Protein AF-A0A3B9SGX8-F1 (afdb_monomer_lite)

Sequence (430 aa):
MIICNYKTLRLSFNLFHNTNDKEKPEYWEMCLLKLKDGRHTAGAWSPSDDGKNDEYIRGQADTISVDEVEKWHELSYDISECLEEDVNWINLGSESEEAYSFQAENFKSFADGDSPPNERFCLLILTNGELASGRWDKDTETFDTWNRPTVDKSEVWAWTALSHDLFSESEEEWENEIEREKELNKNPSVDEKLFKYGTDINTYYEKALLKLREKYPWATLTQMMKKTPWQIVPHHGKYVFGTVDKGYRDENIVSEWTEGTDADEFIAFLCEYAEEPVANSDPAEKFKYGTDIEVYLNKAYENVKKDYKWLDKNMLRKYCLYGIEKIDGELEFVRAFKDDTEYHVCDYGSADKFLESLEQAFQEAAIEENPVIDTYDVPFGHVEIHGWNLEIYRFSKLKTGDYMVTVQAGDRVTGGTRRFFITPDCFKTK

Radius of gyration: 35.82 Å; chains: 1; bounding box: 73×62×106 Å

Structure (mmCIF, N/CA/C/O backbone):
data_AF-A0A3B9SGX8-F1
#
_entry.id   AF-A0A3B9SGX8-F1
#
loop_
_atom_site.group_PDB
_atom_site.id
_atom_site.type_symbol
_atom_site.label_atom_id
_atom_site.label_alt_id
_atom_site.label_comp_id
_atom_site.label_asym_id
_atom_site.label_entity_id
_atom_site.label_seq_id
_atom_site.pdbx_PDB_ins_code
_atom_site.Cartn_x
_atom_site.Cartn_y
_atom_site.Cartn_z
_atom_site.occupancy
_atom_si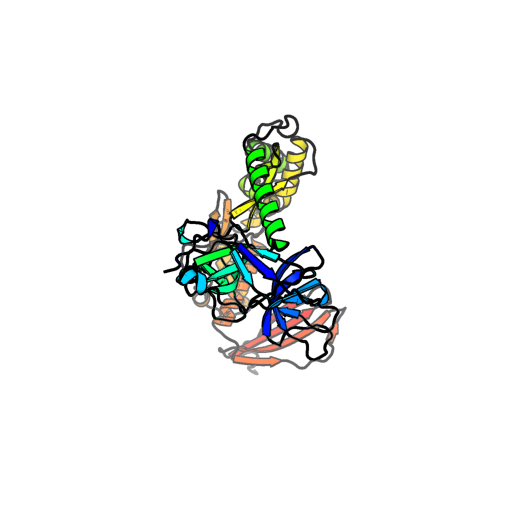te.B_iso_or_equiv
_atom_site.auth_seq_id
_atom_site.auth_comp_id
_atom_site.auth_asym_id
_atom_site.auth_atom_id
_atom_site.pdbx_PDB_model_num
ATOM 1 N N . MET A 1 1 ? -4.019 -35.276 -42.395 1.00 58.94 1 MET A N 1
ATOM 2 C CA . MET A 1 1 ? -2.633 -34.845 -42.115 1.00 58.94 1 MET A CA 1
ATOM 3 C C . MET A 1 1 ? -2.323 -33.817 -43.175 1.00 58.94 1 MET A C 1
ATOM 5 O O . MET A 1 1 ? -2.444 -34.173 -44.336 1.00 58.94 1 MET A O 1
ATOM 9 N N . ILE A 1 2 ? -2.065 -32.568 -42.789 1.00 70.56 2 ILE A N 1
ATOM 10 C CA . ILE A 1 2 ? -1.817 -31.482 -43.747 1.00 70.56 2 ILE A CA 1
ATOM 11 C C . ILE A 1 2 ? -0.479 -31.761 -44.442 1.00 70.56 2 ILE A C 1
ATOM 13 O O . ILE A 1 2 ? 0.495 -32.079 -43.756 1.00 70.56 2 ILE A O 1
ATOM 17 N N . ILE A 1 3 ? -0.462 -31.741 -45.776 1.00 75.50 3 ILE A N 1
ATOM 18 C CA . ILE A 1 3 ? 0.697 -32.145 -46.590 1.00 75.50 3 ILE A CA 1
ATOM 19 C C . ILE A 1 3 ? 1.597 -30.939 -46.882 1.00 75.50 3 ILE A C 1
ATOM 21 O O . ILE A 1 3 ? 2.818 -31.092 -46.919 1.00 75.50 3 ILE A O 1
ATOM 25 N N . CYS A 1 4 ? 1.012 -29.746 -47.015 1.00 81.62 4 CYS A N 1
ATOM 26 C CA . CYS A 1 4 ? 1.739 -28.503 -47.261 1.00 81.62 4 CYS A CA 1
ATOM 27 C C . CYS A 1 4 ? 2.800 -28.181 -46.203 1.00 81.62 4 CYS A C 1
ATOM 29 O O . CYS A 1 4 ? 2.635 -28.427 -45.006 1.00 81.62 4 CYS A O 1
ATOM 31 N N . ASN A 1 5 ? 3.863 -27.504 -46.634 1.00 84.75 5 ASN A N 1
ATOM 32 C CA . ASN A 1 5 ? 4.813 -26.864 -45.730 1.00 84.75 5 ASN A CA 1
ATOM 33 C C . ASN A 1 5 ? 4.375 -25.426 -45.404 1.00 84.75 5 ASN A C 1
ATOM 35 O O . ASN A 1 5 ? 4.570 -24.509 -46.206 1.00 84.75 5 ASN A O 1
ATOM 39 N N . TYR A 1 6 ? 3.852 -25.212 -44.192 1.00 84.44 6 TYR A N 1
ATOM 40 C CA . TYR A 1 6 ? 3.381 -23.895 -43.742 1.00 84.44 6 TYR A CA 1
ATOM 41 C C . TYR A 1 6 ? 4.460 -22.799 -43.810 1.00 84.44 6 TYR A C 1
ATOM 43 O O . TYR A 1 6 ? 4.132 -21.640 -44.039 1.00 84.44 6 TYR A O 1
ATOM 51 N N . LYS A 1 7 ? 5.753 -23.139 -43.681 1.00 85.38 7 LYS A N 1
ATOM 52 C CA . LYS A 1 7 ? 6.857 -22.157 -43.726 1.00 85.38 7 LYS A CA 1
ATOM 53 C C . LYS A 1 7 ? 7.021 -21.512 -45.102 1.00 85.38 7 LYS A C 1
ATOM 55 O O . LYS A 1 7 ? 7.594 -20.433 -45.210 1.00 85.38 7 LYS A O 1
ATOM 60 N N . THR A 1 8 ? 6.566 -22.191 -46.152 1.00 84.81 8 THR A N 1
ATOM 61 C CA . THR A 1 8 ? 6.629 -21.716 -47.542 1.00 84.81 8 THR A CA 1
ATOM 62 C C . THR A 1 8 ? 5.261 -21.361 -48.113 1.00 84.81 8 THR A C 1
ATOM 64 O O . THR A 1 8 ? 5.203 -20.883 -49.243 1.00 84.81 8 THR A O 1
ATOM 67 N N . LEU A 1 9 ? 4.184 -21.605 -47.359 1.00 85.19 9 LEU A N 1
ATOM 68 C CA . LEU A 1 9 ? 2.817 -21.319 -47.769 1.00 85.19 9 LEU A CA 1
ATOM 69 C C . LEU A 1 9 ? 2.564 -19.811 -47.785 1.00 85.19 9 LEU A C 1
ATOM 71 O O . LEU A 1 9 ? 2.925 -19.086 -46.855 1.00 85.19 9 LEU A O 1
ATOM 75 N N . ARG A 1 10 ? 1.896 -19.358 -48.842 1.00 86.62 10 ARG A N 1
ATOM 76 C CA . ARG A 1 10 ? 1.424 -17.987 -49.009 1.00 86.62 10 ARG A CA 1
ATOM 77 C C . ARG A 1 10 ? -0.059 -18.000 -49.344 1.00 86.62 10 ARG A C 1
ATOM 79 O O . ARG A 1 10 ? -0.465 -18.677 -50.288 1.00 86.62 10 ARG A O 1
ATOM 86 N N . LEU A 1 11 ? -0.844 -17.240 -48.587 1.00 86.00 11 LEU A N 1
ATOM 87 C CA . LEU A 1 11 ? -2.258 -17.008 -48.877 1.00 86.00 11 LEU A CA 1
ATOM 88 C C . LEU A 1 11 ? -2.411 -15.600 -49.445 1.00 86.00 11 LEU A C 1
ATOM 90 O O . LEU A 1 11 ? -1.978 -14.634 -48.816 1.00 86.00 11 LEU A O 1
ATOM 94 N N . SER A 1 12 ? -3.014 -15.482 -50.624 1.00 83.81 12 SER A N 1
ATOM 95 C CA . SER A 1 12 ? -3.332 -14.195 -51.243 1.00 83.81 12 SER A CA 1
ATOM 96 C C . SER A 1 12 ? -4.831 -13.970 -51.203 1.00 83.81 12 SER A C 1
ATOM 98 O O . SER A 1 12 ? -5.570 -14.747 -51.793 1.00 83.81 12 SER A O 1
ATOM 100 N N . PHE A 1 13 ? -5.268 -12.901 -50.546 1.00 82.12 13 PHE A N 1
ATOM 101 C CA . PHE A 1 13 ? -6.671 -12.495 -50.481 1.00 82.12 13 PHE A CA 1
ATOM 102 C C . PHE A 1 13 ? -6.919 -11.437 -51.548 1.00 82.12 13 PHE A C 1
ATOM 104 O O . PHE A 1 13 ? -6.386 -10.327 -51.451 1.00 82.12 13 PHE A O 1
ATOM 111 N N . ASN A 1 14 ? -7.678 -11.799 -52.576 1.00 71.19 14 ASN A N 1
ATOM 112 C CA . ASN A 1 14 ? -7.930 -10.990 -53.759 1.00 71.19 14 ASN A CA 1
ATOM 113 C C . ASN A 1 14 ? -9.420 -10.660 -53.816 1.00 71.19 14 ASN A C 1
ATOM 115 O O . ASN A 1 14 ? -10.214 -11.587 -53.845 1.00 71.19 14 ASN A O 1
ATOM 119 N N . LEU A 1 15 ? -9.764 -9.364 -53.920 1.00 74.25 15 LEU A N 1
ATOM 120 C CA . LEU A 1 15 ? -11.130 -8.786 -53.903 1.00 74.25 15 LEU A CA 1
ATOM 121 C C . LEU A 1 15 ? -11.489 -8.093 -52.575 1.00 74.25 15 LEU A C 1
ATOM 123 O O . LEU A 1 15 ? -12.480 -8.398 -51.925 1.00 74.25 15 LEU A O 1
ATOM 127 N N . PHE A 1 16 ? -10.679 -7.117 -52.166 1.00 75.62 16 PHE A N 1
ATOM 128 C CA . PHE A 1 16 ? -11.062 -6.246 -51.057 1.00 75.62 16 PHE A CA 1
ATOM 129 C C . PHE A 1 16 ? -12.127 -5.226 -51.483 1.00 75.62 16 PHE A C 1
ATOM 131 O O . PHE A 1 16 ? -11.910 -4.454 -52.421 1.00 75.62 16 PHE A O 1
ATOM 138 N N . HIS A 1 17 ? -13.220 -5.167 -50.732 1.00 80.56 17 HIS A N 1
ATOM 139 C CA . HIS A 1 17 ? -14.312 -4.213 -50.876 1.00 80.56 17 HIS A CA 1
ATOM 140 C C . HIS A 1 17 ? -14.019 -2.919 -50.111 1.00 80.56 17 HIS A C 1
ATOM 142 O O . HIS A 1 17 ? -13.417 -2.927 -49.035 1.00 80.56 17 HIS A O 1
ATOM 148 N N . ASN A 1 18 ? -14.442 -1.783 -50.665 1.00 78.31 18 ASN A N 1
ATOM 149 C CA . ASN A 1 18 ? -14.307 -0.477 -50.024 1.00 78.31 18 ASN A CA 1
ATOM 150 C C . ASN A 1 18 ? -15.498 -0.226 -49.092 1.00 78.31 18 ASN A C 1
ATOM 152 O O . ASN A 1 18 ? -16.653 -0.281 -49.512 1.00 78.31 18 ASN A O 1
ATOM 156 N N . THR A 1 19 ? -15.222 0.131 -47.840 1.00 72.44 19 THR A N 1
ATOM 157 C CA . THR A 1 19 ? -16.261 0.411 -46.834 1.00 72.44 19 THR A CA 1
ATOM 158 C C . THR A 1 19 ? -17.123 1.630 -47.177 1.00 72.44 19 THR A C 1
ATOM 160 O O . THR A 1 19 ? -18.263 1.729 -46.720 1.00 72.44 19 THR A O 1
ATOM 163 N N . ASN A 1 20 ? -16.626 2.542 -48.022 1.00 68.31 20 ASN A N 1
ATOM 164 C CA . ASN A 1 20 ? -17.344 3.757 -48.422 1.00 68.31 20 ASN A CA 1
ATOM 165 C C . ASN A 1 20 ? -18.398 3.527 -49.524 1.00 68.31 20 ASN A C 1
ATOM 167 O O . ASN A 1 20 ? -19.290 4.362 -49.693 1.00 68.31 20 ASN A O 1
ATOM 171 N N . ASP A 1 21 ? -18.338 2.406 -50.252 1.00 57.62 21 ASP A N 1
ATOM 172 C CA . ASP A 1 21 ? -19.138 2.183 -51.469 1.00 57.62 21 ASP A CA 1
ATOM 173 C C . ASP A 1 21 ? -20.485 1.475 -51.208 1.00 57.62 21 ASP A C 1
ATOM 175 O O . ASP A 1 21 ? -21.155 1.021 -52.132 1.00 57.62 21 ASP A O 1
ATOM 179 N N . LYS A 1 22 ? -20.942 1.444 -49.944 1.00 59.38 22 LYS A N 1
ATOM 180 C CA . LYS A 1 22 ? -22.154 0.736 -49.461 1.00 59.38 22 LYS A CA 1
ATOM 181 C C . LYS A 1 22 ? -22.127 -0.789 -49.619 1.00 59.38 22 LYS A C 1
ATOM 183 O O . LYS A 1 22 ? -23.113 -1.438 -49.275 1.00 59.38 22 LYS A O 1
ATOM 188 N N . GLU A 1 23 ? -21.017 -1.355 -50.070 1.00 69.75 23 GLU A N 1
ATOM 189 C CA . GLU A 1 23 ? -20.737 -2.789 -50.037 1.00 69.75 23 GLU A CA 1
ATOM 190 C C . GLU A 1 23 ? -20.270 -3.156 -48.626 1.00 69.75 23 GLU A C 1
ATOM 192 O O . GLU A 1 23 ? -19.076 -3.252 -48.347 1.00 69.75 23 GLU A O 1
ATOM 197 N N . LYS A 1 24 ? -21.223 -3.248 -47.695 1.00 75.31 24 LYS A N 1
ATOM 198 C CA . LYS A 1 24 ? -20.971 -3.817 -46.368 1.00 75.31 24 LYS A CA 1
ATOM 199 C C . LYS A 1 24 ? -21.109 -5.345 -46.458 1.00 75.31 24 LYS A C 1
ATOM 201 O O . LYS A 1 24 ? -21.922 -5.795 -47.270 1.00 75.31 24 LYS A O 1
ATOM 206 N N . PRO A 1 25 ? -20.343 -6.108 -45.661 1.00 79.50 25 PRO A N 1
ATOM 207 C CA . PRO A 1 25 ? -20.496 -7.559 -45.603 1.00 79.50 25 PRO A CA 1
ATOM 208 C C . PRO A 1 25 ? -21.891 -7.947 -45.099 1.00 79.50 25 PRO A C 1
ATOM 210 O O . PRO A 1 25 ? -22.662 -7.092 -44.664 1.00 79.50 25 PRO A O 1
ATOM 213 N N . GLU A 1 26 ? -22.253 -9.224 -45.148 1.00 82.25 26 GLU A N 1
ATOM 214 C CA . GLU A 1 26 ? -23.460 -9.702 -44.480 1.00 82.25 26 GLU A CA 1
ATOM 215 C C . GLU A 1 26 ? -23.318 -9.605 -42.951 1.00 82.25 26 GLU A C 1
ATOM 217 O O . GLU A 1 26 ? -22.223 -9.607 -42.382 1.00 82.25 26 GLU A O 1
ATOM 222 N N . TYR A 1 27 ? -24.450 -9.473 -42.252 1.00 83.50 27 TYR A N 1
ATOM 223 C CA . TYR A 1 27 ? -24.447 -9.408 -40.790 1.00 83.50 27 TYR A CA 1
ATOM 224 C C . TYR A 1 27 ? -23.788 -10.663 -40.209 1.00 83.50 27 TYR A C 1
ATOM 226 O O . TYR A 1 27 ? -24.212 -11.773 -40.525 1.00 83.50 27 TYR A O 1
ATOM 234 N N . TRP A 1 28 ? -22.795 -10.468 -39.337 1.00 79.06 28 TRP A N 1
ATOM 235 C CA . TRP A 1 28 ? -21.948 -11.510 -38.746 1.00 79.06 28 TRP A CA 1
ATOM 236 C C . TRP A 1 28 ? -20.950 -12.205 -39.670 1.00 79.06 28 TRP A C 1
ATOM 238 O O . TRP A 1 28 ? -20.290 -13.156 -39.244 1.00 79.06 28 TRP A O 1
ATOM 248 N N . GLU A 1 29 ? -20.780 -11.730 -40.896 1.00 82.19 29 GLU A N 1
ATOM 249 C CA . GLU A 1 29 ? -19.769 -12.280 -41.786 1.00 82.19 29 GLU A CA 1
ATOM 250 C C . GLU A 1 29 ? -18.365 -11.919 -41.282 1.00 82.19 29 GLU A C 1
ATOM 252 O O . GLU A 1 29 ? -18.042 -10.749 -41.043 1.00 82.19 29 GLU A O 1
ATOM 257 N N . MET A 1 30 ? -17.531 -12.942 -41.075 1.00 82.38 30 MET A N 1
ATOM 258 C CA . MET A 1 30 ? -16.151 -12.759 -40.632 1.00 82.38 30 MET A CA 1
ATOM 259 C C . MET A 1 30 ? -15.324 -12.199 -41.776 1.00 82.38 30 MET A C 1
ATOM 261 O O . MET A 1 30 ? -15.223 -12.807 -42.839 1.00 82.38 30 MET A O 1
ATOM 265 N N . CYS A 1 31 ? -14.691 -11.060 -41.528 1.00 85.94 31 CYS A N 1
ATOM 266 C CA . CYS A 1 31 ? -13.949 -10.336 -42.539 1.00 85.94 31 CYS A CA 1
ATOM 267 C C . CYS A 1 31 ? -12.509 -10.115 -42.093 1.00 85.94 31 CYS A C 1
ATOM 269 O O . CYS A 1 31 ? -12.246 -9.762 -40.944 1.00 85.94 31 CYS A O 1
ATOM 271 N N . LEU A 1 32 ? -11.581 -10.242 -43.033 1.00 88.06 32 LEU A N 1
ATOM 272 C CA . LEU A 1 32 ? -10.272 -9.623 -42.944 1.00 88.06 32 LEU A CA 1
ATOM 273 C C . LEU A 1 32 ? -10.423 -8.127 -43.231 1.00 88.06 32 LEU A C 1
ATOM 275 O O . LEU A 1 32 ? -11.037 -7.731 -44.218 1.00 88.06 32 LEU A O 1
ATOM 279 N N . LEU A 1 33 ? -9.857 -7.286 -42.378 1.00 87.50 33 LEU A N 1
ATOM 280 C CA . LEU A 1 33 ? -10.029 -5.839 -42.395 1.00 87.50 33 LEU A CA 1
ATOM 281 C C . LEU A 1 33 ? -8.681 -5.169 -42.613 1.00 87.50 33 LEU A C 1
ATOM 283 O O . LEU A 1 33 ? -7.702 -5.508 -41.956 1.00 87.50 33 LEU A O 1
ATOM 287 N N . LYS A 1 34 ? -8.641 -4.175 -43.494 1.00 87.69 34 LYS A N 1
ATOM 288 C CA . LYS A 1 34 ? -7.542 -3.219 -43.602 1.00 87.69 34 LYS A CA 1
ATOM 289 C C . LYS A 1 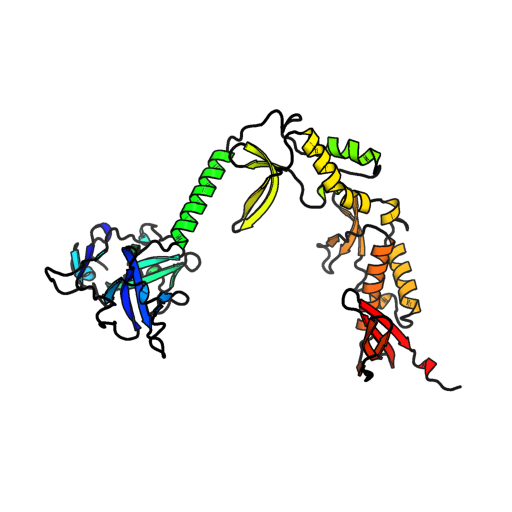34 ? -7.996 -1.903 -42.983 1.00 87.69 34 LYS A C 1
ATOM 291 O O . LYS A 1 34 ? -8.976 -1.315 -43.440 1.00 87.69 34 LYS A O 1
ATOM 296 N N . LEU A 1 35 ? -7.278 -1.433 -41.977 1.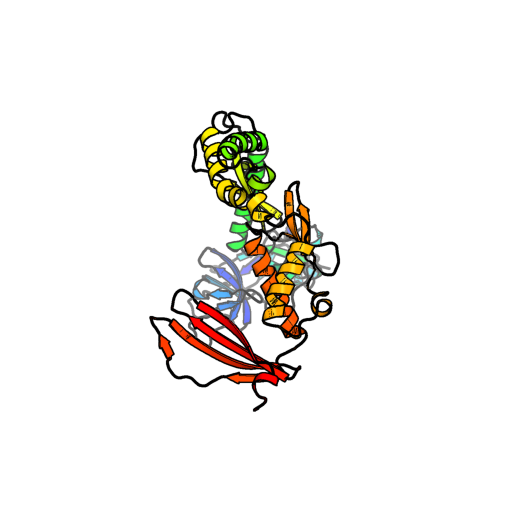00 86.94 35 LEU A N 1
ATOM 297 C CA . LEU A 1 35 ? -7.533 -0.163 -41.310 1.00 86.94 35 LEU A CA 1
ATOM 298 C C . LEU A 1 35 ? -6.937 1.001 -42.112 1.00 86.94 35 LEU A C 1
ATOM 300 O O . LEU A 1 35 ? -5.981 0.831 -42.871 1.00 86.94 35 LEU A O 1
ATOM 304 N N . LYS A 1 36 ? -7.490 2.205 -41.933 1.00 85.38 36 LYS A N 1
ATOM 305 C CA . LYS A 1 36 ? -7.037 3.435 -42.614 1.00 85.38 36 LYS A CA 1
ATOM 306 C C . LYS A 1 36 ? -5.597 3.832 -42.280 1.00 85.38 36 LYS A C 1
ATOM 308 O O . LYS A 1 36 ? -4.984 4.573 -43.044 1.00 85.38 36 LYS A O 1
ATOM 313 N N . ASP A 1 37 ? -5.059 3.347 -41.165 1.00 80.75 37 ASP A N 1
ATOM 314 C CA . ASP A 1 37 ? -3.654 3.520 -40.779 1.00 80.75 37 ASP A CA 1
ATOM 315 C C . ASP A 1 37 ? -2.704 2.496 -41.436 1.00 80.75 37 ASP A C 1
ATOM 317 O O . ASP A 1 37 ? -1.490 2.578 -41.264 1.00 80.75 37 ASP A O 1
ATOM 321 N N . GLY A 1 38 ? -3.242 1.565 -42.231 1.00 81.25 38 GLY A N 1
ATOM 322 C CA . GLY A 1 38 ? -2.495 0.553 -42.969 1.00 81.25 38 GLY A CA 1
ATOM 323 C C . GLY A 1 38 ? -2.375 -0.804 -42.273 1.00 81.25 38 GLY A C 1
ATOM 324 O O . GLY A 1 38 ? -1.882 -1.732 -42.915 1.00 81.25 38 GLY A O 1
ATOM 325 N N . ARG A 1 39 ? -2.824 -0.948 -41.018 1.00 83.94 39 ARG A N 1
ATOM 326 C CA . ARG A 1 39 ? -2.811 -2.228 -40.286 1.00 83.94 39 ARG A CA 1
ATOM 327 C C . ARG A 1 39 ? -3.887 -3.193 -40.799 1.00 83.94 39 ARG A C 1
ATOM 329 O O . ARG A 1 39 ? -4.910 -2.758 -41.328 1.00 83.94 39 ARG A O 1
ATOM 336 N N . HIS A 1 40 ? -3.691 -4.499 -40.592 1.00 84.81 40 HIS A N 1
ATOM 337 C CA . HIS A 1 40 ? -4.674 -5.538 -40.930 1.00 84.81 40 HIS A CA 1
ATOM 338 C C . HIS A 1 40 ? -5.189 -6.247 -39.685 1.00 84.81 40 HIS A C 1
ATOM 340 O O . HIS A 1 40 ? -4.430 -6.642 -38.825 1.00 84.81 40 HIS A O 1
ATOM 346 N N . THR A 1 41 ? -6.483 -6.468 -39.572 1.00 86.50 41 THR A N 1
ATOM 347 C CA . THR A 1 41 ? -7.082 -7.207 -38.453 1.00 86.50 41 THR A CA 1
ATOM 348 C C . THR A 1 41 ? -8.227 -8.047 -38.995 1.00 86.50 41 THR A C 1
ATOM 350 O O . THR A 1 41 ? -8.379 -8.145 -40.209 1.00 86.50 41 THR A O 1
ATOM 353 N N . ALA A 1 42 ? -9.023 -8.685 -38.152 1.00 86.25 42 ALA A N 1
ATOM 354 C CA . ALA A 1 42 ? -10.229 -9.350 -38.614 1.00 86.25 42 ALA A CA 1
ATOM 355 C C . ALA A 1 42 ? -11.346 -9.231 -37.581 1.00 86.25 42 ALA A C 1
ATOM 357 O O . ALA A 1 42 ? -11.096 -9.103 -36.386 1.00 86.25 42 ALA A O 1
ATOM 358 N N . GLY A 1 43 ? -12.582 -9.245 -38.058 1.00 85.06 43 GLY A N 1
ATOM 359 C CA . GLY A 1 43 ? -13.757 -9.099 -37.216 1.00 85.06 43 GLY A CA 1
ATOM 360 C C . GLY A 1 43 ? -15.042 -9.333 -37.992 1.00 85.06 43 GLY A C 1
ATOM 361 O O . GLY A 1 43 ? -15.045 -9.331 -39.223 1.00 85.06 43 GLY A O 1
ATOM 362 N N . ALA A 1 44 ? -16.132 -9.542 -37.263 1.00 85.75 44 ALA A N 1
ATOM 363 C CA . ALA A 1 44 ? -17.454 -9.714 -37.847 1.00 85.75 44 ALA A CA 1
ATOM 364 C C . ALA A 1 44 ? -18.211 -8.391 -37.856 1.00 85.75 44 ALA A C 1
ATOM 366 O O . ALA A 1 44 ? -18.249 -7.694 -36.841 1.00 85.75 44 ALA A O 1
ATOM 367 N N . TRP A 1 45 ? -18.837 -8.050 -38.978 1.00 86.06 45 TRP A N 1
ATOM 368 C CA . TRP A 1 45 ? -19.625 -6.824 -39.048 1.00 86.06 45 TRP A CA 1
ATOM 369 C C . TRP A 1 45 ? -20.917 -6.932 -38.235 1.00 86.06 45 TRP A C 1
ATOM 371 O O . TRP A 1 45 ? -21.712 -7.860 -38.413 1.00 86.06 45 TRP A O 1
ATOM 381 N N . SER A 1 46 ? -21.129 -5.945 -37.367 1.00 85.25 46 SER A N 1
ATOM 382 C CA . SER A 1 46 ? -22.327 -5.765 -36.559 1.00 85.25 46 SER A CA 1
ATOM 383 C C . SER A 1 46 ? -22.928 -4.378 -36.838 1.00 85.25 46 SER A C 1
ATOM 385 O O . SER A 1 46 ? -22.414 -3.376 -36.333 1.00 85.25 46 SER A O 1
ATOM 387 N N . PRO A 1 47 ? -24.008 -4.280 -37.639 1.00 81.56 47 PRO A N 1
ATOM 388 C CA . PRO A 1 47 ? -24.719 -3.029 -37.846 1.00 81.56 47 PRO A CA 1
ATOM 389 C C . PRO A 1 47 ? -25.350 -2.553 -36.538 1.00 81.56 47 PRO A C 1
ATOM 391 O O . PRO A 1 47 ? -25.874 -3.361 -35.767 1.00 81.56 47 PRO A O 1
ATOM 394 N N . SER A 1 48 ? -25.350 -1.242 -36.303 1.00 78.50 48 SER A N 1
ATOM 395 C CA . SER A 1 48 ? -26.112 -0.664 -35.200 1.00 78.50 48 SER A CA 1
ATOM 396 C C . SER A 1 48 ? -27.579 -0.475 -35.589 1.00 78.50 48 SER A C 1
ATOM 398 O O . SER A 1 48 ? -27.908 -0.174 -36.738 1.00 78.50 48 SER A O 1
ATOM 400 N N . ASP A 1 49 ? -28.481 -0.580 -34.609 1.00 70.75 49 ASP A N 1
ATOM 401 C CA . ASP A 1 49 ? -29.926 -0.371 -34.812 1.00 70.75 49 ASP A CA 1
ATOM 402 C C . ASP A 1 49 ? -30.262 1.033 -35.361 1.00 70.75 49 ASP A C 1
ATOM 404 O O . ASP A 1 49 ? -31.315 1.243 -35.968 1.00 70.75 49 ASP A O 1
ATOM 408 N N . ASP A 1 50 ? -29.376 2.011 -35.150 1.00 68.25 50 ASP A N 1
ATOM 409 C CA . ASP A 1 50 ? -29.515 3.395 -35.608 1.00 68.25 50 ASP A CA 1
ATOM 410 C C . ASP A 1 50 ? -28.650 3.746 -36.837 1.00 68.25 50 ASP A C 1
ATOM 412 O O . ASP A 1 50 ? -28.725 4.878 -37.329 1.00 68.25 50 ASP A O 1
ATOM 416 N N . GLY A 1 51 ? -27.857 2.788 -37.337 1.00 62.50 51 GLY A N 1
ATOM 417 C CA . GLY A 1 51 ? -26.951 2.909 -38.485 1.00 62.50 51 GLY A CA 1
ATOM 418 C C . GLY A 1 51 ? -25.830 3.942 -38.333 1.00 62.50 51 GLY A C 1
ATOM 419 O O . GLY A 1 51 ? -25.250 4.354 -39.341 1.00 62.50 51 GLY A O 1
ATOM 420 N N . LYS A 1 52 ? -25.575 4.432 -37.112 1.00 59.78 52 LYS A N 1
ATOM 421 C CA . LYS A 1 52 ? -24.580 5.480 -36.822 1.00 59.78 52 LYS A CA 1
ATOM 422 C C . LYS A 1 52 ? -23.325 4.967 -36.128 1.00 59.78 52 LYS A C 1
ATOM 424 O O . LYS A 1 52 ? -22.321 5.666 -36.180 1.00 59.78 52 LYS A O 1
ATOM 429 N N . ASN A 1 53 ? -23.386 3.784 -35.526 1.00 69.12 53 ASN A N 1
ATOM 430 C CA . ASN A 1 53 ? -22.300 3.173 -34.765 1.00 69.12 53 ASN A CA 1
ATOM 431 C C . ASN A 1 53 ? -22.080 1.736 -35.252 1.00 69.12 53 ASN A C 1
ATOM 433 O O . ASN A 1 53 ? -22.078 0.800 -34.458 1.00 69.12 53 ASN A O 1
ATOM 437 N N . ASP A 1 54 ? -21.996 1.542 -36.569 1.00 81.25 54 ASP A N 1
ATOM 438 C CA . ASP A 1 54 ? -21.658 0.223 -37.094 1.00 81.25 54 ASP A CA 1
ATOM 439 C C . ASP A 1 54 ? -20.225 -0.124 -36.678 1.00 81.25 54 ASP A C 1
ATOM 441 O O . ASP A 1 54 ? -19.303 0.685 -36.829 1.00 81.25 54 ASP A O 1
ATOM 445 N N . GLU A 1 55 ? -20.036 -1.344 -36.190 1.00 86.69 55 GLU A N 1
ATOM 446 C CA . GLU A 1 55 ? -18.762 -1.809 -35.650 1.00 86.69 55 GLU A CA 1
ATOM 447 C C . GLU A 1 55 ? -18.399 -3.180 -36.229 1.00 86.69 55 GLU A C 1
ATOM 449 O O . GLU A 1 55 ? -19.257 -3.959 -36.650 1.00 86.69 55 GLU A O 1
ATOM 454 N N . TYR A 1 56 ? -17.106 -3.479 -36.254 1.00 85.81 56 TYR A N 1
ATOM 455 C CA . TYR A 1 56 ? -16.580 -4.821 -36.450 1.00 85.81 56 TYR A CA 1
ATOM 456 C C . TYR A 1 56 ? -16.182 -5.395 -35.099 1.00 85.81 56 TYR A C 1
ATOM 458 O O . TYR A 1 56 ? -15.354 -4.815 -34.401 1.00 85.81 56 TYR A O 1
ATOM 466 N N . ILE A 1 57 ? -16.743 -6.543 -34.739 1.00 82.81 57 ILE A N 1
ATOM 467 C CA . ILE A 1 57 ? -16.461 -7.206 -33.467 1.00 82.81 57 ILE A CA 1
ATOM 468 C C . ILE A 1 57 ? -15.265 -8.152 -33.620 1.00 82.81 57 ILE A C 1
ATOM 470 O O . ILE A 1 57 ? -15.239 -8.994 -34.522 1.00 82.81 57 ILE A O 1
ATOM 474 N N . ARG A 1 58 ? -14.279 -8.017 -32.729 1.00 78.75 58 ARG A N 1
ATOM 475 C CA . ARG A 1 58 ? -12.989 -8.721 -32.710 1.00 78.75 58 ARG A CA 1
ATOM 476 C C . ARG A 1 58 ? -12.883 -9.668 -31.504 1.00 78.75 58 ARG A C 1
ATOM 478 O O . ARG A 1 58 ? -12.105 -9.437 -30.587 1.00 78.75 58 ARG A O 1
ATOM 485 N N . GLY A 1 59 ? -13.660 -10.750 -31.487 1.00 70.38 59 GLY A N 1
ATOM 486 C CA . GLY A 1 59 ? -13.751 -11.631 -30.305 1.00 70.38 59 GLY A CA 1
ATOM 487 C C . GLY A 1 59 ? -14.742 -11.098 -29.261 1.00 70.38 59 GLY A C 1
ATOM 488 O O . GLY A 1 59 ? -15.581 -10.265 -29.587 1.00 70.38 59 GLY A O 1
ATOM 489 N N . GLN A 1 60 ? -14.719 -11.588 -28.021 1.00 65.06 60 GLN A N 1
ATOM 490 C CA . GLN A 1 60 ? -15.821 -11.369 -27.067 1.00 65.06 60 GLN A CA 1
ATOM 491 C C . GLN A 1 60 ? -15.871 -9.978 -26.413 1.00 65.06 60 GLN A C 1
ATOM 493 O O . GLN A 1 60 ? -16.897 -9.636 -25.823 1.00 65.06 60 GLN A O 1
ATOM 498 N N . ALA A 1 61 ? -14.801 -9.180 -26.485 1.00 60.62 61 ALA A N 1
ATOM 499 C CA . ALA A 1 61 ? -14.674 -7.950 -25.691 1.00 60.62 61 ALA A CA 1
ATOM 500 C C . ALA A 1 61 ? -14.105 -6.732 -26.442 1.00 60.62 61 ALA A C 1
ATOM 502 O O . ALA A 1 61 ? -13.832 -5.710 -25.815 1.00 60.62 61 ALA A O 1
ATOM 503 N N . ASP A 1 62 ? -13.912 -6.822 -27.756 1.00 75.00 62 ASP A N 1
ATOM 504 C CA . ASP A 1 62 ? -13.188 -5.815 -28.535 1.00 75.00 62 ASP A CA 1
ATOM 505 C C . ASP A 1 62 ? -13.940 -5.487 -29.832 1.00 75.00 62 ASP A C 1
ATOM 507 O O . ASP A 1 62 ? -14.477 -6.380 -30.491 1.00 75.00 62 ASP A O 1
ATOM 511 N N . THR A 1 63 ? -14.006 -4.205 -30.194 1.00 81.81 63 THR A N 1
ATOM 512 C CA . THR A 1 63 ? -14.678 -3.721 -31.406 1.00 81.81 63 THR A CA 1
ATOM 513 C C . THR A 1 63 ? -13.845 -2.652 -32.115 1.00 81.81 63 THR A C 1
ATOM 515 O O . THR A 1 63 ? -13.023 -1.967 -31.511 1.00 81.81 63 THR A O 1
ATOM 518 N N . ILE A 1 64 ? -14.037 -2.521 -33.429 1.00 83.25 64 ILE A N 1
ATOM 519 C CA . ILE A 1 64 ? -13.474 -1.450 -34.260 1.00 83.25 64 ILE A CA 1
ATOM 520 C C . ILE A 1 64 ? -14.619 -0.718 -34.942 1.00 83.25 64 ILE A C 1
ATOM 522 O O . ILE A 1 64 ? -15.479 -1.349 -35.556 1.00 83.25 64 ILE A O 1
ATOM 526 N N . SER A 1 65 ? -14.596 0.612 -34.917 1.00 84.94 65 SER A N 1
ATOM 527 C CA . SER A 1 65 ? -15.555 1.410 -35.681 1.00 84.94 65 SER A CA 1
ATOM 528 C C . SER A 1 65 ? -15.414 1.165 -37.187 1.00 84.94 65 SER A C 1
ATOM 530 O O . SER A 1 65 ? -14.307 1.173 -37.730 1.00 84.94 65 SER A O 1
ATOM 532 N N . VAL A 1 66 ? -16.530 1.024 -37.912 1.00 85.00 66 VAL A N 1
ATOM 533 C CA . VAL A 1 66 ? -16.515 0.939 -39.388 1.00 85.00 66 VAL A CA 1
ATOM 534 C C . VAL A 1 66 ? -15.772 2.122 -40.023 1.00 85.00 66 VAL A C 1
ATOM 536 O O . VAL A 1 66 ? -15.138 1.958 -41.066 1.00 85.00 66 VAL A O 1
ATOM 539 N N . ASP A 1 67 ? -15.776 3.292 -39.378 1.00 84.69 67 ASP A N 1
ATOM 540 C CA . ASP A 1 67 ? -15.070 4.482 -39.857 1.00 84.69 67 ASP A CA 1
ATOM 541 C C . ASP A 1 67 ? -13.540 4.340 -39.831 1.00 84.69 67 ASP A C 1
ATOM 543 O O . ASP A 1 67 ? -12.849 5.105 -40.507 1.00 84.69 67 ASP A O 1
ATOM 547 N N . GLU A 1 68 ? -12.988 3.378 -39.096 1.00 85.69 68 GLU A N 1
ATOM 548 C CA . GLU A 1 68 ? -11.549 3.094 -39.057 1.00 85.69 68 GLU A CA 1
ATOM 549 C C . GLU A 1 68 ? -11.118 2.103 -40.145 1.00 85.69 68 GLU A C 1
ATOM 551 O O . GLU A 1 68 ? -9.934 2.023 -40.479 1.00 85.69 68 GLU A O 1
ATOM 556 N N . VAL A 1 69 ? -12.069 1.391 -40.755 1.00 87.06 69 VAL A N 1
ATOM 557 C CA . VAL A 1 69 ? -11.805 0.383 -41.784 1.00 87.06 69 VAL A CA 1
ATOM 558 C C . VAL A 1 69 ? -11.757 1.038 -43.166 1.00 87.06 69 VAL A C 1
ATOM 560 O O . VAL A 1 69 ? -12.693 1.706 -43.602 1.00 87.06 69 VAL A O 1
ATOM 563 N N . GLU A 1 70 ? -10.645 0.849 -43.876 1.00 86.81 70 GLU A N 1
ATOM 564 C CA . GLU A 1 70 ? -10.453 1.292 -45.261 1.00 86.81 70 GLU A CA 1
ATOM 565 C C . GLU A 1 70 ? -11.053 0.287 -46.247 1.00 86.81 70 GLU A C 1
ATOM 567 O O . GLU A 1 70 ? -11.733 0.672 -47.197 1.00 86.81 70 GLU A O 1
ATOM 572 N N . LYS A 1 71 ? -10.776 -1.005 -46.035 1.00 88.19 71 LYS A N 1
ATOM 573 C CA . LYS A 1 71 ? -11.218 -2.091 -46.913 1.00 88.19 71 LYS A CA 1
ATOM 574 C C . LYS A 1 71 ? -11.477 -3.368 -46.126 1.00 88.19 71 LYS A C 1
ATOM 576 O O . LYS A 1 71 ? -10.869 -3.566 -45.077 1.00 88.19 71 LYS A O 1
ATOM 581 N N . TRP A 1 72 ? -12.298 -4.259 -46.662 1.00 87.94 72 TRP A N 1
ATOM 582 C CA . TRP A 1 72 ? -12.558 -5.568 -46.065 1.00 87.94 72 TRP A CA 1
ATOM 583 C C . TRP A 1 72 ? -12.580 -6.682 -47.116 1.00 87.94 72 TRP A C 1
ATOM 585 O O . TRP A 1 72 ? -12.744 -6.408 -48.301 1.00 87.94 72 TRP A O 1
ATOM 595 N N . HIS A 1 73 ? -12.385 -7.924 -46.688 1.00 86.62 73 HIS A N 1
ATOM 596 C CA . HIS A 1 73 ? -12.453 -9.127 -47.515 1.00 86.62 73 HIS A CA 1
ATOM 597 C C . HIS A 1 73 ? -13.089 -10.256 -46.705 1.00 86.62 73 HIS A C 1
ATOM 599 O O . HIS A 1 73 ? -12.748 -10.430 -45.537 1.00 86.62 73 HIS A O 1
ATOM 605 N N . GLU A 1 74 ? -13.978 -11.037 -47.309 1.00 84.06 74 GLU A N 1
ATOM 606 C CA . GLU A 1 74 ? -14.590 -12.209 -46.672 1.00 84.06 74 GLU A CA 1
ATOM 607 C C . GLU A 1 74 ? -13.517 -13.216 -46.199 1.00 84.06 74 GLU A C 1
ATOM 609 O O . GLU A 1 74 ? -12.548 -13.479 -46.911 1.00 84.06 74 GLU A O 1
ATOM 614 N N . LEU A 1 75 ? -13.648 -13.776 -44.993 1.00 78.62 75 LEU A N 1
ATOM 615 C CA . LEU A 1 75 ? -12.713 -14.764 -44.425 1.00 78.62 75 LEU A CA 1
ATOM 616 C C . LEU A 1 75 ? -13.326 -16.181 -44.355 1.00 78.62 75 LEU A C 1
ATOM 618 O O . LEU A 1 75 ? -12.910 -17.001 -43.542 1.00 78.62 75 LEU A O 1
ATOM 622 N N . SER A 1 76 ? -14.308 -16.499 -45.201 1.00 70.81 76 SER A N 1
ATOM 623 C CA . SER A 1 76 ? -14.936 -17.829 -45.312 1.00 70.81 76 SER A CA 1
ATOM 624 C C . SER A 1 76 ? -14.322 -18.637 -46.452 1.00 70.81 76 SER A C 1
ATOM 626 O O . SER A 1 76 ? -14.956 -18.931 -47.462 1.00 70.81 76 SER A O 1
ATOM 628 N N . TYR A 1 77 ? -13.057 -19.016 -46.284 1.00 71.06 77 TYR A N 1
ATOM 629 C CA . TYR A 1 77 ? -12.378 -19.894 -47.230 1.00 71.06 77 TYR A CA 1
ATOM 630 C C . TYR A 1 77 ? -11.890 -21.165 -46.539 1.00 71.06 77 TYR A C 1
ATOM 632 O O . TYR A 1 77 ? -11.337 -21.126 -45.438 1.00 71.06 77 TYR A O 1
ATOM 640 N N . ASP A 1 78 ? -12.093 -22.288 -47.219 1.00 70.81 78 ASP A N 1
ATOM 641 C CA . ASP A 1 78 ? -11.525 -23.583 -46.866 1.00 70.81 78 ASP A CA 1
ATOM 642 C C . ASP A 1 78 ? -10.281 -23.816 -47.729 1.00 70.81 78 ASP A C 1
ATOM 644 O O . ASP A 1 78 ? -10.346 -23.730 -48.956 1.00 70.81 78 ASP A O 1
ATOM 648 N N . ILE A 1 79 ? -9.145 -24.087 -47.086 1.00 78.50 79 ILE A N 1
ATOM 649 C CA . ILE A 1 79 ? -7.890 -24.440 -47.756 1.00 78.50 79 ILE A CA 1
ATOM 650 C C . ILE A 1 79 ? -7.608 -25.942 -47.662 1.00 78.50 79 ILE A C 1
ATOM 652 O O . ILE A 1 79 ? -6.449 -26.358 -47.583 1.00 78.50 79 ILE A O 1
ATOM 656 N N . SER A 1 80 ? -8.657 -26.768 -47.687 1.00 75.81 80 SER A N 1
ATOM 657 C CA . SER A 1 80 ? -8.588 -28.233 -47.701 1.00 75.81 80 SER A CA 1
ATOM 658 C C . SER A 1 80 ? -7.715 -28.811 -48.819 1.00 75.81 80 SER A C 1
ATOM 660 O O . SER A 1 80 ? -7.185 -29.906 -48.651 1.00 75.81 80 SER A O 1
ATOM 662 N N . GLU A 1 81 ? -7.428 -28.057 -49.885 1.00 71.12 81 GLU A N 1
ATOM 663 C CA . GLU A 1 81 ? -6.392 -28.396 -50.876 1.00 71.12 81 GLU A CA 1
ATOM 664 C C . GLU A 1 81 ? -5.020 -28.670 -50.223 1.00 71.12 81 GLU A C 1
ATOM 666 O O . GLU A 1 81 ? -4.302 -29.578 -50.643 1.00 71.12 81 GLU A O 1
ATOM 671 N N . CYS A 1 82 ? -4.686 -27.983 -49.120 1.00 72.62 82 CYS A N 1
ATOM 672 C CA . CYS A 1 82 ? -3.469 -28.240 -48.340 1.00 72.62 82 CYS A CA 1
ATOM 673 C C . CYS A 1 82 ? -3.433 -29.626 -47.672 1.00 72.62 82 CYS A C 1
ATOM 675 O O . CYS A 1 82 ? -2.377 -30.083 -47.215 1.00 72.62 82 CYS A O 1
ATOM 677 N N . LEU A 1 83 ? -4.590 -30.276 -47.529 1.00 71.31 83 LEU A N 1
ATOM 678 C CA . LEU A 1 83 ? -4.706 -31.631 -46.994 1.00 71.31 83 LEU A CA 1
ATOM 679 C C . LEU A 1 83 ? -4.409 -32.691 -48.058 1.00 71.31 83 LEU A C 1
ATOM 681 O O . LEU A 1 83 ? -4.119 -33.832 -47.693 1.00 71.31 83 LEU A O 1
ATOM 685 N N . GLU A 1 84 ? -4.492 -32.328 -49.339 1.00 72.38 84 GLU A N 1
ATOM 686 C CA . GLU A 1 84 ? -4.466 -33.261 -50.466 1.00 72.38 84 GLU A CA 1
ATOM 687 C C . GLU A 1 84 ? -3.203 -33.121 -51.330 1.00 72.38 84 GLU A C 1
ATOM 689 O O . GLU A 1 84 ? -2.675 -34.137 -51.789 1.00 72.38 84 GLU A O 1
ATOM 694 N N . GLU A 1 85 ? -2.663 -31.907 -51.492 1.00 74.62 85 GLU A N 1
ATOM 695 C CA . GLU A 1 85 ? -1.491 -31.623 -52.332 1.00 74.62 85 GLU A CA 1
ATOM 696 C C . GLU A 1 85 ? -0.462 -30.714 -51.629 1.00 74.62 85 GLU A C 1
ATOM 698 O O . GLU A 1 85 ? -0.782 -29.996 -50.686 1.00 74.62 85 GLU A O 1
ATOM 703 N N . ASP A 1 86 ? 0.803 -30.753 -52.074 1.00 78.94 86 ASP A N 1
ATOM 704 C CA . ASP A 1 86 ? 1.861 -29.848 -51.593 1.00 78.94 86 ASP A CA 1
ATOM 705 C C . ASP A 1 86 ? 1.830 -28.540 -52.394 1.00 78.94 86 ASP A C 1
ATOM 707 O O . ASP A 1 86 ? 2.383 -28.440 -53.493 1.00 78.94 86 ASP A O 1
ATOM 711 N N . VAL A 1 87 ? 1.135 -27.547 -51.841 1.00 79.06 87 VAL A N 1
ATOM 712 C CA . VAL A 1 87 ? 0.895 -26.235 -52.446 1.00 79.06 87 VAL A CA 1
ATOM 713 C C . VAL A 1 87 ? 1.596 -25.153 -51.624 1.00 79.06 87 VAL A C 1
ATOM 715 O O . VAL A 1 87 ? 1.494 -25.097 -50.400 1.00 79.06 87 VAL A O 1
ATOM 718 N N . ASN A 1 88 ? 2.315 -24.252 -52.296 1.00 81.44 88 ASN A N 1
ATOM 719 C CA . ASN A 1 88 ? 3.022 -23.135 -51.658 1.00 81.44 88 ASN A CA 1
ATOM 720 C C . ASN A 1 88 ? 2.332 -21.774 -51.859 1.00 81.44 88 ASN A C 1
ATOM 722 O O . ASN A 1 88 ? 2.742 -20.783 -51.257 1.00 81.44 88 ASN A O 1
ATOM 726 N N . TRP A 1 89 ? 1.293 -21.714 -52.690 1.00 83.25 89 TRP A N 1
ATOM 727 C CA . TRP A 1 89 ? 0.556 -20.497 -53.002 1.00 83.25 89 TRP A CA 1
ATOM 728 C C . TRP A 1 89 ? -0.921 -20.809 -53.223 1.00 83.25 89 TRP A C 1
ATOM 730 O O . TRP A 1 89 ? -1.250 -21.576 -54.125 1.00 83.25 89 TRP A O 1
ATOM 740 N N . ILE A 1 90 ? -1.796 -20.182 -52.437 1.00 81.31 90 ILE A N 1
ATOM 741 C CA . ILE A 1 90 ? -3.249 -20.300 -52.584 1.00 81.31 90 ILE A CA 1
ATOM 742 C C . ILE A 1 90 ? -3.835 -18.913 -52.809 1.00 81.31 90 ILE A C 1
ATOM 744 O O . ILE A 1 90 ? -3.563 -17.968 -52.064 1.00 81.31 90 ILE A O 1
ATOM 748 N N . ASN A 1 91 ? -4.641 -18.807 -53.860 1.00 79.50 91 ASN A N 1
ATOM 749 C CA . ASN A 1 91 ? -5.371 -17.601 -54.196 1.00 79.50 91 ASN A CA 1
ATOM 750 C C . ASN A 1 91 ? -6.809 -17.708 -53.670 1.00 79.50 91 ASN A C 1
ATOM 752 O O . ASN A 1 91 ? -7.560 -18.589 -54.081 1.00 79.50 91 ASN A O 1
ATOM 756 N N . LEU A 1 92 ? -7.166 -16.815 -52.754 1.00 77.12 92 LEU A N 1
ATOM 757 C CA . LEU A 1 92 ? -8.468 -16.728 -52.113 1.00 77.12 92 LEU A CA 1
ATOM 758 C C . LEU A 1 92 ? -9.205 -15.527 -52.704 1.00 77.12 92 LEU A C 1
ATOM 760 O O . LEU A 1 92 ? -8.973 -14.387 -52.303 1.00 77.12 92 LEU A O 1
ATOM 764 N N . GLY A 1 93 ? -10.042 -15.811 -53.702 1.00 71.38 93 GLY A N 1
ATOM 765 C CA . GLY A 1 93 ? -10.829 -14.828 -54.445 1.00 71.38 93 GLY A CA 1
ATOM 766 C C . GLY A 1 93 ? -10.489 -14.765 -55.940 1.00 71.38 93 GLY A C 1
ATOM 767 O O . GLY A 1 93 ? -9.575 -15.424 -56.434 1.00 71.38 93 GLY A O 1
ATOM 768 N N . SER A 1 94 ? -11.282 -14.007 -56.702 1.00 67.56 94 SER A N 1
ATOM 769 C CA . SER A 1 94 ? -11.131 -13.924 -58.165 1.00 67.56 94 SER A CA 1
ATOM 770 C C . SER A 1 94 ? -9.968 -13.008 -58.562 1.00 67.56 94 SER A C 1
ATOM 772 O O . SER A 1 94 ? -9.850 -11.893 -58.056 1.00 67.56 94 SER A O 1
ATOM 774 N N . GLU A 1 95 ? -9.131 -13.441 -59.510 1.00 60.16 95 GLU A N 1
ATOM 775 C CA . GLU A 1 95 ? -8.059 -12.604 -60.066 1.00 60.16 95 GLU A CA 1
ATOM 776 C C . GLU A 1 95 ? -8.637 -11.396 -60.821 1.00 60.16 95 GLU A C 1
ATOM 778 O O . GLU A 1 95 ? -9.443 -11.544 -61.740 1.00 60.16 95 GLU A O 1
ATOM 783 N N . SER A 1 96 ? -8.210 -10.190 -60.443 1.00 59.84 96 SER A N 1
ATOM 784 C CA . SER A 1 96 ? -8.536 -8.934 -61.126 1.00 59.84 96 SER A CA 1
ATOM 785 C C . SER A 1 96 ? -7.299 -8.039 -61.157 1.00 59.84 96 SER A C 1
ATOM 787 O O . SER A 1 96 ? -6.594 -7.929 -60.156 1.00 59.84 96 SER A O 1
ATOM 789 N N . GLU A 1 97 ? -7.044 -7.375 -62.290 1.00 50.00 97 GLU A N 1
ATOM 790 C CA . GLU A 1 97 ? -5.913 -6.444 -62.460 1.00 50.00 97 GLU A CA 1
ATOM 791 C C . GLU A 1 97 ? -5.994 -5.218 -61.523 1.00 50.00 97 GLU A C 1
ATOM 793 O O . GLU A 1 97 ? -4.992 -4.537 -61.312 1.00 50.00 97 GLU A O 1
ATOM 798 N N . GLU A 1 98 ? -7.165 -4.959 -60.929 1.00 51.16 98 GLU A N 1
ATOM 799 C CA . GLU A 1 98 ? -7.417 -3.851 -59.996 1.00 51.16 98 GLU A CA 1
ATOM 800 C C . GLU A 1 98 ? -7.557 -4.302 -58.524 1.00 51.16 98 GLU A C 1
ATOM 802 O O . GLU A 1 98 ? -7.781 -3.470 -57.640 1.00 51.16 98 GLU A O 1
ATOM 807 N N . ALA A 1 99 ? -7.428 -5.602 -58.223 1.00 54.88 99 ALA A N 1
ATOM 808 C CA . ALA A 1 99 ? -7.617 -6.111 -56.865 1.00 54.88 99 ALA A CA 1
ATOM 809 C C . ALA A 1 99 ? -6.457 -5.712 -55.939 1.00 54.88 99 ALA A C 1
ATOM 811 O O . ALA A 1 99 ? -5.292 -6.023 -56.179 1.00 54.88 99 ALA A O 1
ATOM 812 N N . TYR A 1 100 ? -6.782 -5.059 -54.821 1.00 55.03 100 TYR A N 1
ATOM 813 C CA . TYR A 1 100 ? -5.859 -4.976 -53.691 1.00 55.03 100 TYR A CA 1
ATOM 814 C C . TYR A 1 100 ? -5.673 -6.388 -53.123 1.00 55.03 100 TYR A C 1
ATOM 816 O O . TYR A 1 100 ? -6.652 -6.993 -52.690 1.00 55.03 100 TYR A O 1
ATOM 824 N N . SER A 1 101 ? -4.438 -6.894 -53.148 1.00 64.62 101 SER A N 1
ATOM 825 C CA . SER A 1 101 ? -4.078 -8.208 -52.612 1.00 64.62 101 SER A CA 1
ATOM 826 C C . SER A 1 101 ? -3.392 -8.065 -51.253 1.00 64.62 101 SER A C 1
ATOM 828 O O . SER A 1 101 ? -2.347 -7.412 -51.163 1.00 64.62 101 SER A O 1
ATOM 830 N N . PHE A 1 102 ? -3.930 -8.695 -50.210 1.00 77.19 102 PHE A N 1
ATOM 831 C CA . PHE A 1 102 ? -3.185 -8.931 -48.967 1.00 77.19 102 PHE A CA 1
ATOM 832 C C . PHE A 1 102 ? -2.510 -10.299 -49.047 1.00 77.19 102 PHE A C 1
ATOM 834 O O . PHE A 1 102 ? -3.159 -11.280 -49.406 1.00 77.19 102 PHE A O 1
ATOM 841 N N . GLN A 1 103 ? -1.218 -10.363 -48.724 1.00 83.12 103 GLN A N 1
ATOM 842 C CA . GLN A 1 103 ? -0.462 -11.613 -48.695 1.00 83.12 103 GLN A CA 1
ATOM 843 C C . GLN A 1 103 ? -0.129 -11.971 -47.250 1.00 83.12 103 GLN A C 1
ATOM 845 O O . GLN A 1 103 ? 0.620 -11.252 -46.590 1.00 83.12 103 GLN A O 1
ATOM 850 N N . ALA A 1 104 ? -0.672 -13.089 -46.777 1.00 84.50 104 ALA A N 1
ATOM 851 C CA . ALA A 1 104 ? -0.288 -13.687 -45.509 1.00 84.50 104 ALA A CA 1
ATOM 852 C C . ALA A 1 104 ? 0.838 -14.701 -45.749 1.00 84.50 104 ALA A C 1
ATOM 854 O O . ALA A 1 104 ? 0.689 -15.645 -46.531 1.00 84.50 104 ALA A O 1
ATOM 855 N N . GLU A 1 105 ? 1.964 -14.501 -45.072 1.00 86.81 105 GLU A N 1
ATOM 856 C CA . GLU A 1 105 ? 3.151 -15.354 -45.139 1.00 86.81 105 GLU A CA 1
ATOM 857 C C . GLU A 1 105 ? 3.803 -15.500 -43.752 1.00 86.81 105 GLU A C 1
ATOM 859 O O . GLU A 1 105 ? 3.302 -14.972 -42.755 1.00 86.81 105 GLU A O 1
ATOM 864 N N . ASN A 1 106 ? 4.926 -16.227 -43.683 1.00 87.31 106 ASN A N 1
ATOM 865 C CA . ASN A 1 106 ? 5.703 -16.469 -42.458 1.00 87.31 106 ASN A CA 1
ATOM 866 C C . ASN A 1 106 ? 4.905 -17.159 -41.343 1.00 87.31 106 ASN A C 1
ATOM 868 O O . ASN A 1 106 ? 5.041 -16.822 -40.165 1.00 87.31 106 ASN A O 1
ATOM 872 N N . PHE A 1 107 ? 4.081 -18.137 -41.718 1.00 90.44 107 PHE A N 1
ATOM 873 C CA . PHE A 1 107 ? 3.329 -18.918 -40.750 1.00 90.44 107 PHE A CA 1
ATOM 874 C C . PHE A 1 107 ? 4.260 -19.650 -39.772 1.00 90.44 107 PHE A C 1
ATOM 876 O O . PHE A 1 107 ? 5.341 -20.127 -40.130 1.00 90.44 107 PHE A O 1
ATOM 883 N N . LYS A 1 108 ? 3.801 -19.758 -38.529 1.00 92.31 108 LYS A N 1
ATOM 884 C CA . LYS A 1 108 ? 4.454 -20.434 -37.406 1.00 92.31 108 LYS A CA 1
ATOM 885 C C . LYS A 1 108 ? 3.570 -21.560 -36.888 1.00 92.31 108 LYS A C 1
ATOM 887 O O . LYS A 1 108 ? 2.378 -21.587 -37.185 1.00 92.31 108 LYS A O 1
ATOM 892 N N . SER A 1 109 ? 4.138 -22.479 -36.111 1.00 90.69 109 SER A N 1
ATOM 893 C CA . SER A 1 109 ? 3.386 -23.602 -35.543 1.00 90.69 109 SER A CA 1
ATOM 894 C C . SER A 1 109 ? 3.704 -23.809 -34.070 1.00 90.69 109 SER A C 1
ATOM 896 O O . SER A 1 109 ? 4.869 -23.861 -33.679 1.00 90.69 109 SER A O 1
ATOM 898 N N . PHE A 1 110 ? 2.665 -24.037 -33.266 1.00 87.56 110 PHE A N 1
ATOM 899 C CA . PHE A 1 110 ? 2.821 -24.403 -31.856 1.00 87.56 110 PHE A CA 1
ATOM 900 C C . PHE A 1 110 ? 3.609 -25.706 -31.660 1.00 87.56 110 PHE A C 1
ATOM 902 O O . PHE A 1 110 ? 4.259 -25.878 -30.630 1.00 87.56 110 PHE A O 1
ATOM 909 N N . ALA A 1 111 ? 3.605 -26.610 -32.648 1.00 85.69 111 ALA A N 1
ATOM 910 C CA . ALA A 1 111 ? 4.374 -27.855 -32.598 1.00 85.69 111 ALA A CA 1
ATOM 911 C C . ALA A 1 111 ? 5.899 -27.627 -32.636 1.00 85.69 111 ALA A C 1
ATOM 913 O O . ALA A 1 111 ? 6.648 -28.446 -32.105 1.00 85.69 111 ALA A O 1
ATOM 914 N N . ASP A 1 112 ? 6.345 -26.502 -33.206 1.00 86.06 112 ASP A N 1
ATOM 915 C CA . ASP A 1 112 ? 7.753 -26.086 -33.259 1.00 86.06 112 ASP A CA 1
ATOM 916 C C . ASP A 1 112 ? 8.168 -25.268 -32.015 1.00 86.06 112 ASP A C 1
ATOM 918 O O . ASP A 1 112 ? 9.320 -24.852 -31.899 1.00 86.06 112 ASP A O 1
ATOM 922 N N . GLY A 1 113 ? 7.250 -25.059 -31.062 1.00 84.06 113 GLY A N 1
ATOM 923 C CA . GLY A 1 113 ? 7.463 -24.227 -29.874 1.00 84.06 113 GLY A CA 1
ATOM 924 C C . GLY A 1 113 ? 7.196 -22.735 -30.093 1.00 84.06 113 GLY A C 1
ATOM 925 O O . GLY A 1 113 ? 7.455 -21.942 -29.190 1.00 84.06 113 GLY A O 1
ATOM 926 N N . ASP A 1 114 ? 6.665 -22.345 -31.256 1.00 86.75 114 ASP A N 1
ATOM 927 C CA . ASP A 1 114 ? 6.288 -20.961 -31.538 1.00 86.75 114 ASP A CA 1
ATOM 928 C C . ASP A 1 114 ? 4.901 -20.633 -30.966 1.00 86.75 114 ASP A C 1
ATOM 930 O O . ASP A 1 114 ? 3.903 -21.258 -31.333 1.00 86.75 114 ASP A O 1
ATOM 934 N N . SER A 1 115 ? 4.808 -19.586 -30.146 1.00 86.94 115 SER A N 1
ATOM 935 C CA . SER A 1 115 ? 3.535 -19.025 -29.673 1.00 86.94 115 SER A CA 1
ATOM 936 C C . SER A 1 115 ? 3.447 -17.525 -29.971 1.00 86.94 115 SER A C 1
ATOM 938 O O . SER A 1 115 ? 4.465 -16.833 -29.864 1.00 86.94 115 SER A O 1
ATOM 940 N N . PRO A 1 116 ? 2.262 -16.992 -30.314 1.00 85.56 116 PRO A N 1
ATOM 941 C CA . PRO A 1 116 ? 2.082 -15.553 -30.421 1.00 85.56 116 PRO A CA 1
ATOM 942 C C . PRO A 1 116 ? 2.263 -14.876 -29.049 1.00 85.56 116 PRO A C 1
ATOM 944 O O . PRO A 1 116 ? 2.048 -15.514 -28.014 1.00 85.56 116 PRO A O 1
ATOM 947 N N . PRO A 1 117 ? 2.656 -13.588 -29.007 1.00 82.50 117 PRO A N 1
ATOM 948 C CA . PRO A 1 117 ? 2.561 -12.781 -27.792 1.00 82.50 117 PRO A CA 1
ATOM 949 C C . PRO A 1 117 ? 1.129 -12.769 -27.253 1.00 82.50 117 PRO A C 1
ATOM 951 O O . PRO A 1 117 ? 0.184 -12.930 -28.032 1.00 82.50 117 PRO A O 1
ATOM 954 N N . ASN A 1 118 ? 0.970 -12.574 -25.939 1.00 83.94 118 ASN A N 1
ATOM 955 C CA . ASN A 1 118 ? -0.361 -12.460 -25.349 1.00 83.94 118 ASN A CA 1
ATOM 956 C C . ASN A 1 118 ? -1.144 -11.352 -26.056 1.00 83.94 118 ASN A C 1
ATOM 958 O O . ASN A 1 118 ? -0.570 -10.362 -26.508 1.00 83.94 118 ASN A O 1
ATOM 962 N N . GLU A 1 119 ? -2.447 -11.547 -26.189 1.00 79.25 119 GLU A N 1
ATOM 963 C CA . GLU A 1 119 ? -3.362 -10.576 -26.767 1.00 79.25 119 GLU A CA 1
ATOM 964 C C . GLU A 1 119 ? -3.117 -10.222 -28.251 1.00 79.25 119 GLU A C 1
ATOM 966 O O . GLU A 1 119 ? -3.732 -9.294 -28.786 1.00 79.25 119 GLU A O 1
ATOM 971 N N . ARG A 1 120 ? -2.273 -10.984 -28.960 1.00 82.88 120 ARG A N 1
ATOM 972 C CA . ARG A 1 120 ? -1.975 -10.768 -30.381 1.00 82.88 120 ARG A CA 1
ATOM 973 C C . ARG A 1 120 ? -3.104 -11.265 -31.282 1.00 82.88 120 ARG A C 1
ATOM 975 O O . ARG A 1 120 ? -3.492 -12.434 -31.206 1.00 82.88 120 ARG A O 1
ATOM 982 N N . PHE A 1 121 ? -3.550 -10.418 -32.211 1.00 84.75 121 PHE A N 1
ATOM 983 C CA . PHE A 1 121 ? -4.497 -10.817 -33.251 1.00 84.75 121 PHE A CA 1
ATOM 984 C C . PHE A 1 121 ? -3.807 -11.602 -34.374 1.00 84.75 121 PHE A C 1
ATOM 986 O O . PHE A 1 121 ? -2.864 -11.123 -35.015 1.00 84.75 121 PHE A O 1
ATOM 993 N N . CYS A 1 122 ? -4.278 -12.823 -34.611 1.00 88.00 122 CYS A N 1
ATOM 994 C CA . CYS A 1 122 ? -3.651 -13.769 -35.527 1.00 88.00 122 CYS A CA 1
ATOM 995 C C . CYS A 1 122 ? -4.639 -14.267 -36.585 1.00 88.00 122 CYS A C 1
ATOM 997 O O . CYS A 1 122 ? -5.820 -14.468 -36.301 1.00 88.00 122 CYS A O 1
ATOM 999 N N . LEU A 1 123 ? -4.125 -14.524 -37.787 1.00 90.12 123 LEU A N 1
ATOM 1000 C CA . LEU A 1 123 ? -4.749 -15.388 -38.781 1.00 90.12 123 LEU A CA 1
ATOM 1001 C C . LEU A 1 123 ? -4.336 -16.824 -38.470 1.00 90.12 123 LEU A C 1
ATOM 1003 O O . LEU A 1 123 ? -3.154 -17.108 -38.264 1.00 90.12 123 LEU A O 1
ATOM 1007 N N . LEU A 1 124 ? -5.310 -17.719 -38.448 1.00 90.50 124 LEU A N 1
ATOM 1008 C CA . LEU A 1 124 ? -5.169 -19.109 -38.052 1.00 90.50 124 LEU A CA 1
ATOM 1009 C C . LEU A 1 124 ? -5.524 -19.999 -39.236 1.00 90.50 124 LEU A C 1
ATOM 1011 O O . LEU A 1 124 ? -6.558 -19.808 -39.874 1.00 90.50 124 LEU A O 1
ATOM 1015 N N . ILE A 1 125 ? -4.689 -21.003 -39.472 1.00 90.31 125 ILE A N 1
ATOM 1016 C CA . ILE A 1 125 ? -5.027 -22.160 -40.285 1.00 90.31 125 ILE A CA 1
ATOM 1017 C C . ILE A 1 125 ? -5.241 -23.326 -39.337 1.00 90.31 125 ILE A C 1
ATOM 1019 O O . ILE A 1 125 ? -4.353 -23.701 -38.563 1.00 90.31 125 ILE A O 1
ATOM 1023 N N . LEU A 1 126 ? -6.428 -23.901 -39.393 1.00 90.00 126 LEU A N 1
ATOM 1024 C CA . LEU A 1 126 ? -6.814 -24.983 -38.512 1.00 90.00 126 LEU A CA 1
ATOM 1025 C C . LEU A 1 126 ? -6.392 -26.335 -39.058 1.00 90.00 126 LEU A C 1
ATOM 1027 O O . LEU A 1 126 ? -6.129 -26.520 -40.244 1.00 90.00 126 LEU A O 1
ATOM 1031 N N . THR A 1 127 ? -6.339 -27.311 -38.163 1.00 88.50 127 THR A N 1
ATOM 1032 C CA . THR A 1 127 ? -5.961 -28.692 -38.484 1.00 88.50 127 THR A CA 1
ATOM 1033 C C . THR A 1 127 ? -6.906 -29.374 -39.480 1.00 88.50 127 THR A C 1
ATOM 1035 O O . THR A 1 127 ? -6.509 -30.355 -40.112 1.00 88.50 127 THR A O 1
ATOM 1038 N N . ASN A 1 128 ? -8.124 -28.852 -39.648 1.00 86.06 128 ASN A N 1
ATOM 1039 C CA . ASN A 1 128 ? -9.109 -29.290 -40.638 1.00 86.06 128 ASN A CA 1
ATOM 1040 C C . ASN A 1 128 ? -9.038 -28.521 -41.974 1.00 86.06 128 ASN A C 1
ATOM 1042 O O . ASN A 1 128 ? -9.809 -28.852 -42.865 1.00 86.06 128 ASN A O 1
ATOM 1046 N N . GLY A 1 129 ? -8.131 -27.549 -42.132 1.00 84.19 129 GLY A N 1
ATOM 1047 C CA . GLY A 1 129 ? -8.005 -26.734 -43.347 1.00 84.19 129 GLY A CA 1
ATOM 1048 C C . GLY A 1 129 ? -8.852 -25.456 -43.360 1.00 84.19 129 GLY A C 1
ATOM 1049 O O . GLY A 1 129 ? -8.681 -24.632 -44.251 1.00 84.19 129 GLY A O 1
ATOM 1050 N N . GLU A 1 130 ? -9.709 -25.227 -42.367 1.00 87.12 130 GLU A N 1
ATOM 1051 C CA . GLU A 1 130 ? -10.475 -23.982 -42.279 1.00 87.12 130 GLU A CA 1
ATOM 1052 C C . GLU A 1 130 ? -9.581 -22.803 -41.860 1.00 87.12 130 GLU A C 1
ATOM 1054 O O . GLU A 1 130 ? -8.623 -22.953 -41.087 1.00 87.12 130 GLU A O 1
ATOM 1059 N N . LEU A 1 131 ? -9.920 -21.609 -42.349 1.00 86.94 131 LEU A N 1
ATOM 1060 C CA . LEU A 1 131 ? -9.323 -20.358 -41.894 1.00 86.94 131 LEU A CA 1
ATOM 1061 C C . LEU A 1 131 ? -10.136 -19.746 -40.756 1.00 86.94 131 LEU A C 1
ATOM 1063 O O . LEU A 1 131 ? -11.365 -19.771 -40.743 1.00 86.94 131 LEU A O 1
ATOM 1067 N N . ALA A 1 132 ? -9.434 -19.149 -39.802 1.00 87.31 132 ALA A N 1
ATOM 1068 C CA . ALA A 1 132 ? -10.042 -18.377 -38.732 1.00 87.31 132 ALA A CA 1
ATOM 1069 C C . ALA A 1 132 ? -9.148 -17.206 -38.336 1.00 87.31 132 ALA A C 1
ATOM 1071 O O . ALA A 1 132 ? -7.989 -17.116 -38.732 1.00 87.31 132 ALA A O 1
ATOM 1072 N N . SER A 1 133 ? -9.669 -16.324 -37.496 1.00 87.00 133 SER A N 1
ATOM 1073 C CA . SER A 1 133 ? -8.887 -15.267 -36.868 1.00 87.00 133 SER A CA 1
ATOM 1074 C C . SER A 1 133 ? -9.313 -15.095 -35.423 1.00 87.00 133 SER A C 1
ATOM 1076 O O . SER A 1 133 ? -10.502 -15.215 -35.119 1.00 87.00 133 SER A O 1
ATOM 1078 N N . GLY A 1 134 ? -8.367 -14.779 -34.550 1.00 85.19 134 GLY A N 1
ATOM 1079 C CA . GLY A 1 134 ? -8.659 -14.573 -33.140 1.00 85.19 134 GLY A CA 1
ATOM 1080 C C . GLY A 1 134 ? -7.505 -13.961 -32.377 1.00 85.19 134 GLY A C 1
ATOM 1081 O O . GLY A 1 134 ? -6.384 -13.847 -32.886 1.00 85.19 134 GLY A O 1
ATOM 1082 N N . ARG A 1 135 ? -7.800 -13.593 -31.135 1.00 86.00 135 ARG A N 1
ATOM 1083 C CA . ARG A 1 135 ? -6.838 -13.014 -30.203 1.00 86.00 135 ARG A CA 1
ATOM 1084 C C . ARG A 1 135 ? -6.270 -14.104 -29.304 1.00 86.00 135 ARG A C 1
ATOM 1086 O O . ARG A 1 135 ? -7.038 -14.849 -28.706 1.00 86.00 135 ARG A O 1
ATOM 1093 N N . TRP A 1 136 ? -4.947 -14.216 -29.234 1.00 87.81 136 TRP A N 1
ATOM 1094 C CA . TRP A 1 136 ? -4.294 -15.212 -28.382 1.00 87.81 136 TRP A CA 1
ATOM 1095 C C . TRP A 1 136 ? -4.398 -14.842 -26.902 1.00 87.81 136 TRP A C 1
ATOM 1097 O O . TRP A 1 136 ? -4.055 -13.724 -26.532 1.00 87.81 136 TRP A O 1
ATOM 1107 N N . ASP A 1 137 ? -4.802 -15.786 -26.064 1.00 85.81 137 ASP A N 1
ATOM 1108 C CA . ASP A 1 137 ? -4.732 -15.704 -24.609 1.00 85.81 137 ASP A CA 1
ATOM 1109 C C . ASP A 1 137 ? -3.729 -16.752 -24.112 1.00 85.81 137 ASP A C 1
ATOM 1111 O O . ASP A 1 137 ? -3.935 -17.965 -24.218 1.00 85.81 137 ASP A O 1
ATOM 1115 N N . LYS A 1 138 ? -2.605 -16.263 -23.586 1.00 83.31 138 LYS A N 1
ATOM 1116 C CA . LYS A 1 138 ? -1.502 -17.091 -23.102 1.00 83.31 138 LYS A CA 1
ATOM 1117 C C . LYS A 1 138 ? -1.853 -17.843 -21.818 1.00 83.31 138 LYS A C 1
ATOM 1119 O O . LYS A 1 138 ? -1.307 -18.925 -21.610 1.00 83.31 138 LYS A O 1
ATOM 1124 N N . ASP A 1 139 ? -2.721 -17.293 -20.973 1.00 82.88 139 ASP A N 1
ATOM 1125 C CA . ASP A 1 139 ? -3.059 -17.884 -19.676 1.00 82.88 139 ASP A CA 1
ATOM 1126 C C . ASP A 1 139 ? -4.012 -19.067 -19.844 1.00 82.88 139 ASP A C 1
ATOM 1128 O O . ASP A 1 139 ? -3.894 -20.074 -19.141 1.00 82.88 139 ASP A O 1
ATOM 1132 N N . THR A 1 140 ? -4.934 -18.967 -20.804 1.00 86.12 140 THR A N 1
ATOM 1133 C CA . THR A 1 140 ? -5.847 -20.065 -21.151 1.00 86.12 140 THR A CA 1
ATOM 1134 C C . THR A 1 140 ? -5.316 -20.969 -22.262 1.00 86.12 140 THR A C 1
ATOM 1136 O O . THR A 1 140 ? -5.856 -22.053 -22.460 1.00 86.12 140 THR A O 1
ATOM 1139 N N . GLU A 1 141 ? -4.242 -20.565 -22.946 1.00 89.19 141 GLU A N 1
ATOM 1140 C CA . GLU A 1 141 ? -3.676 -21.227 -24.126 1.00 89.19 141 GLU A CA 1
ATOM 1141 C C . GLU A 1 141 ? -4.678 -21.395 -25.282 1.00 89.19 141 GLU A C 1
ATOM 1143 O O . GLU A 1 141 ? -4.675 -22.401 -26.005 1.00 89.19 141 GLU A O 1
ATOM 1148 N N . THR A 1 142 ? -5.528 -20.388 -25.480 1.00 90.00 142 THR A N 1
ATOM 1149 C CA . THR A 1 142 ? -6.589 -20.420 -26.486 1.00 90.00 142 THR A CA 1
ATOM 1150 C C . THR A 1 142 ? -6.664 -19.147 -27.321 1.00 90.00 142 THR A C 1
ATOM 1152 O O . THR A 1 142 ? -6.081 -18.122 -26.977 1.00 90.00 142 THR A O 1
ATOM 1155 N N . PHE A 1 143 ? -7.382 -19.203 -28.444 1.00 86.88 143 PHE A N 1
ATOM 1156 C CA . PHE A 1 143 ? -7.771 -18.014 -29.192 1.00 86.88 143 PHE A CA 1
ATOM 1157 C C . PHE A 1 143 ? -9.227 -17.668 -28.919 1.00 86.88 143 PHE A C 1
ATOM 1159 O O . PHE A 1 143 ? -10.127 -18.479 -29.167 1.00 86.88 143 PHE A O 1
ATOM 1166 N N . ASP A 1 144 ? -9.458 -16.432 -28.490 1.00 84.50 144 ASP A N 1
ATOM 1167 C CA . ASP A 1 144 ? -10.794 -15.860 -28.471 1.00 84.50 144 ASP A CA 1
ATOM 1168 C C . ASP A 1 144 ? -11.211 -15.521 -29.908 1.00 84.50 144 ASP A C 1
ATOM 1170 O O . ASP A 1 144 ? -10.605 -14.678 -30.581 1.00 84.50 144 ASP A O 1
ATOM 1174 N N . THR A 1 145 ? -12.221 -16.238 -30.398 1.00 75.94 145 THR A N 1
ATOM 1175 C CA . THR A 1 145 ? -12.767 -16.093 -31.748 1.00 75.94 145 THR A CA 1
ATOM 1176 C C . THR A 1 145 ? -14.246 -15.781 -31.688 1.00 75.94 145 THR A C 1
ATOM 1178 O O . THR A 1 145 ? -14.970 -16.310 -30.851 1.00 75.94 145 THR A O 1
ATOM 1181 N N . TRP A 1 146 ? -14.717 -14.970 -32.630 1.00 61.66 146 TRP A N 1
ATOM 1182 C CA . TRP A 1 146 ? -16.098 -14.504 -32.626 1.00 61.66 146 TRP A CA 1
ATOM 1183 C C . TRP A 1 146 ? -17.129 -15.553 -33.094 1.00 61.66 146 TRP A C 1
ATOM 1185 O O . TRP A 1 146 ? -18.224 -15.646 -32.547 1.00 61.66 146 TRP A O 1
ATOM 1195 N N . ASN A 1 147 ? -16.806 -16.357 -34.111 1.00 56.53 147 ASN A N 1
ATOM 1196 C CA . ASN A 1 147 ? -17.780 -17.195 -34.829 1.00 56.53 147 ASN A CA 1
ATOM 1197 C C . ASN A 1 147 ? -17.831 -18.665 -34.375 1.00 56.53 147 ASN A C 1
ATOM 1199 O O . ASN A 1 147 ? -18.549 -19.472 -34.970 1.00 56.53 147 ASN A O 1
ATOM 1203 N N . ARG A 1 148 ? -17.073 -19.031 -33.341 1.00 63.25 148 ARG A N 1
ATOM 1204 C CA . ARG A 1 148 ? -17.006 -20.393 -32.807 1.00 63.25 148 ARG A CA 1
ATOM 1205 C C . ARG A 1 148 ? -16.553 -20.377 -31.347 1.00 63.25 148 ARG A C 1
ATOM 1207 O O . ARG A 1 148 ? -16.012 -19.363 -30.904 1.00 63.25 148 ARG A O 1
ATOM 1214 N N . PRO A 1 149 ? -16.776 -21.470 -30.592 1.00 64.06 149 PRO A N 1
ATOM 1215 C CA . PRO A 1 149 ? -16.172 -21.630 -29.278 1.00 64.06 149 PRO A CA 1
ATOM 1216 C C . PRO A 1 149 ? -14.673 -21.345 -29.354 1.00 64.06 149 PRO A C 1
ATOM 1218 O O . PRO A 1 149 ? -14.040 -21.676 -30.356 1.00 64.06 149 PRO A O 1
ATOM 1221 N N . THR A 1 150 ? -14.150 -20.733 -28.297 1.00 79.56 150 THR A N 1
ATOM 1222 C CA . THR A 1 150 ? -12.725 -20.534 -28.042 1.00 79.56 150 THR A CA 1
ATOM 1223 C C . THR A 1 150 ? -11.878 -21.670 -28.616 1.00 79.56 150 THR A C 1
ATOM 1225 O O . THR A 1 150 ? -12.150 -22.842 -28.359 1.00 79.56 150 THR A O 1
ATOM 1228 N N . VAL A 1 151 ? -10.878 -21.311 -29.415 1.00 85.50 151 VAL A N 1
ATOM 1229 C CA . VAL A 1 151 ? -10.116 -22.261 -30.233 1.00 85.50 151 VAL A CA 1
ATOM 1230 C C . VAL A 1 151 ? -8.888 -22.675 -29.466 1.00 85.50 151 VAL A C 1
ATOM 1232 O O . VAL A 1 151 ? -8.047 -21.836 -29.143 1.00 85.50 151 VAL A O 1
ATOM 1235 N N . ASP A 1 152 ? -8.760 -23.964 -29.193 1.00 88.75 152 ASP A N 1
ATOM 1236 C CA . ASP A 1 152 ? -7.597 -24.471 -28.481 1.00 88.75 152 ASP A CA 1
ATOM 1237 C C . ASP A 1 152 ? -6.359 -24.467 -29.392 1.00 88.75 152 ASP A C 1
ATOM 1239 O O . ASP A 1 152 ? -6.450 -24.700 -30.603 1.00 88.75 152 ASP A O 1
ATOM 1243 N N . LYS A 1 153 ? -5.168 -24.249 -28.820 1.00 90.00 153 LYS A N 1
ATOM 1244 C CA . LYS A 1 153 ? -3.904 -24.324 -29.574 1.00 90.00 153 LYS A CA 1
ATOM 1245 C C . LYS A 1 153 ? -3.729 -25.641 -30.344 1.00 90.00 153 LYS A C 1
ATOM 1247 O O . LYS A 1 153 ? -3.064 -25.654 -31.376 1.00 90.00 153 LYS A O 1
ATOM 1252 N N . SER A 1 154 ? -4.314 -26.743 -29.867 1.00 90.25 154 SER A N 1
ATOM 1253 C CA . SER A 1 154 ? -4.268 -28.061 -30.514 1.00 90.25 154 SER A CA 1
ATOM 1254 C C . SER A 1 154 ? -5.071 -28.139 -31.814 1.00 90.25 154 SER A C 1
ATOM 1256 O O . SER A 1 154 ? -4.806 -29.009 -32.644 1.00 90.25 154 SER A O 1
ATOM 1258 N N . GLU A 1 155 ? -6.012 -27.219 -32.024 1.00 91.06 155 GLU A N 1
ATOM 1259 C CA . GLU A 1 155 ? -6.808 -27.124 -33.248 1.00 91.06 155 GLU A CA 1
ATOM 1260 C C . GLU A 1 155 ? -6.116 -26.288 -34.332 1.00 91.06 155 GLU A C 1
ATOM 1262 O O . GLU A 1 155 ? -6.521 -26.340 -35.496 1.00 91.06 155 GLU A O 1
ATOM 1267 N N . VAL A 1 156 ? -5.060 -25.548 -33.977 1.00 91.50 156 VAL A N 1
ATOM 1268 C CA . VAL A 1 156 ? -4.317 -24.657 -34.874 1.00 91.50 156 VAL A CA 1
ATOM 1269 C C . VAL A 1 156 ? -3.125 -25.395 -35.477 1.00 91.50 156 VAL A C 1
ATOM 1271 O O . VAL A 1 156 ? -2.186 -25.776 -34.782 1.00 91.50 156 VAL A O 1
ATOM 1274 N N . TRP A 1 157 ? -3.132 -25.568 -36.800 1.00 91.19 157 TRP A N 1
ATOM 1275 C CA . TRP A 1 157 ? -1.987 -26.123 -37.521 1.00 91.19 157 TRP A CA 1
ATOM 1276 C C . TRP A 1 157 ? -0.869 -25.088 -37.655 1.00 91.19 157 TRP A C 1
ATOM 1278 O O . TRP A 1 157 ? 0.287 -25.357 -37.305 1.00 91.19 157 TRP A O 1
ATOM 1288 N N . ALA A 1 158 ? -1.225 -23.899 -38.142 1.00 92.12 158 ALA A N 1
ATOM 1289 C CA . ALA A 1 158 ? -0.289 -22.812 -38.362 1.00 92.12 158 ALA A CA 1
ATOM 1290 C C . ALA A 1 158 ? -0.958 -21.448 -38.152 1.00 92.12 158 ALA A C 1
ATOM 1292 O O . ALA A 1 158 ? -2.165 -21.308 -38.329 1.00 92.12 158 ALA A O 1
ATOM 1293 N N . TRP A 1 159 ? -0.184 -20.433 -37.785 1.00 93.00 159 TRP A N 1
ATOM 1294 C CA . TRP A 1 159 ? -0.692 -19.084 -37.539 1.00 93.00 159 TRP A CA 1
ATOM 1295 C C . TRP A 1 159 ? 0.280 -18.015 -38.036 1.00 93.00 159 TRP A C 1
ATOM 1297 O O . TRP A 1 159 ? 1.484 -18.248 -38.113 1.00 93.00 159 TRP A O 1
ATOM 1307 N N . THR A 1 160 ? -0.232 -16.832 -38.360 1.00 91.19 160 THR A N 1
ATOM 1308 C CA . THR A 1 160 ? 0.579 -15.634 -38.623 1.00 91.19 160 THR A CA 1
ATOM 1309 C C . THR A 1 160 ? -0.100 -14.404 -38.022 1.00 91.19 160 THR A C 1
ATOM 1311 O O . THR A 1 160 ? -1.311 -14.404 -37.802 1.00 91.19 160 THR A O 1
ATOM 1314 N N . ALA A 1 161 ? 0.663 -13.364 -37.697 1.00 88.06 161 ALA A N 1
ATOM 1315 C CA . ALA A 1 161 ? 0.107 -12.146 -37.107 1.00 88.06 161 ALA A CA 1
ATOM 1316 C C . ALA A 1 161 ? -0.600 -11.297 -38.181 1.00 88.06 161 ALA A C 1
ATOM 1318 O O . ALA A 1 161 ? -0.057 -11.124 -39.270 1.00 88.06 161 ALA A O 1
ATOM 1319 N N . LEU A 1 162 ? -1.786 -10.754 -37.873 1.00 81.88 162 LEU A N 1
ATOM 1320 C CA . LEU A 1 162 ? -2.515 -9.849 -38.781 1.00 81.88 162 LEU A CA 1
ATOM 1321 C C . LEU A 1 162 ? -2.137 -8.378 -38.549 1.00 81.88 162 LEU A C 1
ATOM 1323 O O . LEU A 1 162 ? -1.793 -7.677 -39.497 1.00 81.88 162 LEU A O 1
ATOM 1327 N N . SER A 1 163 ? -2.104 -7.926 -37.295 1.00 67.62 163 SER A N 1
ATOM 1328 C CA . SER A 1 163 ? -1.585 -6.607 -36.911 1.00 67.62 163 SER A CA 1
ATOM 1329 C C . SER A 1 163 ? -0.864 -6.653 -35.576 1.00 67.62 163 SER A C 1
ATOM 1331 O O . SER A 1 163 ? -0.933 -7.604 -34.793 1.00 67.62 163 SER A O 1
ATOM 1333 N N . HIS A 1 164 ? -0.135 -5.572 -35.328 1.00 55.66 164 HIS A N 1
ATOM 1334 C CA . HIS A 1 164 ? 0.242 -5.141 -33.998 1.00 55.66 164 HIS A CA 1
ATOM 1335 C C . HIS A 1 164 ? -0.861 -4.178 -33.545 1.00 55.66 164 HIS A C 1
ATOM 1337 O O . HIS A 1 164 ? -1.052 -3.110 -34.128 1.00 55.66 164 HIS A O 1
ATOM 1343 N N . ASP A 1 165 ? -1.693 -4.593 -32.592 1.00 51.66 165 ASP A N 1
ATOM 1344 C CA . ASP A 1 165 ? -2.555 -3.634 -31.906 1.00 51.66 165 ASP A CA 1
ATOM 1345 C C . ASP A 1 165 ? -1.656 -2.735 -31.047 1.00 51.66 165 ASP A C 1
ATOM 1347 O O . ASP A 1 165 ? -0.665 -3.222 -30.499 1.00 51.66 165 ASP A O 1
ATOM 1351 N N . LEU A 1 166 ? -1.982 -1.442 -30.930 1.00 49.69 166 LEU A N 1
ATOM 1352 C CA . LEU A 1 166 ? -1.227 -0.441 -30.150 1.00 49.69 166 LEU A CA 1
ATOM 1353 C C . LEU A 1 166 ? -0.861 -0.926 -28.733 1.00 49.69 166 LEU A C 1
ATOM 1355 O O . LEU A 1 166 ? 0.165 -0.537 -28.187 1.00 49.69 166 LEU A O 1
ATOM 1359 N N . PHE A 1 167 ? -1.669 -1.825 -28.167 1.00 49.50 167 PHE A N 1
ATOM 1360 C CA . PHE A 1 167 ? -1.403 -2.486 -26.892 1.00 49.50 167 PHE A CA 1
ATOM 1361 C C . PHE A 1 167 ? -0.090 -3.290 -26.896 1.00 49.50 167 PHE A C 1
ATOM 1363 O O . PHE A 1 167 ? 0.710 -3.195 -25.971 1.00 49.50 167 PHE A O 1
ATOM 1370 N N . SER A 1 168 ? 0.179 -4.019 -27.978 1.00 50.19 168 SER A N 1
ATOM 1371 C CA . SER A 1 168 ? 1.383 -4.839 -28.120 1.00 50.19 168 SER A CA 1
ATOM 1372 C C . SER A 1 168 ? 2.657 -4.031 -28.373 1.00 50.19 168 SER A C 1
ATOM 1374 O O . SER A 1 168 ? 3.720 -4.454 -27.937 1.00 50.19 168 SER A O 1
ATOM 1376 N N . GLU A 1 169 ? 2.559 -2.865 -29.022 1.00 53.47 169 GLU A N 1
ATOM 1377 C CA . GLU A 1 169 ? 3.690 -1.933 -29.134 1.00 53.47 169 GLU A CA 1
ATOM 1378 C C . GLU A 1 169 ? 3.993 -1.310 -27.771 1.00 53.47 169 GLU A C 1
ATOM 1380 O O . GLU A 1 169 ? 5.152 -1.247 -27.386 1.00 53.47 169 GLU A O 1
ATOM 1385 N N . SER A 1 170 ? 2.967 -0.953 -26.989 1.00 57.16 170 SER A N 1
ATOM 1386 C CA . SER A 1 170 ? 3.179 -0.430 -25.636 1.00 57.16 170 SER A CA 1
ATOM 1387 C C . SER A 1 170 ? 3.751 -1.466 -24.665 1.00 57.16 170 SER A C 1
ATOM 1389 O O . SER A 1 170 ? 4.592 -1.112 -23.846 1.00 57.16 170 SER A O 1
ATOM 1391 N N . GLU A 1 171 ? 3.350 -2.741 -24.761 1.00 61.75 171 GLU A N 1
ATOM 1392 C CA . GLU A 1 171 ? 3.945 -3.809 -23.945 1.00 61.75 171 GLU A CA 1
ATOM 1393 C C . GLU A 1 171 ? 5.379 -4.122 -24.385 1.00 61.75 171 GLU A C 1
ATOM 1395 O O . GLU A 1 171 ? 6.250 -4.252 -23.532 1.00 61.75 171 GLU A O 1
ATOM 1400 N N . GLU A 1 172 ? 5.660 -4.190 -25.690 1.00 63.88 172 GLU A N 1
ATOM 1401 C CA . GLU A 1 172 ? 7.014 -4.441 -26.199 1.00 63.88 172 GLU A CA 1
ATOM 1402 C C . GLU A 1 172 ? 7.961 -3.263 -25.911 1.00 63.88 172 GLU A C 1
ATOM 1404 O O . GLU A 1 172 ? 9.111 -3.469 -25.526 1.00 63.88 172 GLU A O 1
ATOM 1409 N N . GLU A 1 173 ? 7.502 -2.017 -26.043 1.00 67.38 173 GLU A N 1
ATOM 1410 C CA . GLU A 1 173 ? 8.262 -0.827 -25.641 1.00 67.38 173 GLU A CA 1
ATOM 1411 C C . GLU A 1 173 ? 8.536 -0.817 -24.135 1.00 67.38 173 GLU A C 1
ATOM 1413 O O . GLU A 1 173 ? 9.664 -0.536 -23.728 1.00 67.38 173 GLU A O 1
ATOM 1418 N N . TRP A 1 174 ? 7.547 -1.181 -23.318 1.00 70.88 174 TRP A N 1
ATOM 1419 C CA . TRP A 1 174 ? 7.685 -1.273 -21.866 1.00 70.88 174 TRP A CA 1
ATOM 1420 C C . TRP A 1 174 ? 8.643 -2.396 -21.443 1.00 70.88 174 TRP A C 1
ATOM 1422 O O . TRP A 1 174 ? 9.538 -2.167 -20.629 1.00 70.88 174 TRP A O 1
ATOM 1432 N N . GLU A 1 175 ? 8.537 -3.588 -22.038 1.00 75.50 175 GLU A N 1
ATOM 1433 C CA . GLU A 1 175 ? 9.463 -4.703 -21.799 1.00 75.50 175 GLU A CA 1
ATOM 1434 C C . GLU A 1 175 ? 10.898 -4.334 -22.208 1.00 75.50 175 GLU A C 1
ATOM 1436 O O . GLU A 1 175 ? 11.843 -4.578 -21.450 1.00 75.50 175 GLU A O 1
ATOM 1441 N N . ASN A 1 176 ? 11.068 -3.673 -23.358 1.00 80.19 176 ASN A N 1
ATOM 1442 C CA . ASN A 1 176 ? 12.363 -3.166 -23.812 1.00 80.19 176 ASN A CA 1
ATOM 1443 C C . ASN A 1 176 ? 12.920 -2.074 -22.884 1.00 80.19 176 ASN A C 1
ATOM 1445 O O . ASN A 1 176 ? 14.126 -2.037 -22.626 1.00 80.19 176 ASN A O 1
ATOM 1449 N N . GLU A 1 177 ? 12.073 -1.175 -22.377 1.00 79.25 177 GLU A N 1
ATOM 1450 C CA . GLU A 1 177 ? 12.462 -0.145 -21.410 1.00 79.25 177 GLU A CA 1
ATOM 1451 C C . GLU A 1 177 ? 12.928 -0.774 -20.096 1.00 79.25 177 GLU A C 1
ATOM 1453 O O . GLU A 1 177 ? 13.984 -0.408 -19.579 1.00 79.25 177 GLU A O 1
ATOM 1458 N N . ILE A 1 178 ? 12.216 -1.786 -19.607 1.00 80.38 178 ILE A N 1
ATOM 1459 C CA . ILE A 1 178 ? 12.594 -2.537 -18.411 1.00 80.38 178 ILE A CA 1
ATOM 1460 C C . ILE A 1 178 ? 13.905 -3.279 -18.601 1.00 80.38 178 ILE A C 1
ATOM 1462 O O . ILE A 1 178 ? 14.758 -3.248 -17.714 1.00 80.38 178 ILE A O 1
ATOM 1466 N N . GLU A 1 179 ? 14.080 -3.979 -19.720 1.00 83.69 179 GLU A N 1
ATOM 1467 C CA . GLU A 1 179 ? 15.321 -4.701 -19.985 1.00 83.69 179 GLU A CA 1
ATOM 1468 C C . GLU A 1 179 ? 16.495 -3.724 -20.085 1.00 83.69 179 GLU A C 1
ATOM 1470 O O . GLU A 1 179 ? 17.550 -3.945 -19.485 1.00 83.69 179 GLU A O 1
ATOM 1475 N N . ARG A 1 180 ? 16.285 -2.575 -20.736 1.00 83.81 180 ARG A N 1
ATOM 1476 C CA . ARG A 1 180 ? 17.267 -1.493 -20.795 1.00 83.81 180 ARG A CA 1
ATOM 1477 C C . ARG A 1 180 ? 17.589 -0.924 -19.416 1.00 83.81 180 ARG A C 1
ATOM 1479 O O . ARG A 1 180 ? 18.765 -0.729 -19.116 1.00 83.81 180 ARG A O 1
ATOM 1486 N N . GLU A 1 181 ? 16.592 -0.671 -18.575 1.00 83.50 181 GLU A N 1
ATOM 1487 C CA . GLU A 1 181 ? 16.799 -0.216 -17.199 1.00 83.50 181 GLU A CA 1
ATOM 1488 C C . GLU A 1 181 ? 17.542 -1.265 -16.371 1.00 83.50 181 GLU A C 1
ATOM 1490 O O . GLU A 1 181 ? 18.503 -0.936 -15.677 1.00 83.50 181 GLU A O 1
ATOM 1495 N N . LYS A 1 182 ? 17.181 -2.547 -16.492 1.00 85.56 182 LYS A N 1
ATOM 1496 C CA . LYS A 1 182 ? 17.893 -3.661 -15.848 1.00 85.56 182 LYS A CA 1
ATOM 1497 C C . LYS A 1 182 ? 19.360 -3.691 -16.281 1.00 85.56 182 LYS A C 1
ATOM 1499 O O . LYS A 1 182 ? 20.227 -3.822 -15.421 1.00 85.56 182 LYS A O 1
ATOM 1504 N N . GLU A 1 183 ? 19.657 -3.521 -17.571 1.00 86.50 183 GLU A N 1
ATOM 1505 C CA . GLU A 1 183 ? 21.031 -3.431 -18.085 1.00 86.50 183 GLU A CA 1
ATOM 1506 C C . GLU A 1 183 ? 21.784 -2.205 -17.550 1.00 86.50 183 GLU A C 1
ATOM 1508 O O . GLU A 1 183 ? 22.919 -2.339 -17.084 1.00 86.50 183 GLU A O 1
ATOM 1513 N N . LEU A 1 184 ? 21.163 -1.020 -17.559 1.00 87.12 184 LEU A N 1
ATOM 1514 C CA . LEU A 1 184 ? 21.755 0.207 -17.010 1.00 87.12 184 LEU A CA 1
ATOM 1515 C C . LEU A 1 184 ? 22.087 0.050 -15.520 1.00 87.12 184 LEU A C 1
ATOM 1517 O O . LEU A 1 184 ? 23.162 0.447 -15.066 1.00 87.12 184 LEU A O 1
ATOM 1521 N N . ASN A 1 185 ? 21.195 -0.594 -14.770 1.00 87.88 185 ASN A N 1
ATOM 1522 C CA . ASN A 1 185 ? 21.294 -0.773 -13.327 1.00 87.88 185 ASN A CA 1
ATOM 1523 C C . ASN A 1 185 ? 22.217 -1.932 -12.903 1.00 87.88 185 ASN A C 1
ATOM 1525 O O . ASN A 1 185 ? 22.425 -2.124 -11.706 1.00 87.88 185 ASN A O 1
ATOM 1529 N N . LYS A 1 186 ? 22.840 -2.669 -13.841 1.00 88.31 186 LYS A N 1
ATOM 1530 C CA . LYS A 1 186 ? 23.873 -3.675 -13.512 1.00 88.31 186 LYS A CA 1
ATOM 1531 C C . LYS A 1 186 ? 25.146 -3.057 -12.941 1.00 88.31 186 LYS A C 1
ATOM 1533 O O . LYS A 1 186 ? 25.789 -3.672 -12.096 1.00 88.31 186 LYS A O 1
ATOM 1538 N N . ASN A 1 187 ? 25.532 -1.877 -13.429 1.00 88.00 187 ASN A N 1
ATOM 1539 C CA . ASN A 1 187 ? 26.757 -1.181 -13.024 1.00 88.00 187 ASN A CA 1
ATOM 1540 C C . ASN A 1 187 ? 26.471 0.305 -12.753 1.00 88.00 187 ASN A C 1
ATOM 1542 O O . ASN A 1 187 ? 26.935 1.168 -13.504 1.00 88.00 187 ASN A O 1
ATOM 1546 N N . PRO A 1 188 ? 25.692 0.614 -11.704 1.00 90.75 188 PRO A N 1
ATOM 1547 C CA . PRO A 1 188 ? 25.308 1.980 -11.385 1.00 90.75 188 PRO A CA 1
ATOM 1548 C C . PRO A 1 188 ? 26.527 2.818 -10.986 1.00 90.75 188 PRO A C 1
ATOM 1550 O O . PRO A 1 188 ? 27.418 2.366 -10.261 1.00 90.75 188 PRO A O 1
ATOM 1553 N N . SER A 1 189 ? 26.553 4.069 -11.437 1.00 91.81 189 SER A N 1
ATOM 1554 C CA . SER A 1 189 ? 27.566 5.038 -11.012 1.00 91.81 189 SER A CA 1
ATOM 1555 C C . SER A 1 189 ? 27.214 5.673 -9.660 1.00 91.81 189 SER A C 1
ATOM 1557 O O . SER A 1 189 ? 26.042 5.829 -9.315 1.00 91.81 189 SER A O 1
ATOM 1559 N N . VAL A 1 190 ? 28.240 6.022 -8.878 1.00 91.81 190 VAL A N 1
ATOM 1560 C CA . VAL A 1 190 ? 28.099 6.670 -7.564 1.00 91.81 190 VAL A CA 1
ATOM 1561 C C . VAL A 1 190 ? 28.417 8.155 -7.712 1.00 91.81 190 VAL A C 1
ATOM 1563 O O . VAL A 1 190 ? 29.489 8.508 -8.202 1.00 91.81 190 VAL A O 1
ATOM 1566 N N . ASP A 1 191 ? 27.515 9.021 -7.257 1.00 91.12 191 ASP A N 1
ATOM 1567 C CA . ASP A 1 191 ? 27.807 10.444 -7.079 1.00 91.12 191 ASP A CA 1
ATOM 1568 C C . ASP A 1 191 ? 28.474 10.665 -5.711 1.00 91.12 191 ASP A C 1
ATOM 1570 O O . ASP A 1 191 ? 27.857 10.479 -4.663 1.00 91.12 191 ASP A O 1
ATOM 1574 N N . GLU A 1 192 ? 29.749 11.060 -5.708 1.00 89.88 192 GLU A N 1
ATOM 1575 C CA . GLU A 1 192 ? 30.531 11.254 -4.478 1.00 89.88 192 GLU A CA 1
ATOM 1576 C C . GLU A 1 192 ? 29.989 12.369 -3.566 1.00 89.88 192 GLU A C 1
ATOM 1578 O O . GLU A 1 192 ? 30.264 12.363 -2.364 1.00 89.88 192 GLU A O 1
ATOM 1583 N N . LYS A 1 193 ? 29.230 13.334 -4.104 1.00 87.44 193 LYS A N 1
ATOM 1584 C CA . LYS A 1 193 ? 28.611 14.401 -3.304 1.00 87.44 193 LYS A CA 1
ATOM 1585 C C . LYS A 1 193 ? 27.326 13.920 -2.646 1.00 87.44 193 LYS A C 1
ATOM 1587 O O . LYS A 1 193 ? 27.128 14.160 -1.454 1.00 87.44 193 LYS A O 1
ATOM 1592 N N . LEU A 1 194 ? 26.487 13.224 -3.412 1.00 90.56 194 LEU A N 1
ATOM 1593 C CA . LEU A 1 194 ? 25.229 12.668 -2.918 1.00 90.56 194 LEU A CA 1
ATOM 1594 C C . LEU A 1 194 ? 25.488 11.551 -1.898 1.00 90.56 194 LEU A C 1
ATOM 1596 O O . LEU A 1 194 ? 24.864 11.516 -0.842 1.00 90.56 194 LEU A O 1
ATOM 1600 N N . PHE A 1 195 ? 26.491 10.706 -2.161 1.00 92.50 195 PHE A N 1
ATOM 1601 C CA . PHE A 1 195 ? 26.867 9.570 -1.317 1.00 92.50 195 PHE A CA 1
ATOM 1602 C C . PHE A 1 195 ? 28.158 9.793 -0.526 1.00 92.50 195 PHE A C 1
ATOM 1604 O O . PHE A 1 195 ? 28.994 8.895 -0.388 1.00 92.50 195 PHE A O 1
ATOM 1611 N N . LYS A 1 196 ? 28.317 10.992 0.042 1.00 93.75 196 LYS A N 1
ATOM 1612 C CA . LYS A 1 196 ? 29.476 11.406 0.858 1.00 93.75 196 LYS A CA 1
ATOM 1613 C C . LYS A 1 196 ? 29.869 10.401 1.949 1.00 93.75 196 LYS A C 1
ATOM 1615 O O . LYS A 1 196 ? 31.033 10.340 2.341 1.00 93.75 196 LYS A O 1
ATOM 1620 N N . TYR A 1 197 ? 28.905 9.644 2.475 1.00 92.69 197 TYR A N 1
ATOM 1621 C CA . TYR A 1 197 ? 29.109 8.683 3.560 1.00 92.69 197 TYR A CA 1
ATOM 1622 C C . TYR A 1 197 ? 29.098 7.218 3.100 1.00 92.69 197 TYR A C 1
ATOM 1624 O O . TYR A 1 197 ? 29.044 6.319 3.934 1.00 92.69 197 TYR A O 1
ATOM 1632 N N . GLY A 1 198 ? 29.192 6.976 1.791 1.00 91.44 198 GLY A N 1
ATOM 1633 C CA . GLY A 1 198 ? 29.128 5.650 1.184 1.00 91.44 198 GLY A CA 1
ATOM 1634 C C . GLY A 1 198 ? 27.710 5.255 0.773 1.00 91.44 198 GLY A C 1
ATOM 1635 O O . GLY A 1 198 ? 26.783 6.063 0.820 1.00 91.44 198 GLY A O 1
ATOM 1636 N N . THR A 1 199 ? 27.559 3.999 0.355 1.00 91.25 199 THR A N 1
ATOM 1637 C CA . THR A 1 199 ? 26.315 3.433 -0.196 1.00 91.25 199 THR A CA 1
ATOM 1638 C C . THR A 1 199 ? 25.558 2.546 0.797 1.00 91.25 199 THR A C 1
ATOM 1640 O O . THR A 1 199 ? 24.684 1.782 0.399 1.00 91.25 199 THR A O 1
ATOM 1643 N N . ASP A 1 200 ? 25.878 2.631 2.091 1.00 93.69 200 ASP A N 1
ATOM 1644 C CA . ASP A 1 200 ? 25.082 2.012 3.154 1.00 93.69 200 ASP A CA 1
ATOM 1645 C C . ASP A 1 200 ? 24.070 3.026 3.698 1.00 93.69 200 ASP A C 1
ATOM 1647 O O . ASP A 1 200 ? 24.438 3.993 4.372 1.00 93.69 200 ASP A O 1
ATOM 1651 N N . ILE A 1 201 ? 22.786 2.795 3.416 1.00 94.69 201 ILE A N 1
ATOM 1652 C CA . ILE A 1 201 ? 21.696 3.679 3.837 1.00 94.69 201 ILE A CA 1
ATOM 1653 C C . ILE A 1 201 ? 21.634 3.847 5.362 1.00 94.69 201 ILE A C 1
ATOM 1655 O O . ILE A 1 201 ? 21.304 4.932 5.848 1.00 94.69 201 ILE A O 1
ATOM 1659 N N . ASN A 1 202 ? 22.032 2.825 6.131 1.00 94.88 202 ASN A N 1
ATOM 1660 C CA . ASN A 1 202 ? 22.003 2.886 7.593 1.00 94.88 202 ASN A CA 1
ATOM 1661 C C . ASN A 1 202 ? 22.911 3.992 8.128 1.00 94.88 202 ASN A C 1
ATOM 1663 O O . ASN A 1 202 ? 22.571 4.642 9.112 1.00 94.88 202 ASN A O 1
ATOM 1667 N N . THR A 1 203 ? 24.014 4.291 7.436 1.00 96.25 203 THR A N 1
ATOM 1668 C CA . THR A 1 203 ? 24.921 5.378 7.827 1.00 96.25 203 THR A CA 1
ATOM 1669 C C . THR A 1 203 ? 24.219 6.744 7.807 1.00 96.25 203 THR A C 1
ATOM 1671 O O . THR A 1 203 ? 24.516 7.612 8.634 1.00 96.25 203 THR A O 1
ATOM 1674 N N . TYR A 1 204 ? 23.273 6.956 6.888 1.00 96.81 204 TYR A N 1
ATOM 1675 C CA . TYR A 1 204 ? 22.504 8.202 6.789 1.00 96.81 204 TYR A CA 1
ATOM 1676 C C . TYR A 1 204 ? 21.429 8.268 7.872 1.00 96.81 204 TYR A C 1
ATOM 1678 O O . TYR A 1 204 ? 21.321 9.287 8.557 1.00 96.81 204 TYR A O 1
ATOM 1686 N N . TYR A 1 205 ? 20.710 7.164 8.099 1.00 96.81 205 TYR A N 1
ATOM 1687 C CA . TYR A 1 205 ? 19.750 7.065 9.198 1.00 96.81 205 TYR A CA 1
ATOM 1688 C C . TYR A 1 205 ? 20.410 7.252 10.568 1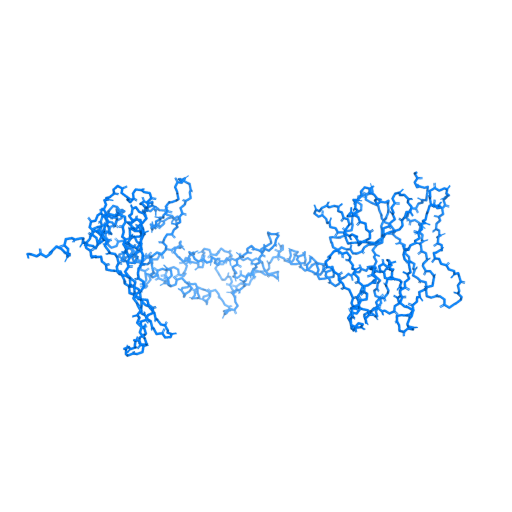.00 96.81 205 TYR A C 1
ATOM 1690 O O . TYR A 1 205 ? 19.878 7.984 11.394 1.00 96.81 205 TYR A O 1
ATOM 1698 N N . GLU A 1 206 ? 21.588 6.678 10.819 1.00 96.81 206 GLU A N 1
ATOM 1699 C CA . GLU A 1 206 ? 22.323 6.865 12.076 1.00 96.81 206 GLU A CA 1
ATOM 1700 C C . GLU A 1 206 ? 22.713 8.330 12.309 1.00 96.81 206 GLU A C 1
ATOM 1702 O O . GLU A 1 206 ? 22.606 8.842 13.426 1.00 96.81 206 GLU A O 1
ATOM 1707 N N . LYS A 1 207 ? 23.129 9.042 11.257 1.00 97.06 207 LYS A N 1
ATOM 1708 C CA . LYS A 1 207 ? 23.439 10.478 11.343 1.00 97.06 207 LYS A CA 1
ATOM 1709 C C . LYS A 1 207 ? 22.194 11.321 11.592 1.00 97.06 207 LYS A C 1
ATOM 1711 O O . LYS A 1 207 ? 22.253 12.248 12.400 1.00 97.06 207 LYS A O 1
ATOM 1716 N N . ALA A 1 208 ? 21.087 11.002 10.925 1.00 97.19 208 ALA A N 1
ATOM 1717 C CA . ALA A 1 208 ? 19.802 11.654 11.155 1.00 97.19 208 ALA A CA 1
ATOM 1718 C C . ALA A 1 208 ? 19.305 11.392 12.586 1.00 97.19 208 ALA A C 1
ATOM 1720 O O . ALA A 1 208 ? 18.915 12.322 13.288 1.00 97.19 208 ALA A O 1
ATOM 1721 N N . LEU A 1 209 ? 19.442 10.157 13.072 1.00 97.25 209 LEU A N 1
ATOM 1722 C CA . LEU A 1 209 ? 19.078 9.753 14.425 1.00 97.25 209 LEU A CA 1
ATOM 1723 C C . LEU A 1 209 ? 19.827 10.550 15.497 1.00 97.25 209 LEU A C 1
ATOM 1725 O O . LEU A 1 209 ? 19.224 10.953 16.489 1.00 97.25 209 LEU A O 1
ATOM 1729 N N . LEU A 1 210 ? 21.129 10.798 15.313 1.00 96.56 210 LEU A N 1
ATOM 1730 C CA . LEU A 1 210 ? 21.909 11.617 16.247 1.00 96.56 210 LEU A CA 1
ATOM 1731 C C . LEU A 1 210 ? 21.336 13.034 16.382 1.00 96.56 210 LEU A C 1
ATOM 1733 O O . LEU A 1 210 ? 21.214 13.515 17.505 1.00 96.56 210 LEU A O 1
ATOM 1737 N N . LYS A 1 211 ? 20.943 13.666 15.267 1.00 96.19 211 LYS A N 1
ATOM 1738 C CA . LYS A 1 211 ? 20.293 14.988 15.276 1.00 96.19 211 LYS A CA 1
ATOM 1739 C C . LYS A 1 211 ? 18.908 14.919 15.917 1.00 96.19 211 LYS A C 1
ATOM 1741 O O . LYS A 1 211 ? 18.569 15.734 16.768 1.00 96.19 211 LYS A O 1
ATOM 1746 N N . LEU A 1 212 ? 18.112 13.918 15.543 1.00 96.06 212 LEU A N 1
ATOM 1747 C CA . LEU A 1 212 ? 16.740 13.772 16.020 1.00 96.06 212 LEU A CA 1
ATOM 1748 C C . LEU A 1 212 ? 16.684 13.528 17.537 1.00 96.06 212 LEU A C 1
ATOM 1750 O O . LEU A 1 212 ? 15.799 14.054 18.210 1.00 96.06 212 LEU A O 1
ATOM 1754 N N . ARG A 1 213 ? 17.674 12.819 18.097 1.00 97.12 213 ARG A N 1
ATOM 1755 C CA . ARG A 1 213 ? 17.810 12.570 19.543 1.00 97.12 213 ARG A CA 1
ATOM 1756 C C . ARG A 1 213 ? 18.048 13.813 20.391 1.00 97.12 213 ARG A C 1
ATOM 1758 O O . ARG A 1 213 ? 17.782 13.765 21.590 1.00 97.12 213 ARG A O 1
ATOM 1765 N N . GLU A 1 214 ? 18.502 14.919 19.803 1.00 95.38 214 GLU A N 1
ATOM 1766 C CA . GLU A 1 214 ? 18.593 16.199 20.517 1.00 95.38 214 GLU A CA 1
ATOM 1767 C C . GLU A 1 214 ? 17.202 16.720 20.910 1.00 95.38 214 GLU A C 1
ATOM 1769 O O . GLU A 1 214 ? 17.046 17.337 21.964 1.00 95.38 214 GLU A O 1
ATOM 1774 N N . LYS A 1 215 ? 16.185 16.431 20.086 1.00 95.06 215 LYS A N 1
ATOM 1775 C CA . LYS A 1 215 ? 14.783 16.804 20.316 1.00 95.06 215 LYS A CA 1
ATOM 1776 C C . LYS A 1 215 ? 13.964 15.668 20.937 1.00 95.06 215 LYS A C 1
ATOM 1778 O 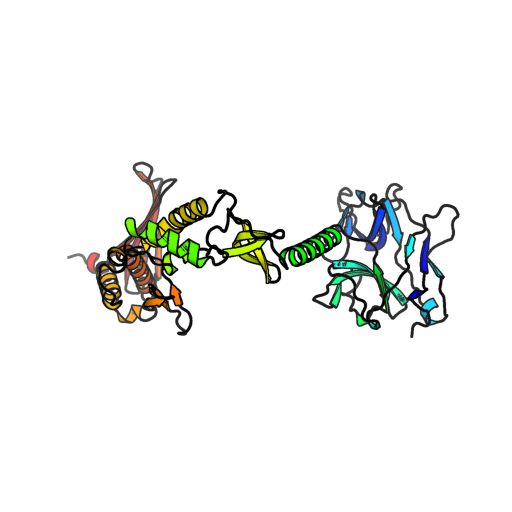O . LYS A 1 215 ? 13.129 15.927 21.799 1.00 95.06 215 LYS A O 1
ATOM 1783 N N . TYR A 1 216 ? 14.225 14.427 20.530 1.00 96.12 216 TYR A N 1
ATOM 1784 C CA . TYR A 1 216 ? 13.493 13.227 20.937 1.00 96.12 216 TYR A CA 1
ATOM 1785 C C . TYR A 1 216 ? 14.461 12.166 21.484 1.00 96.12 216 TYR A C 1
ATOM 1787 O O . TYR A 1 216 ? 14.892 11.280 20.743 1.00 96.12 216 TYR A O 1
ATOM 1795 N N . PRO A 1 217 ? 14.828 12.211 22.779 1.00 95.69 217 PRO A N 1
ATOM 1796 C CA . PRO A 1 217 ? 15.835 11.310 23.351 1.00 95.69 217 PRO A CA 1
ATOM 1797 C C . PRO A 1 217 ? 15.520 9.811 23.220 1.00 95.69 217 PRO A C 1
ATOM 1799 O O . PRO A 1 217 ? 16.429 8.985 23.292 1.00 95.69 217 PRO A O 1
ATOM 1802 N N . TRP A 1 218 ? 14.247 9.456 23.027 1.00 93.88 218 TRP A N 1
ATOM 1803 C CA . TRP A 1 218 ? 13.768 8.085 22.827 1.00 93.88 218 TRP A CA 1
ATOM 1804 C C . TRP A 1 218 ? 13.825 7.598 21.373 1.00 93.88 218 TRP A C 1
ATOM 1806 O O . TRP A 1 218 ? 13.500 6.441 21.131 1.00 93.88 218 TRP A O 1
ATOM 1816 N N . ALA A 1 219 ? 14.230 8.439 20.416 1.00 95.69 219 ALA A N 1
ATOM 1817 C CA . ALA A 1 219 ? 14.265 8.068 19.007 1.00 95.69 219 ALA A CA 1
ATOM 1818 C C . ALA A 1 219 ? 15.139 6.825 18.753 1.00 95.69 219 ALA A C 1
ATOM 1820 O O . ALA A 1 219 ? 16.260 6.698 19.283 1.00 95.69 219 ALA A O 1
ATOM 1821 N N . THR A 1 220 ? 14.658 5.937 17.882 1.00 93.88 220 THR A N 1
ATOM 1822 C CA . THR A 1 220 ? 15.378 4.744 17.406 1.00 93.88 220 THR A CA 1
ATOM 1823 C C . THR A 1 220 ? 15.324 4.618 15.883 1.00 93.88 220 THR A C 1
ATOM 1825 O O . THR A 1 220 ? 14.474 5.223 15.232 1.00 93.88 220 THR A O 1
ATOM 1828 N N . LEU A 1 221 ? 16.243 3.834 15.299 1.00 93.12 221 LEU A N 1
ATOM 1829 C CA . LEU A 1 221 ? 16.256 3.577 13.850 1.00 93.12 221 LEU A CA 1
ATOM 1830 C C . LEU A 1 221 ? 14.945 2.929 13.387 1.00 93.12 221 LEU A C 1
ATOM 1832 O O . LEU A 1 221 ? 14.377 3.361 12.389 1.00 93.12 221 LEU A O 1
ATOM 1836 N N . THR A 1 222 ? 14.431 1.960 14.153 1.00 91.56 222 THR A N 1
ATOM 1837 C CA . THR A 1 222 ? 13.159 1.284 13.866 1.00 91.56 222 THR A CA 1
ATOM 1838 C C . THR A 1 222 ? 12.013 2.288 13.732 1.00 91.56 222 THR A C 1
ATOM 1840 O O . THR A 1 222 ? 11.262 2.238 12.762 1.00 91.56 222 THR A O 1
ATOM 1843 N N . GLN A 1 223 ? 11.912 3.260 14.645 1.00 91.56 223 GLN A N 1
ATOM 1844 C CA . GLN A 1 223 ? 10.876 4.298 14.585 1.00 91.56 223 GLN A CA 1
ATOM 1845 C C . GLN A 1 223 ? 11.032 5.209 13.357 1.00 91.56 223 GLN A C 1
ATOM 1847 O O . GLN A 1 223 ? 10.038 5.564 12.725 1.00 91.56 223 GLN A O 1
ATOM 1852 N N . MET A 1 224 ? 12.269 5.553 12.978 1.00 93.19 224 MET A N 1
ATOM 1853 C CA . MET A 1 224 ? 12.538 6.357 11.776 1.00 93.19 224 MET A CA 1
ATOM 1854 C C . MET A 1 224 ? 12.169 5.633 10.473 1.00 93.19 224 MET A C 1
ATOM 1856 O O . MET A 1 224 ? 11.867 6.282 9.475 1.00 93.19 224 MET A O 1
ATOM 1860 N N . MET A 1 225 ? 12.185 4.298 10.480 1.00 91.56 225 MET A N 1
ATOM 1861 C CA . MET A 1 225 ? 11.910 3.446 9.319 1.00 91.56 225 MET A CA 1
ATOM 1862 C C . MET A 1 225 ? 10.482 2.874 9.306 1.00 91.56 225 MET A C 1
ATOM 1864 O O . MET A 1 225 ? 10.162 2.074 8.435 1.00 91.56 225 MET A O 1
ATOM 1868 N N . LYS A 1 226 ? 9.612 3.292 10.240 1.00 86.19 226 LYS A N 1
ATOM 1869 C CA . LYS A 1 226 ? 8.274 2.709 10.457 1.00 86.19 226 LYS A CA 1
ATOM 1870 C C . LYS A 1 226 ? 7.283 2.906 9.297 1.00 86.19 226 LYS A C 1
ATOM 1872 O O . LYS A 1 226 ? 6.358 2.113 9.161 1.00 86.19 226 LYS A O 1
ATOM 1877 N N . LYS A 1 227 ? 7.440 3.973 8.502 1.00 84.25 227 LYS A N 1
ATOM 1878 C CA . LYS A 1 227 ? 6.623 4.244 7.303 1.00 84.25 227 LYS A CA 1
ATOM 1879 C C . LYS A 1 227 ? 7.178 3.440 6.114 1.00 84.25 227 LYS A C 1
ATOM 1881 O O . LYS A 1 227 ? 7.272 2.220 6.183 1.00 84.25 227 LYS A O 1
ATOM 1886 N N . THR A 1 228 ? 7.586 4.115 5.045 1.00 88.31 228 THR A N 1
ATOM 1887 C CA . THR A 1 228 ? 8.284 3.493 3.919 1.00 88.31 228 THR A CA 1
ATOM 1888 C C . THR A 1 228 ? 9.775 3.778 4.082 1.00 88.31 228 THR A C 1
ATOM 1890 O O . THR A 1 228 ? 10.171 4.947 4.048 1.00 88.31 228 THR A O 1
ATOM 1893 N N . PRO A 1 229 ? 10.620 2.759 4.309 1.00 91.44 229 PRO A N 1
ATOM 1894 C CA . PRO A 1 229 ? 12.042 2.988 4.485 1.00 91.44 229 PRO A CA 1
ATOM 1895 C C . PRO A 1 229 ? 12.656 3.466 3.169 1.00 91.44 229 PRO A C 1
ATOM 1897 O O . PRO A 1 229 ? 12.499 2.834 2.123 1.00 91.44 229 PRO A O 1
ATOM 1900 N N . TRP A 1 230 ? 13.393 4.568 3.245 1.00 94.75 230 TRP A N 1
ATOM 1901 C CA . TRP A 1 230 ? 14.263 5.000 2.165 1.00 94.75 230 TRP A CA 1
ATOM 1902 C C . TRP A 1 230 ? 15.450 4.049 2.065 1.00 94.75 230 TRP A C 1
ATOM 1904 O O . TRP A 1 230 ? 15.918 3.497 3.062 1.00 94.75 230 TRP A O 1
ATOM 1914 N N . GLN A 1 231 ? 15.934 3.854 0.848 1.00 94.69 231 GLN A N 1
ATOM 1915 C CA . GLN A 1 231 ? 17.020 2.949 0.504 1.00 94.69 231 GLN A CA 1
ATOM 1916 C C . GLN A 1 231 ? 17.998 3.645 -0.442 1.00 94.69 231 GLN A C 1
ATOM 1918 O O . GLN A 1 231 ? 17.716 4.718 -0.971 1.00 94.69 231 GLN A O 1
ATOM 1923 N N . ILE A 1 232 ? 19.159 3.026 -0.654 1.00 94.56 232 ILE A N 1
ATOM 1924 C CA . ILE A 1 232 ? 20.071 3.392 -1.739 1.00 94.56 232 ILE A CA 1
ATOM 1925 C C . ILE A 1 232 ? 19.942 2.310 -2.801 1.00 94.56 232 ILE A C 1
ATOM 1927 O O . ILE A 1 232 ? 20.320 1.163 -2.561 1.00 94.56 232 ILE A O 1
ATOM 1931 N N . VAL A 1 233 ? 19.380 2.664 -3.952 1.00 93.06 233 VAL A N 1
ATOM 1932 C CA . VAL A 1 233 ? 19.017 1.710 -5.008 1.00 93.06 233 VAL A CA 1
ATOM 1933 C C . VAL A 1 233 ? 19.493 2.199 -6.371 1.00 93.06 233 VAL A C 1
ATOM 1935 O O . VAL A 1 233 ? 19.653 3.406 -6.559 1.00 93.06 233 VAL A O 1
ATOM 1938 N N . PRO A 1 234 ? 19.777 1.291 -7.318 1.00 91.00 234 PRO A N 1
ATOM 1939 C CA . PRO A 1 234 ? 20.105 1.688 -8.674 1.00 91.00 234 PRO A CA 1
ATOM 1940 C C . PRO A 1 234 ? 18.845 2.134 -9.428 1.00 91.00 234 PRO A C 1
ATOM 1942 O O . PRO A 1 234 ? 17.831 1.438 -9.414 1.00 91.00 234 PRO A O 1
ATOM 1945 N N . HIS A 1 235 ? 18.927 3.279 -10.096 1.00 89.50 235 HIS A N 1
ATOM 1946 C CA . HIS A 1 235 ? 17.883 3.838 -10.948 1.00 89.50 235 HIS A CA 1
ATOM 1947 C C . HIS A 1 235 ? 18.536 4.627 -12.091 1.00 89.50 235 HIS A C 1
ATOM 1949 O O . HIS A 1 235 ? 19.464 5.406 -11.852 1.00 89.50 235 HIS A O 1
ATOM 1955 N N . HIS A 1 236 ? 18.117 4.395 -13.341 1.00 89.44 236 HIS A N 1
ATOM 1956 C CA . HIS A 1 236 ? 18.681 5.050 -14.526 1.00 89.44 236 HIS A CA 1
ATOM 1957 C C . HIS A 1 236 ? 20.227 5.001 -14.610 1.00 89.44 236 HIS A C 1
ATOM 1959 O O . HIS A 1 236 ? 20.887 5.958 -15.031 1.00 89.44 236 HIS A O 1
ATOM 1965 N N . GLY A 1 237 ? 20.837 3.887 -14.181 1.00 87.06 237 GLY A N 1
ATOM 1966 C CA . GLY A 1 237 ? 22.292 3.681 -14.205 1.00 87.06 237 GLY A CA 1
ATOM 1967 C C . GLY A 1 237 ? 23.080 4.449 -13.134 1.00 87.06 237 GLY A C 1
ATOM 1968 O O . GLY A 1 237 ? 24.302 4.615 -13.247 1.00 87.06 237 GLY A O 1
ATOM 1969 N N . LYS A 1 238 ? 22.414 4.930 -12.082 1.00 91.88 238 LYS A N 1
ATOM 1970 C CA . LYS A 1 238 ? 23.032 5.624 -10.943 1.00 91.88 238 LYS A CA 1
ATOM 1971 C C . LYS A 1 238 ? 22.478 5.092 -9.633 1.00 91.88 238 LYS A C 1
ATOM 1973 O O . LYS A 1 238 ? 21.353 4.615 -9.591 1.00 91.88 238 LYS A O 1
ATOM 1978 N N . TYR A 1 239 ? 23.252 5.182 -8.558 1.00 93.31 239 TYR A N 1
ATOM 1979 C CA . TYR A 1 239 ? 22.663 5.056 -7.228 1.00 93.31 239 TYR A CA 1
ATOM 1980 C C . TYR A 1 239 ? 21.858 6.310 -6.901 1.00 93.31 239 TYR A C 1
ATOM 1982 O O . TYR A 1 239 ? 22.315 7.421 -7.168 1.00 93.31 239 TYR A O 1
ATOM 1990 N N . VAL A 1 240 ? 20.690 6.122 -6.297 1.00 93.81 240 VAL A N 1
ATOM 1991 C CA . VAL A 1 240 ? 19.807 7.193 -5.825 1.00 93.81 240 VAL A CA 1
ATOM 1992 C C . VAL A 1 240 ? 19.315 6.874 -4.414 1.00 93.81 240 VAL A C 1
ATOM 1994 O O . VAL A 1 240 ? 19.300 5.707 -4.013 1.00 93.81 240 VAL A O 1
ATOM 1997 N N . PHE A 1 241 ? 18.903 7.893 -3.658 1.00 95.56 241 PHE A N 1
ATOM 1998 C CA . PHE A 1 241 ? 18.063 7.672 -2.482 1.00 95.56 241 PHE A CA 1
ATOM 1999 C C . PHE A 1 241 ? 16.631 7.448 -2.967 1.00 95.56 241 PHE A C 1
ATOM 2001 O O . PHE A 1 241 ? 16.068 8.332 -3.608 1.00 95.56 241 PHE A O 1
ATOM 2008 N N . GLY A 1 242 ? 16.047 6.283 -2.698 1.00 93.69 242 GLY A N 1
ATOM 2009 C CA . GLY A 1 242 ? 14.725 5.939 -3.218 1.00 93.69 242 GLY A CA 1
ATOM 2010 C C . GLY A 1 242 ? 13.901 5.055 -2.294 1.00 93.69 242 GLY A C 1
ATOM 2011 O O . GLY A 1 242 ? 14.449 4.337 -1.457 1.00 93.69 242 GLY A O 1
ATOM 2012 N N . THR A 1 243 ? 12.583 5.092 -2.455 1.00 93.69 243 THR A N 1
ATOM 2013 C CA . THR A 1 243 ? 11.674 4.082 -1.899 1.00 93.69 243 THR A CA 1
ATOM 2014 C C . THR A 1 243 ? 11.374 3.031 -2.959 1.00 93.69 243 THR A C 1
ATOM 2016 O O . THR A 1 243 ? 11.310 3.348 -4.147 1.00 93.69 243 THR A O 1
ATOM 2019 N N . VAL A 1 244 ? 11.214 1.778 -2.533 1.00 90.75 244 VAL A N 1
ATOM 2020 C CA . VAL A 1 244 ? 10.939 0.650 -3.429 1.00 90.75 244 VAL A CA 1
ATOM 2021 C C . VAL A 1 244 ? 9.570 0.081 -3.112 1.00 90.75 244 VAL A C 1
ATOM 2023 O O . VAL A 1 244 ? 9.365 -0.447 -2.020 1.00 90.75 244 VAL A O 1
ATOM 2026 N N . ASP A 1 245 ? 8.680 0.133 -4.094 1.00 86.62 245 ASP A N 1
ATOM 2027 C CA . ASP A 1 245 ? 7.361 -0.481 -4.030 1.00 86.62 245 ASP A CA 1
ATOM 2028 C C . ASP A 1 245 ? 7.274 -1.644 -5.023 1.00 86.62 245 ASP A C 1
ATOM 2030 O O . ASP A 1 245 ? 7.899 -1.632 -6.086 1.00 86.62 245 ASP A O 1
ATOM 2034 N N . LYS A 1 246 ? 6.490 -2.671 -4.683 1.00 79.88 246 LYS A N 1
ATOM 2035 C CA . LYS A 1 246 ? 6.212 -3.775 -5.607 1.00 79.88 246 LYS A CA 1
ATOM 2036 C C . LYS A 1 246 ? 5.124 -3.357 -6.592 1.00 79.88 246 LYS A C 1
ATOM 2038 O O . LYS A 1 246 ? 3.983 -3.126 -6.195 1.00 79.88 246 LYS A O 1
ATOM 2043 N N . GLY A 1 247 ? 5.488 -3.275 -7.862 1.00 70.00 247 GLY A N 1
ATOM 2044 C CA . GLY A 1 247 ? 4.588 -3.061 -8.983 1.00 70.00 247 GLY A CA 1
ATOM 2045 C C . GLY A 1 247 ? 3.859 -4.332 -9.426 1.00 70.00 247 GLY A C 1
ATOM 2046 O O . GLY A 1 247 ? 3.942 -5.398 -8.812 1.00 70.00 247 GLY A O 1
ATOM 2047 N N . TYR A 1 248 ? 3.129 -4.205 -10.533 1.00 58.75 248 TYR A N 1
ATOM 2048 C CA . TYR A 1 248 ? 2.500 -5.329 -11.224 1.00 58.75 248 TYR A CA 1
ATOM 2049 C C . TYR A 1 248 ? 3.579 -6.313 -11.723 1.00 58.75 248 TYR A C 1
ATOM 2051 O O . TYR A 1 248 ? 4.634 -5.882 -12.177 1.00 58.75 248 TYR A O 1
ATOM 2059 N N . ARG A 1 249 ? 3.330 -7.629 -11.625 1.00 63.69 249 ARG A N 1
ATOM 2060 C CA . ARG A 1 249 ? 4.281 -8.711 -11.991 1.00 63.69 249 ARG A CA 1
ATOM 2061 C C . ARG A 1 249 ? 5.595 -8.752 -11.181 1.00 63.69 249 ARG A C 1
ATOM 2063 O O . ARG A 1 249 ? 6.622 -9.171 -11.704 1.00 63.69 249 ARG A O 1
ATOM 2070 N N . ASP A 1 250 ? 5.551 -8.379 -9.899 1.00 65.00 250 ASP A N 1
ATOM 2071 C CA . ASP A 1 250 ? 6.693 -8.446 -8.962 1.00 65.00 250 ASP A CA 1
ATOM 2072 C C . ASP A 1 250 ? 7.897 -7.553 -9.331 1.00 65.00 250 ASP A C 1
ATOM 2074 O O . ASP A 1 250 ? 9.014 -7.767 -8.852 1.00 65.00 250 ASP A O 1
ATOM 2078 N N . GLU A 1 251 ? 7.691 -6.522 -10.152 1.00 73.19 251 GLU A N 1
ATOM 2079 C CA . GLU A 1 251 ? 8.753 -5.579 -10.503 1.00 73.19 251 GLU A CA 1
ATOM 2080 C C . GLU A 1 251 ? 8.901 -4.459 -9.468 1.00 73.19 251 GLU A C 1
ATOM 2082 O O . GLU A 1 251 ? 7.921 -3.965 -8.918 1.00 73.19 251 GLU A O 1
ATOM 2087 N N . ASN A 1 252 ? 10.137 -4.039 -9.191 1.00 82.12 252 ASN A N 1
ATOM 2088 C CA . ASN A 1 252 ? 10.414 -2.964 -8.240 1.00 82.12 252 ASN A CA 1
ATOM 2089 C C . ASN A 1 252 ? 10.224 -1.599 -8.911 1.00 82.12 252 ASN A C 1
ATOM 2091 O O . ASN A 1 252 ? 10.984 -1.241 -9.809 1.00 82.12 252 ASN A O 1
ATOM 2095 N N . ILE A 1 253 ? 9.261 -0.819 -8.429 1.00 82.06 253 ILE A N 1
ATOM 2096 C CA . ILE A 1 253 ? 9.092 0.586 -8.793 1.00 82.06 253 ILE A CA 1
ATOM 2097 C C . ILE A 1 253 ? 9.902 1.418 -7.803 1.00 82.06 253 ILE A C 1
ATOM 2099 O O . ILE A 1 253 ? 9.705 1.321 -6.591 1.00 82.06 253 ILE A O 1
ATOM 2103 N N . VAL A 1 254 ? 10.828 2.222 -8.323 1.00 88.62 254 VAL A N 1
ATOM 2104 C CA . VAL A 1 254 ? 11.675 3.109 -7.521 1.00 88.62 254 VAL A CA 1
ATOM 2105 C C . VAL A 1 254 ? 11.148 4.535 -7.621 1.00 88.62 254 VAL A C 1
ATOM 2107 O O . VAL A 1 254 ? 11.042 5.074 -8.719 1.00 88.62 254 VAL A O 1
ATOM 2110 N N . SER A 1 255 ? 10.864 5.158 -6.478 1.00 89.88 255 SER A N 1
ATOM 2111 C CA . SER A 1 255 ? 10.627 6.603 -6.389 1.00 89.88 255 SER A CA 1
ATOM 2112 C C . SER A 1 255 ? 11.865 7.279 -5.812 1.00 89.88 255 SER A C 1
ATOM 2114 O O . SER A 1 255 ? 12.225 7.027 -4.664 1.00 89.88 255 SER A O 1
ATOM 2116 N N . GLU A 1 256 ? 12.520 8.134 -6.596 1.00 92.50 256 GLU A N 1
ATOM 2117 C CA . GLU A 1 256 ? 13.729 8.865 -6.197 1.00 92.50 256 GLU A CA 1
ATOM 2118 C C . GLU A 1 256 ? 13.410 10.102 -5.337 1.00 92.50 256 GLU A C 1
ATOM 2120 O O . GLU A 1 256 ? 12.417 10.801 -5.544 1.00 92.50 256 GLU A O 1
ATOM 2125 N N . TRP A 1 257 ? 14.293 10.404 -4.384 1.00 92.25 257 TRP A N 1
ATOM 2126 C CA . TRP A 1 257 ? 14.338 11.688 -3.691 1.00 92.25 257 TRP A CA 1
ATOM 2127 C C . TRP A 1 257 ? 15.082 12.722 -4.540 1.00 92.25 257 TRP A C 1
ATOM 2129 O O . TRP A 1 257 ? 16.286 12.602 -4.758 1.00 92.25 257 TRP A O 1
ATOM 2139 N N . THR A 1 258 ? 14.376 13.765 -4.978 1.00 87.62 258 THR A N 1
ATOM 2140 C CA . THR A 1 258 ? 14.912 14.783 -5.902 1.00 87.62 258 THR A CA 1
ATOM 2141 C C . THR A 1 258 ? 15.036 16.182 -5.290 1.00 87.62 258 THR A C 1
ATOM 2143 O O . THR A 1 258 ? 15.351 17.136 -5.997 1.00 87.62 258 THR A O 1
ATOM 2146 N N . GLU A 1 259 ? 14.712 16.348 -4.005 1.00 82.56 259 GLU A N 1
ATOM 2147 C CA . GLU A 1 259 ? 14.581 17.673 -3.375 1.00 82.56 259 GLU A CA 1
ATOM 2148 C C . GLU A 1 259 ? 15.913 18.290 -2.933 1.00 82.56 259 GLU A C 1
ATOM 2150 O O . GLU A 1 259 ? 15.974 19.495 -2.695 1.00 82.56 259 GLU A O 1
ATOM 2155 N N . GLY A 1 260 ? 16.977 17.492 -2.841 1.00 78.81 260 GLY A N 1
ATOM 2156 C CA . GLY A 1 260 ? 18.298 17.961 -2.443 1.00 78.81 260 GLY A CA 1
ATOM 2157 C C . GLY A 1 260 ? 19.409 17.539 -3.396 1.00 78.81 260 GLY A C 1
ATOM 2158 O O . GLY A 1 260 ? 19.216 16.813 -4.369 1.00 78.81 260 GLY A O 1
ATOM 2159 N N . THR A 1 261 ? 20.598 18.051 -3.114 1.00 83.12 261 THR A N 1
ATOM 2160 C CA . THR A 1 261 ? 21.792 17.959 -3.956 1.00 83.12 261 THR A CA 1
ATOM 2161 C C . THR A 1 261 ? 22.968 17.281 -3.255 1.00 83.12 261 THR A C 1
ATOM 2163 O O . THR A 1 261 ? 23.989 17.022 -3.898 1.00 83.12 261 THR A O 1
ATOM 2166 N N . ASP A 1 262 ? 22.848 16.975 -1.958 1.00 92.19 262 ASP A N 1
ATOM 2167 C CA . ASP A 1 262 ? 23.897 16.312 -1.189 1.00 92.19 262 ASP A CA 1
ATOM 2168 C C . ASP A 1 262 ? 23.390 15.432 -0.028 1.00 92.19 262 ASP A C 1
ATOM 2170 O O . ASP A 1 262 ? 22.207 15.383 0.318 1.00 92.19 262 ASP A O 1
ATOM 2174 N N . ALA A 1 263 ? 24.339 14.712 0.576 1.00 93.56 263 ALA A N 1
ATOM 2175 C CA . ALA A 1 263 ? 24.122 13.830 1.718 1.00 93.56 263 ALA A CA 1
ATOM 2176 C C . ALA A 1 263 ? 23.560 14.528 2.971 1.00 93.56 263 ALA A C 1
ATOM 2178 O O . ALA A 1 263 ? 22.836 13.904 3.748 1.00 93.56 263 ALA A O 1
ATOM 2179 N N . ASP A 1 264 ? 23.947 15.780 3.229 1.00 94.06 264 ASP A N 1
ATOM 2180 C CA . ASP A 1 264 ? 23.570 16.500 4.446 1.00 94.06 264 ASP A CA 1
ATOM 2181 C C . ASP A 1 264 ? 22.117 17.006 4.350 1.00 94.06 264 ASP A C 1
ATOM 2183 O O . ASP A 1 264 ? 21.392 16.958 5.351 1.00 94.06 264 ASP A O 1
ATOM 2187 N N . GLU A 1 265 ? 21.677 17.401 3.150 1.00 95.19 265 GLU A N 1
ATOM 2188 C CA . GLU A 1 265 ? 20.277 17.696 2.820 1.00 95.19 265 GLU A CA 1
ATOM 2189 C C . GLU A 1 265 ? 19.395 16.446 2.945 1.00 95.19 265 GLU A C 1
ATOM 2191 O O . GLU A 1 265 ? 18.335 16.511 3.568 1.00 95.19 265 GLU A O 1
ATOM 2196 N N . PHE A 1 266 ? 19.864 15.280 2.481 1.00 96.19 266 PHE A N 1
ATOM 2197 C CA . PHE A 1 266 ? 19.128 14.023 2.663 1.00 96.19 266 PHE A CA 1
ATOM 2198 C C . PHE A 1 266 ? 18.957 13.666 4.147 1.00 96.19 266 PHE A C 1
ATOM 2200 O O . PHE A 1 266 ? 17.884 13.263 4.589 1.00 96.19 266 PHE A O 1
ATOM 2207 N N . ILE A 1 267 ? 19.997 13.869 4.962 1.00 96.25 267 ILE A N 1
ATOM 2208 C CA . ILE A 1 267 ? 19.925 13.664 6.417 1.00 96.25 267 ILE A CA 1
ATOM 2209 C C . ILE A 1 267 ? 18.904 14.609 7.067 1.00 96.25 267 ILE A C 1
ATOM 2211 O O . ILE A 1 267 ? 18.221 14.201 8.007 1.00 96.25 267 ILE A O 1
ATOM 2215 N N . ALA A 1 268 ? 18.809 15.865 6.618 1.00 95.50 268 ALA A N 1
ATOM 2216 C CA . ALA A 1 268 ? 17.798 16.804 7.109 1.00 95.50 268 ALA A CA 1
ATOM 2217 C C . ALA A 1 268 ? 16.383 16.340 6.736 1.00 95.50 268 ALA A C 1
ATOM 2219 O O . ALA A 1 268 ? 15.529 16.246 7.617 1.00 95.50 268 ALA A O 1
ATOM 2220 N N . PHE A 1 269 ? 16.185 15.931 5.481 1.00 96.06 269 PHE A N 1
ATOM 2221 C CA . PHE A 1 269 ? 14.941 15.320 5.019 1.00 96.06 269 PHE A CA 1
ATOM 2222 C C . PHE A 1 269 ? 14.549 14.096 5.864 1.00 96.06 269 PHE A C 1
ATOM 2224 O O . PHE A 1 269 ? 13.417 14.013 6.330 1.00 96.06 269 PHE A O 1
ATOM 2231 N N . LEU A 1 270 ? 15.482 13.180 6.159 1.00 96.31 270 LEU A N 1
ATOM 2232 C CA . LEU A 1 270 ? 15.205 12.021 7.019 1.00 96.31 270 LEU A CA 1
ATOM 2233 C C . LEU A 1 270 ? 14.757 12.422 8.435 1.00 96.31 270 LEU A C 1
ATOM 2235 O O . LEU A 1 270 ? 13.954 11.711 9.039 1.00 96.31 270 LEU A O 1
ATOM 2239 N N . CYS A 1 271 ? 15.262 13.537 8.976 1.00 95.81 271 CYS A N 1
ATOM 2240 C CA . CYS A 1 271 ? 14.827 14.040 10.282 1.00 95.81 271 CYS A CA 1
ATOM 2241 C C . CYS A 1 271 ? 13.370 14.514 10.240 1.00 95.81 271 CYS A C 1
ATOM 2243 O O . CYS A 1 271 ? 12.607 14.187 11.144 1.00 95.81 271 CYS A O 1
ATOM 2245 N N . GLU A 1 272 ? 12.990 15.251 9.195 1.00 95.00 272 GLU A N 1
ATOM 2246 C CA . GLU A 1 272 ? 11.623 15.750 8.997 1.00 95.00 272 GLU A CA 1
ATOM 2247 C C . GLU A 1 272 ? 10.647 14.602 8.704 1.00 95.00 272 GLU A C 1
ATOM 2249 O O . GLU A 1 272 ? 9.593 14.493 9.331 1.00 95.00 272 GLU A O 1
ATOM 2254 N N . TYR A 1 273 ? 11.037 13.680 7.819 1.00 94.31 273 TYR A N 1
ATOM 2255 C CA . TYR A 1 273 ? 10.254 12.499 7.452 1.00 94.31 273 TYR A CA 1
ATOM 2256 C C . TYR A 1 273 ? 9.911 11.622 8.667 1.00 94.31 273 TYR A C 1
ATOM 2258 O O . TYR A 1 273 ? 8.793 11.111 8.791 1.00 94.31 273 TYR A O 1
ATOM 2266 N N . ALA A 1 274 ? 10.872 11.464 9.582 1.00 94.81 274 ALA A N 1
ATOM 2267 C CA . ALA A 1 274 ? 10.739 10.637 10.774 1.00 94.81 274 ALA A CA 1
ATOM 2268 C C . ALA A 1 274 ? 10.167 11.372 11.998 1.00 94.81 274 ALA A C 1
ATOM 2270 O O . ALA A 1 274 ? 9.937 10.734 13.027 1.00 94.81 274 ALA A O 1
ATOM 2271 N N . GLU A 1 275 ? 9.932 12.685 11.928 1.00 93.31 275 GLU A N 1
ATOM 2272 C CA . GLU A 1 275 ? 9.564 13.482 13.101 1.00 93.31 275 GLU A CA 1
ATOM 2273 C C . GLU A 1 275 ? 8.256 13.004 13.742 1.00 93.31 275 GLU A C 1
ATOM 2275 O O . GLU A 1 275 ? 8.208 12.723 14.938 1.00 93.31 275 GLU A O 1
ATOM 2280 N N . GLU A 1 276 ? 7.201 12.869 12.942 1.00 91.44 276 GLU A N 1
ATOM 2281 C CA . GLU A 1 276 ? 5.889 12.416 13.404 1.00 91.44 276 GLU A CA 1
ATOM 2282 C C . GLU A 1 276 ? 5.907 10.996 14.011 1.00 91.44 276 GLU A C 1
ATOM 2284 O O . GLU A 1 276 ? 5.445 10.847 15.148 1.00 91.44 276 GLU A O 1
ATOM 2289 N N . PRO A 1 277 ? 6.425 9.944 13.334 1.00 91.00 277 PRO A N 1
ATOM 2290 C CA . PRO A 1 277 ? 6.429 8.598 13.909 1.00 91.00 277 PRO A CA 1
ATOM 2291 C C . PRO A 1 277 ? 7.274 8.504 15.186 1.00 91.00 277 PRO A C 1
ATOM 2293 O O . PRO A 1 277 ? 6.893 7.796 16.118 1.00 91.00 277 PRO A O 1
ATOM 2296 N N . VAL A 1 278 ? 8.378 9.252 15.278 1.00 93.06 278 VAL A N 1
ATOM 2297 C CA . VAL A 1 278 ? 9.213 9.301 16.488 1.00 93.06 278 VAL A CA 1
ATOM 2298 C C . VAL A 1 278 ? 8.520 10.059 17.619 1.00 93.06 278 VAL A C 1
ATOM 2300 O O . VAL A 1 278 ? 8.512 9.586 18.758 1.00 93.06 278 VAL A O 1
ATOM 2303 N N . ALA A 1 279 ? 7.897 11.204 17.333 1.00 91.25 279 ALA A N 1
ATOM 2304 C CA . ALA A 1 279 ? 7.149 11.970 18.328 1.00 91.25 279 ALA A CA 1
ATOM 2305 C C . ALA A 1 279 ? 5.986 11.151 18.911 1.00 91.25 279 ALA A C 1
ATOM 2307 O O . ALA A 1 279 ? 5.768 11.161 20.120 1.00 91.25 279 ALA A O 1
ATOM 2308 N N . ASN A 1 280 ? 5.299 10.376 18.068 1.00 89.06 280 ASN A N 1
ATOM 2309 C CA . ASN A 1 280 ? 4.229 9.468 18.480 1.00 89.06 280 ASN A CA 1
ATOM 2310 C C . ASN A 1 280 ? 4.739 8.190 19.172 1.00 89.06 280 ASN A C 1
ATOM 2312 O O . ASN A 1 280 ? 3.939 7.381 19.624 1.00 89.06 280 ASN A O 1
ATOM 2316 N N . SER A 1 281 ? 6.048 7.976 19.279 1.00 90.50 281 SER A N 1
ATOM 2317 C CA . SER A 1 281 ? 6.614 6.778 19.912 1.00 90.50 281 SER A CA 1
ATOM 2318 C C . SER A 1 281 ? 7.217 7.048 21.291 1.00 90.50 281 SER A C 1
ATOM 2320 O O . SER A 1 281 ? 7.919 6.186 21.811 1.00 90.50 281 SER A O 1
ATOM 2322 N N . ASP A 1 282 ? 6.943 8.208 21.904 1.00 93.25 282 ASP A N 1
ATOM 2323 C CA . ASP A 1 282 ? 7.393 8.506 23.269 1.00 93.25 282 ASP A CA 1
ATOM 2324 C C . ASP A 1 282 ? 6.868 7.447 24.257 1.00 93.25 282 ASP A C 1
ATOM 2326 O O . ASP A 1 282 ? 5.657 7.388 24.503 1.00 93.25 282 ASP A O 1
ATOM 2330 N N . PRO A 1 283 ? 7.739 6.626 24.877 1.00 91.69 283 PRO A N 1
ATOM 2331 C CA . PRO A 1 283 ? 7.301 5.606 25.819 1.00 91.69 283 PRO A CA 1
ATOM 2332 C C . PRO A 1 283 ? 6.563 6.185 27.031 1.00 91.69 283 PRO A C 1
ATOM 2334 O O . PRO A 1 283 ? 5.699 5.507 27.588 1.00 91.69 283 PRO A O 1
ATOM 2337 N N . ALA A 1 284 ? 6.877 7.420 27.443 1.00 92.62 284 ALA A N 1
ATOM 2338 C CA . ALA A 1 284 ? 6.230 8.065 28.583 1.00 92.62 284 ALA A CA 1
ATOM 2339 C C . ALA A 1 284 ? 4.754 8.391 28.306 1.00 92.62 284 ALA A C 1
ATOM 2341 O O . ALA A 1 284 ? 3.917 8.239 29.198 1.00 92.62 284 ALA A O 1
ATOM 2342 N N . GLU A 1 285 ? 4.424 8.784 27.076 1.00 93.81 285 GLU A N 1
ATOM 2343 C CA . GLU A 1 285 ? 3.047 9.063 26.655 1.00 93.81 285 GLU A CA 1
ATOM 2344 C C . GLU A 1 285 ? 2.329 7.793 26.187 1.00 93.81 285 GLU A C 1
ATOM 2346 O O . GLU A 1 285 ? 1.181 7.533 26.567 1.00 93.81 285 GLU A O 1
ATOM 2351 N N . LYS A 1 286 ? 3.012 6.957 25.399 1.00 93.44 286 LYS A N 1
ATOM 2352 C CA . LYS A 1 286 ? 2.470 5.722 24.822 1.00 93.44 286 LYS A CA 1
ATOM 2353 C C . LYS A 1 286 ? 2.176 4.666 25.882 1.00 93.44 286 LYS A C 1
ATOM 2355 O O . LYS A 1 286 ? 1.104 4.071 25.853 1.00 93.44 286 LYS A O 1
ATOM 2360 N N . PHE A 1 287 ? 3.059 4.501 26.870 1.00 95.00 287 PHE A N 1
ATOM 2361 C CA . PHE A 1 287 ? 2.922 3.525 27.959 1.00 95.00 287 PHE A CA 1
ATOM 2362 C C . PHE A 1 287 ? 2.780 4.182 29.338 1.00 95.00 287 PHE A C 1
ATOM 2364 O O . PHE A 1 287 ? 3.247 3.658 30.351 1.00 95.00 287 PHE A O 1
ATOM 2371 N N . LYS A 1 288 ? 2.087 5.325 29.396 1.00 95.38 288 LYS A N 1
ATOM 2372 C CA . LYS A 1 288 ? 1.829 6.127 30.608 1.00 95.38 288 LYS A CA 1
ATOM 2373 C C . LYS A 1 288 ? 1.301 5.335 31.813 1.00 95.38 288 LYS A C 1
ATOM 2375 O O . LYS A 1 288 ? 1.538 5.730 32.953 1.00 95.38 288 LYS A O 1
ATOM 2380 N N . TYR A 1 289 ? 0.581 4.232 31.587 1.00 94.19 289 TYR A N 1
ATOM 2381 C CA . TYR A 1 289 ? 0.030 3.372 32.648 1.00 94.19 289 TYR A CA 1
ATOM 2382 C C . TYR A 1 289 ? 0.857 2.102 32.911 1.00 94.19 289 TYR A C 1
ATOM 2384 O O . TYR A 1 289 ? 0.412 1.218 33.639 1.00 94.19 289 TYR A O 1
ATOM 2392 N N . GLY A 1 290 ? 2.067 2.021 32.354 1.00 94.31 290 GLY A N 1
ATOM 2393 C CA . GLY A 1 290 ? 2.949 0.859 32.411 1.00 94.31 290 GLY A CA 1
ATOM 2394 C C . GLY A 1 290 ? 2.846 -0.025 31.168 1.00 94.31 290 GLY A C 1
ATOM 2395 O O . GLY A 1 290 ? 2.132 0.286 30.215 1.00 94.31 290 GLY A O 1
ATOM 2396 N N . THR A 1 291 ? 3.578 -1.137 31.191 1.00 94.12 291 THR A N 1
ATOM 2397 C CA . THR A 1 291 ? 3.670 -2.115 30.091 1.00 94.12 291 THR A CA 1
ATOM 2398 C C . THR A 1 291 ? 2.861 -3.389 30.353 1.00 94.12 291 THR A C 1
ATOM 2400 O O . THR A 1 291 ? 3.024 -4.378 29.648 1.00 94.12 291 THR A O 1
ATOM 2403 N N . ASP A 1 292 ? 2.019 -3.389 31.388 1.00 94.38 292 ASP A N 1
ATOM 2404 C CA . ASP A 1 292 ? 1.083 -4.475 31.673 1.00 94.38 292 ASP A CA 1
ATOM 2405 C C . ASP A 1 292 ? -0.260 -4.185 30.992 1.00 94.38 292 ASP A C 1
ATOM 2407 O O . ASP A 1 292 ? -0.973 -3.252 31.376 1.00 94.38 292 ASP A O 1
ATOM 2411 N N . ILE A 1 293 ? -0.603 -4.979 29.973 1.00 93.44 293 ILE A N 1
ATOM 2412 C CA . ILE A 1 293 ? -1.838 -4.814 29.199 1.00 93.44 293 ILE A CA 1
ATOM 2413 C C . ILE A 1 293 ? -3.093 -4.932 30.076 1.00 93.44 293 ILE A C 1
ATOM 2415 O O . ILE A 1 293 ? -4.084 -4.244 29.825 1.00 93.44 293 ILE A O 1
ATOM 2419 N N . GLU A 1 294 ? -3.042 -5.712 31.162 1.00 93.12 294 GLU A N 1
ATOM 2420 C CA . GLU A 1 294 ? -4.174 -5.880 32.077 1.00 93.12 294 GLU A CA 1
ATOM 2421 C C . GLU A 1 294 ? -4.582 -4.558 32.733 1.00 93.12 294 GLU A C 1
ATOM 2423 O O . GLU A 1 294 ? -5.763 -4.343 33.011 1.00 93.12 294 GLU A O 1
ATOM 2428 N N . VAL A 1 295 ? -3.650 -3.624 32.943 1.00 95.25 295 VAL A N 1
ATOM 2429 C CA . VAL A 1 295 ? -3.974 -2.291 33.475 1.00 95.25 295 VAL A CA 1
ATOM 2430 C C . VAL A 1 295 ? -4.905 -1.543 32.519 1.00 95.25 295 VAL A C 1
ATOM 2432 O O . VAL A 1 295 ? -5.887 -0.938 32.957 1.00 95.25 295 VAL A O 1
ATOM 2435 N N . TYR A 1 296 ? -4.640 -1.625 31.214 1.00 94.94 296 TYR A N 1
ATOM 2436 C CA . TYR A 1 296 ? -5.432 -0.960 30.181 1.00 94.94 296 TYR A CA 1
ATOM 2437 C C . TYR A 1 296 ? -6.796 -1.627 30.018 1.00 94.94 296 TYR A C 1
ATOM 2439 O O . TYR A 1 296 ? -7.819 -0.943 30.058 1.00 94.94 296 TYR A O 1
ATOM 2447 N N . LEU A 1 297 ? -6.825 -2.962 29.927 1.00 93.44 297 LEU A N 1
ATOM 2448 C CA . LEU A 1 297 ? -8.064 -3.735 29.802 1.00 93.44 297 LEU A CA 1
ATOM 2449 C C . LEU A 1 297 ? -8.987 -3.519 31.006 1.00 93.44 297 LEU A C 1
ATOM 2451 O O . LEU A 1 297 ? -10.183 -3.284 30.842 1.00 93.44 297 LEU A O 1
ATOM 2455 N N . ASN A 1 298 ? -8.445 -3.536 32.226 1.00 93.88 298 ASN A N 1
ATOM 2456 C CA . ASN A 1 298 ? -9.242 -3.286 33.425 1.00 93.88 298 ASN A CA 1
ATOM 2457 C C . ASN A 1 298 ? -9.777 -1.853 33.460 1.00 93.88 298 ASN A C 1
ATOM 2459 O O . ASN A 1 298 ? -10.943 -1.651 33.790 1.00 93.88 298 ASN A O 1
ATOM 2463 N N . LYS A 1 299 ? -8.966 -0.858 33.087 1.00 95.19 299 LYS A N 1
ATOM 2464 C CA . LYS A 1 299 ? -9.402 0.541 33.068 1.00 95.19 299 LYS A CA 1
ATOM 2465 C C . LYS A 1 299 ? -10.493 0.793 32.021 1.00 95.19 299 LYS A C 1
ATOM 2467 O O . LYS A 1 299 ? -11.497 1.420 32.356 1.00 95.19 299 LYS A O 1
ATOM 2472 N N . ALA A 1 300 ? -10.337 0.252 30.812 1.00 93.88 300 ALA A N 1
ATOM 2473 C CA . ALA A 1 300 ? -11.355 0.313 29.765 1.00 93.88 300 ALA A CA 1
ATOM 2474 C C . ALA A 1 300 ? -12.657 -0.372 30.213 1.00 93.88 300 ALA A C 1
ATOM 2476 O O . ALA A 1 300 ? -13.738 0.204 30.095 1.00 93.88 300 ALA A O 1
ATOM 2477 N N . TYR A 1 301 ? -12.564 -1.561 30.824 1.00 94.12 301 TYR A N 1
ATOM 2478 C CA . TYR A 1 301 ? -13.725 -2.256 31.385 1.00 94.12 301 TYR A CA 1
ATOM 2479 C C . TYR A 1 301 ? -14.452 -1.407 32.433 1.00 94.12 301 TYR A C 1
ATOM 2481 O O . TYR A 1 301 ? -15.663 -1.233 32.330 1.00 94.12 301 TYR A O 1
ATOM 2489 N N . GLU A 1 302 ? -13.743 -0.846 33.416 1.00 94.50 302 GLU A N 1
ATOM 2490 C CA . GLU A 1 302 ? -14.361 -0.022 34.463 1.00 94.50 302 GLU A CA 1
ATOM 2491 C C . GLU A 1 302 ? -14.988 1.265 33.905 1.00 94.50 302 GLU A C 1
ATOM 2493 O O . GLU A 1 302 ? -15.999 1.735 34.428 1.00 94.50 302 GLU A O 1
ATOM 2498 N N . ASN A 1 303 ? -14.429 1.840 32.836 1.00 92.12 303 ASN A N 1
ATOM 2499 C CA . ASN A 1 303 ? -15.024 2.991 32.162 1.00 92.12 303 ASN A CA 1
ATOM 2500 C C . ASN A 1 303 ? -16.316 2.617 31.431 1.00 92.12 303 ASN A C 1
ATOM 2502 O O . ASN A 1 303 ? -17.342 3.252 31.670 1.00 92.12 303 ASN A O 1
ATOM 2506 N N . VAL A 1 304 ? -16.313 1.540 30.643 1.00 90.31 304 VAL A N 1
ATOM 2507 C CA . VAL A 1 304 ? -17.508 1.074 29.921 1.00 90.31 304 VAL A CA 1
ATOM 2508 C C . VAL A 1 304 ? -18.587 0.564 30.882 1.00 90.31 304 VAL A C 1
ATOM 2510 O O . VAL A 1 304 ? -19.770 0.851 30.705 1.00 90.31 304 VAL A O 1
ATOM 2513 N N . LYS A 1 305 ? -18.216 -0.133 31.960 1.00 90.12 305 LYS A N 1
ATOM 2514 C CA . LYS A 1 305 ? -19.151 -0.694 32.952 1.00 90.12 305 LYS A CA 1
ATOM 2515 C C . LYS A 1 305 ? -20.023 0.364 33.644 1.00 90.12 305 LYS A C 1
ATOM 2517 O O . LYS A 1 305 ? -21.112 0.025 34.114 1.00 90.12 305 LYS A O 1
ATOM 2522 N N . LYS A 1 306 ? -19.582 1.631 33.695 1.00 88.06 306 LYS A N 1
ATOM 2523 C CA . LYS A 1 306 ? -20.371 2.759 34.232 1.00 88.06 306 LYS A CA 1
ATOM 2524 C C . LYS A 1 306 ? -21.680 2.948 33.465 1.00 88.06 306 LYS A C 1
ATOM 2526 O O . LYS A 1 306 ? -22.727 3.129 34.091 1.00 88.06 306 LYS A O 1
ATOM 2531 N N . ASP A 1 307 ? -21.611 2.839 32.141 1.00 83.31 307 ASP A N 1
ATOM 2532 C CA . ASP A 1 307 ? -22.745 3.047 31.241 1.00 83.31 307 ASP A CA 1
ATOM 2533 C C . ASP A 1 307 ? -23.433 1.720 30.881 1.00 83.31 307 ASP A C 1
ATOM 2535 O O . ASP A 1 307 ? -24.661 1.642 30.829 1.00 83.31 307 ASP A O 1
ATOM 2539 N N . TYR A 1 308 ? -22.660 0.641 30.737 1.00 85.06 308 TYR A N 1
ATOM 2540 C CA . TYR A 1 308 ? -23.128 -0.694 30.357 1.00 85.06 308 TYR A CA 1
ATOM 2541 C C . TYR A 1 308 ? -23.200 -1.604 31.587 1.00 85.06 308 TYR A C 1
ATOM 2543 O O . TYR A 1 308 ? -22.410 -2.532 31.768 1.00 85.06 308 TYR A O 1
ATOM 2551 N N . LYS A 1 309 ? -24.165 -1.346 32.475 1.00 83.12 309 LYS A N 1
ATOM 2552 C CA . LYS A 1 309 ? -24.245 -2.006 33.794 1.00 83.12 309 LYS A CA 1
ATOM 2553 C C . LYS A 1 309 ? -24.376 -3.532 33.740 1.00 83.12 309 LYS A C 1
ATOM 2555 O O . LYS A 1 309 ? -23.988 -4.195 34.702 1.00 83.12 309 LYS A O 1
ATOM 2560 N N . TRP A 1 310 ? -24.870 -4.107 32.647 1.00 83.94 310 TRP A N 1
ATOM 2561 C CA . TRP A 1 310 ? -24.959 -5.563 32.452 1.00 83.94 310 TRP A CA 1
ATOM 2562 C C . TRP A 1 310 ? -23.663 -6.206 31.942 1.00 83.94 310 TRP A C 1
ATOM 2564 O O . TRP A 1 310 ? -23.566 -7.428 31.971 1.00 83.94 310 TRP A O 1
ATOM 2574 N N . LEU A 1 311 ? -22.670 -5.423 31.505 1.00 87.00 311 LEU A N 1
ATOM 2575 C CA . LEU A 1 311 ? -21.438 -5.946 30.912 1.00 87.00 311 LEU A CA 1
ATOM 2576 C C . LEU A 1 311 ? -20.646 -6.783 31.922 1.00 87.00 311 LEU A C 1
ATOM 2578 O O . LEU A 1 311 ? -20.159 -6.253 32.916 1.00 87.00 311 LEU A O 1
ATOM 2582 N N . ASP A 1 312 ? -20.497 -8.078 31.688 1.00 87.38 312 ASP A N 1
ATOM 2583 C CA . ASP A 1 312 ? -19.637 -8.948 32.493 1.00 87.38 312 ASP A CA 1
ATOM 2584 C C . ASP A 1 312 ? -18.291 -9.158 31.792 1.00 87.38 312 ASP A C 1
ATOM 2586 O O . ASP A 1 312 ? -18.249 -9.277 30.568 1.00 87.38 312 ASP A O 1
ATOM 2590 N N . LYS A 1 313 ? -17.182 -9.259 32.538 1.00 86.62 313 LYS A N 1
ATOM 2591 C CA . LYS A 1 313 ? -15.855 -9.487 31.929 1.00 86.62 313 LYS A CA 1
ATOM 2592 C C . LYS A 1 313 ? -15.822 -10.730 31.034 1.00 86.62 313 LYS A C 1
ATOM 2594 O O . LYS A 1 313 ? -15.087 -10.755 30.052 1.00 86.62 313 LYS A O 1
ATOM 2599 N N . ASN A 1 314 ? -16.627 -11.756 31.325 1.00 85.75 314 ASN A N 1
ATOM 2600 C CA . ASN A 1 314 ? -16.675 -12.965 30.505 1.00 85.75 314 ASN A CA 1
ATOM 2601 C C . ASN A 1 314 ? -17.261 -12.723 29.105 1.00 85.75 314 ASN A C 1
ATOM 2603 O O . ASN A 1 314 ? -16.910 -13.461 28.187 1.00 85.75 314 ASN A O 1
ATOM 2607 N N . MET A 1 315 ? -18.086 -11.684 28.929 1.00 83.44 315 MET A N 1
ATOM 2608 C CA . MET A 1 315 ? -18.625 -11.262 27.626 1.00 83.44 315 MET A CA 1
ATOM 2609 C C . MET A 1 315 ? -17.524 -10.718 26.705 1.00 83.44 315 MET A C 1
ATOM 2611 O O . MET A 1 315 ? -17.612 -10.835 25.488 1.00 83.44 315 MET A O 1
ATOM 2615 N N . LEU A 1 316 ? -16.441 -10.189 27.280 1.00 82.62 316 LEU A N 1
ATOM 2616 C CA . LEU A 1 316 ? -15.340 -9.581 26.535 1.00 82.62 316 LEU A CA 1
ATOM 2617 C C . LEU A 1 316 ? -14.277 -10.587 26.080 1.00 82.62 316 LEU A C 1
ATOM 2619 O O . LEU A 1 316 ? -13.421 -10.239 25.275 1.00 82.62 316 LEU A O 1
ATOM 2623 N N . ARG A 1 317 ? -14.321 -11.849 26.533 1.00 73.88 317 ARG A N 1
ATOM 2624 C CA . ARG A 1 317 ? -13.264 -12.845 26.252 1.00 73.88 317 ARG A CA 1
ATOM 2625 C C . ARG A 1 317 ? -12.987 -13.069 24.763 1.00 73.88 317 ARG A C 1
ATOM 2627 O O . ARG A 1 317 ? -11.874 -13.430 24.415 1.00 73.88 317 ARG A O 1
ATOM 2634 N N . LYS A 1 318 ? -13.982 -12.873 23.892 1.00 69.88 318 LYS A N 1
ATOM 2635 C CA . LYS A 1 318 ? -13.818 -12.990 22.431 1.00 69.88 318 LYS A CA 1
ATOM 2636 C C . LYS A 1 318 ? -13.199 -11.739 21.783 1.00 69.88 318 LYS A C 1
ATOM 2638 O O . LYS A 1 318 ? -12.789 -11.819 20.632 1.00 69.88 318 LYS A O 1
ATOM 2643 N N . TYR A 1 319 ? -13.154 -10.618 22.504 1.00 69.25 319 TYR A N 1
ATOM 2644 C CA . TYR A 1 319 ? -12.748 -9.290 22.023 1.00 69.25 319 TYR A CA 1
ATOM 2645 C C . TYR A 1 319 ? -11.470 -8.783 22.710 1.00 69.25 319 TYR A C 1
ATOM 2647 O O . TYR A 1 319 ? -10.799 -7.903 22.179 1.00 69.25 319 TYR A O 1
ATOM 2655 N N . CYS A 1 320 ? -11.089 -9.363 23.854 1.00 68.75 320 CYS A N 1
ATOM 2656 C CA . CYS A 1 320 ? -9.838 -9.096 24.567 1.00 68.75 320 CYS A CA 1
ATOM 2657 C C . CYS A 1 320 ? -8.647 -9.831 23.937 1.00 68.75 320 CYS A C 1
ATOM 2659 O O . CYS A 1 320 ? -7.992 -10.635 24.594 1.00 68.75 320 CYS A O 1
ATOM 2661 N N . LEU A 1 321 ? -8.372 -9.561 22.665 1.00 84.38 321 LEU A N 1
ATOM 2662 C CA . LEU A 1 321 ? -7.188 -10.074 21.976 1.00 84.38 321 LEU A CA 1
ATOM 2663 C C . LEU A 1 321 ? -6.126 -8.978 21.865 1.00 84.38 321 LEU A C 1
ATOM 2665 O O . LEU A 1 321 ? -5.562 -8.781 20.801 1.00 84.38 321 LEU A O 1
ATOM 2669 N N . TYR A 1 322 ? -5.911 -8.205 22.927 1.00 89.69 322 TYR A N 1
ATOM 2670 C CA . TYR A 1 322 ? -4.937 -7.115 22.932 1.00 89.69 322 TYR A CA 1
ATOM 2671 C C . TYR A 1 322 ? -3.724 -7.485 23.778 1.00 89.69 322 TYR A C 1
ATOM 2673 O O . TYR A 1 322 ? -3.859 -8.159 24.799 1.00 89.69 322 TYR A O 1
ATOM 2681 N N . GLY A 1 323 ? -2.557 -7.001 23.368 1.00 91.56 323 GLY A N 1
ATOM 2682 C CA . GLY A 1 323 ? -1.281 -7.236 24.030 1.00 91.56 323 GLY A CA 1
ATOM 2683 C C . GLY A 1 323 ? -0.367 -6.018 23.955 1.00 91.56 323 GLY A C 1
ATOM 2684 O O . GLY A 1 323 ? -0.646 -5.041 23.256 1.00 91.56 323 GLY A O 1
ATOM 2685 N N . ILE A 1 324 ? 0.739 -6.094 24.689 1.00 93.00 324 ILE A N 1
ATOM 2686 C CA . ILE A 1 324 ? 1.897 -5.217 24.516 1.00 93.00 324 ILE A CA 1
ATOM 2687 C C . ILE A 1 324 ? 3.067 -6.137 24.195 1.00 93.00 324 ILE A C 1
ATOM 2689 O O . ILE A 1 324 ? 3.451 -6.957 25.029 1.00 93.00 324 ILE A O 1
ATOM 2693 N N . GLU A 1 325 ? 3.609 -6.019 22.990 1.00 91.44 325 GLU A N 1
ATOM 2694 C CA . GLU A 1 325 ? 4.635 -6.924 22.478 1.00 91.44 325 GLU A CA 1
ATOM 2695 C C . GLU A 1 325 ? 5.816 -6.163 21.896 1.00 91.44 325 GLU A C 1
ATOM 2697 O O . GLU A 1 325 ? 5.725 -4.980 21.573 1.00 91.44 325 GLU A O 1
ATOM 2702 N N . LYS A 1 326 ? 6.958 -6.849 21.799 1.00 90.31 326 LYS A N 1
ATOM 2703 C CA . LYS A 1 326 ? 8.171 -6.279 21.227 1.00 90.31 326 LYS A CA 1
ATOM 2704 C C . LYS A 1 326 ? 8.235 -6.607 19.737 1.00 90.31 326 LYS A C 1
ATOM 2706 O O . LYS A 1 326 ? 8.580 -7.733 19.387 1.00 90.31 326 LYS A O 1
ATOM 2711 N N . ILE A 1 327 ? 7.945 -5.628 18.889 1.00 87.25 327 ILE A N 1
ATOM 2712 C CA . ILE A 1 327 ? 7.964 -5.738 17.427 1.00 87.25 327 ILE A CA 1
ATOM 2713 C C . ILE A 1 327 ? 9.184 -4.979 16.906 1.00 87.25 327 ILE A C 1
ATOM 2715 O O . ILE A 1 327 ? 9.383 -3.816 17.246 1.00 87.25 327 ILE A O 1
ATOM 2719 N N . ASP A 1 328 ? 10.057 -5.659 16.160 1.00 84.75 328 ASP A N 1
ATOM 2720 C CA . ASP A 1 328 ? 11.279 -5.078 15.572 1.00 84.75 328 ASP A CA 1
ATOM 2721 C C . ASP A 1 328 ? 12.162 -4.284 16.551 1.00 84.75 328 ASP A C 1
ATOM 2723 O O . ASP A 1 328 ? 12.826 -3.306 16.205 1.00 84.75 328 ASP A O 1
ATOM 2727 N N . GLY A 1 329 ? 12.193 -4.722 17.812 1.00 83.94 329 GLY A N 1
ATOM 2728 C CA . GLY A 1 329 ? 12.989 -4.075 18.852 1.00 83.94 329 GLY A CA 1
ATOM 2729 C C . GLY A 1 329 ? 12.221 -3.088 19.738 1.00 83.94 329 GLY A C 1
ATOM 2730 O O . GLY A 1 329 ? 12.720 -2.772 20.819 1.00 83.94 329 GLY A O 1
ATOM 2731 N N . GLU A 1 330 ? 11.016 -2.679 19.348 1.00 88.00 330 GLU A N 1
ATOM 2732 C CA . GLU A 1 330 ? 10.209 -1.639 19.999 1.00 88.00 330 GLU A CA 1
ATOM 2733 C C . GLU A 1 330 ? 8.981 -2.230 20.695 1.00 88.00 330 GLU A C 1
ATOM 2735 O O . GLU A 1 330 ? 8.410 -3.213 20.234 1.00 88.00 330 GLU A O 1
ATOM 2740 N N . LEU A 1 331 ? 8.566 -1.646 21.822 1.00 91.25 331 LEU A N 1
ATOM 2741 C CA . LEU A 1 331 ? 7.305 -2.030 22.457 1.00 91.25 331 LEU A CA 1
ATOM 2742 C C . LEU A 1 331 ? 6.136 -1.391 21.709 1.00 91.25 331 LEU A C 1
ATOM 2744 O O . LEU A 1 331 ? 6.093 -0.176 21.520 1.00 91.25 331 LEU A O 1
ATOM 2748 N N . GLU A 1 332 ? 5.159 -2.210 21.347 1.00 92.19 332 GLU A N 1
ATOM 2749 C CA . GLU A 1 332 ? 3.991 -1.818 20.573 1.00 92.19 332 GLU A CA 1
ATOM 2750 C C . GLU A 1 332 ? 2.714 -2.392 21.190 1.00 92.19 332 GLU A C 1
ATOM 2752 O O . GLU A 1 332 ? 2.708 -3.488 21.756 1.00 92.19 332 GLU A O 1
ATOM 2757 N N . PHE A 1 333 ? 1.612 -1.649 21.069 1.00 93.44 333 PHE A N 1
ATOM 2758 C CA . PHE A 1 333 ? 0.292 -2.221 21.311 1.00 93.44 333 PHE A CA 1
ATOM 2759 C C . PHE A 1 333 ? -0.043 -3.148 20.148 1.00 93.44 333 PHE A C 1
ATOM 2761 O O . PHE A 1 333 ? 0.105 -2.766 18.988 1.00 93.44 333 PHE A O 1
ATOM 2768 N N . VAL A 1 334 ? -0.531 -4.346 20.440 1.00 92.31 334 VAL A N 1
ATOM 2769 C CA . VAL A 1 334 ? -0.907 -5.320 19.414 1.00 92.31 334 VAL A CA 1
ATOM 2770 C C . VAL A 1 334 ? -2.323 -5.817 19.633 1.00 92.31 334 VAL A C 1
ATOM 2772 O O . VAL A 1 334 ? -2.832 -5.826 20.756 1.00 92.31 334 VAL A O 1
ATOM 2775 N N . ARG A 1 335 ? -2.966 -6.231 18.544 1.00 89.56 335 ARG A N 1
ATOM 2776 C CA . ARG A 1 335 ? -4.221 -6.973 18.563 1.00 89.56 335 ARG A CA 1
ATOM 2777 C C . ARG A 1 335 ? -4.027 -8.299 17.834 1.00 89.56 335 ARG A C 1
ATOM 2779 O O . ARG A 1 335 ? -3.788 -8.290 16.632 1.00 89.56 335 ARG A O 1
ATOM 2786 N N . ALA A 1 336 ? -4.135 -9.413 18.543 1.00 83.19 336 ALA A N 1
ATOM 2787 C CA . ALA A 1 336 ? -4.097 -10.746 17.960 1.00 83.19 336 ALA A CA 1
ATOM 2788 C C . ALA A 1 336 ? -5.417 -11.070 17.243 1.00 83.19 336 ALA A C 1
ATOM 2790 O O . ALA A 1 336 ? -6.504 -10.669 17.677 1.00 83.19 336 ALA A O 1
ATOM 2791 N N . PHE A 1 337 ? -5.330 -11.825 16.151 1.00 74.81 337 PHE A N 1
ATOM 2792 C CA . PHE A 1 337 ? -6.483 -12.509 15.576 1.00 74.81 337 PHE A CA 1
ATOM 2793 C C . PHE A 1 337 ? -6.654 -13.879 16.240 1.00 74.81 337 PHE A C 1
ATOM 2795 O O . PHE A 1 337 ? -5.719 -14.450 16.792 1.00 74.81 337 PHE A O 1
ATOM 2802 N N . LYS A 1 338 ? -7.883 -14.399 16.224 1.00 59.97 338 LYS A N 1
ATOM 2803 C CA . LYS A 1 338 ? -8.343 -15.539 17.039 1.00 59.97 338 LYS A CA 1
ATOM 2804 C C . LYS A 1 338 ? -7.581 -16.864 16.815 1.00 59.97 338 LYS A C 1
ATOM 2806 O O . LYS A 1 338 ? -7.780 -17.783 17.604 1.00 59.97 338 LYS A O 1
ATOM 2811 N N . ASP A 1 339 ? -6.727 -16.928 15.791 1.00 59.91 339 ASP A N 1
ATOM 2812 C CA . ASP A 1 339 ? -5.979 -18.112 15.350 1.00 59.91 339 ASP A CA 1
ATOM 2813 C C . ASP A 1 339 ? -4.439 -17.983 15.525 1.00 59.91 339 ASP A C 1
ATOM 2815 O O . ASP A 1 339 ? -3.671 -18.712 14.905 1.00 59.91 339 ASP A O 1
ATOM 2819 N N . ASP A 1 340 ? -3.990 -17.101 16.428 1.00 59.25 340 ASP A N 1
ATOM 2820 C CA . ASP A 1 340 ? -2.695 -17.145 17.149 1.00 59.25 340 ASP A CA 1
ATOM 2821 C C . ASP A 1 340 ? -1.374 -17.022 16.351 1.00 59.25 340 ASP A C 1
ATOM 2823 O O . ASP A 1 340 ? -0.299 -17.177 16.932 1.00 59.25 340 ASP A O 1
ATOM 2827 N N . THR A 1 341 ? -1.394 -16.682 15.057 1.00 59.28 341 THR A N 1
ATOM 2828 C CA . THR A 1 341 ? -0.150 -16.373 14.305 1.00 59.28 341 THR A CA 1
ATOM 2829 C C . THR A 1 341 ? -0.094 -14.993 13.664 1.00 59.28 341 THR A C 1
ATOM 2831 O O . THR A 1 341 ? 0.981 -14.569 13.250 1.00 59.28 341 THR A O 1
ATOM 2834 N N . GLU A 1 342 ? -1.213 -14.275 13.590 1.00 73.88 342 GLU A N 1
ATOM 2835 C CA . GLU A 1 342 ? -1.271 -12.943 12.988 1.00 73.88 342 GLU A CA 1
ATOM 2836 C C . GLU A 1 342 ? -1.710 -11.908 14.023 1.00 73.88 342 GLU A C 1
ATOM 2838 O O . GLU A 1 342 ? -2.713 -12.076 14.727 1.00 73.88 342 GLU A O 1
ATOM 2843 N N . TYR A 1 343 ? -0.946 -10.821 14.108 1.00 81.31 343 TYR A N 1
ATOM 2844 C CA . TYR A 1 343 ? -1.244 -9.667 14.942 1.00 81.31 343 TYR A CA 1
ATOM 2845 C C . TYR A 1 343 ? -1.279 -8.399 14.094 1.00 81.31 343 TYR A C 1
ATOM 2847 O O . TYR A 1 343 ? -0.567 -8.253 13.103 1.00 81.31 343 TYR A O 1
ATOM 2855 N N . HIS A 1 344 ? -2.106 -7.455 14.521 1.00 87.31 344 HIS A N 1
ATOM 2856 C CA . HIS A 1 344 ? -2.135 -6.099 14.005 1.00 87.31 344 HIS A CA 1
ATOM 2857 C C . HIS A 1 344 ? -1.431 -5.168 14.996 1.00 87.31 344 HIS A C 1
ATOM 2859 O O . HIS A 1 344 ? -1.813 -5.112 16.168 1.00 87.31 344 HIS A O 1
ATOM 2865 N N . VAL A 1 345 ? -0.433 -4.410 14.533 1.00 88.94 345 VAL A N 1
ATOM 2866 C CA . VAL A 1 345 ? 0.211 -3.360 15.337 1.00 88.94 345 VAL A CA 1
ATOM 2867 C C . VAL A 1 345 ? -0.725 -2.160 15.440 1.00 88.94 345 VAL A C 1
ATOM 2869 O O . VAL A 1 345 ? -1.093 -1.530 14.453 1.00 88.94 345 VAL A O 1
ATOM 2872 N N . CYS A 1 346 ? -1.132 -1.844 16.659 1.00 87.94 346 CYS A N 1
ATOM 2873 C CA . CYS A 1 346 ? -2.002 -0.728 16.980 1.00 87.94 346 CYS A CA 1
ATOM 2874 C C . CYS A 1 346 ? -1.157 0.542 17.171 1.00 87.94 346 CYS A C 1
ATOM 2876 O O . CYS A 1 346 ? -0.727 0.836 18.288 1.00 87.94 346 CYS A O 1
ATOM 2878 N N . ASP A 1 347 ? -0.918 1.290 16.088 1.00 84.56 347 ASP A N 1
ATOM 2879 C CA . ASP A 1 347 ? -0.051 2.478 16.089 1.00 84.56 347 ASP A CA 1
ATOM 2880 C C . ASP A 1 347 ? -0.695 3.703 16.771 1.00 84.56 347 ASP A C 1
ATOM 2882 O O . ASP A 1 347 ? -1.079 4.693 16.146 1.00 84.56 347 ASP A O 1
ATOM 2886 N N . TYR A 1 348 ? -0.859 3.615 18.090 1.00 88.56 348 TYR A N 1
ATOM 2887 C CA . TYR A 1 348 ? -1.350 4.706 18.922 1.00 88.56 348 TYR A CA 1
ATOM 2888 C C . TYR A 1 348 ? -0.191 5.472 19.545 1.00 88.56 348 TYR A C 1
ATOM 2890 O O . TYR A 1 348 ? 0.628 4.901 20.264 1.00 88.56 348 TYR A O 1
ATOM 2898 N N . GLY A 1 349 ? -0.188 6.791 19.339 1.00 88.44 349 GLY A N 1
ATOM 2899 C CA . GLY A 1 349 ? 0.832 7.668 19.911 1.00 88.44 349 GLY A CA 1
ATOM 2900 C C . GLY A 1 349 ? 0.667 8.002 21.395 1.00 88.44 349 GLY A C 1
ATOM 2901 O O . GLY A 1 349 ? 1.486 8.717 21.960 1.00 88.44 349 GLY A O 1
ATOM 2902 N N . SER A 1 350 ? -0.403 7.529 22.039 1.00 94.06 350 SER A N 1
ATOM 2903 C CA . SER A 1 350 ? -0.614 7.725 23.473 1.00 94.06 350 SER A CA 1
ATOM 2904 C C . SER A 1 350 ? -1.439 6.603 24.095 1.00 94.06 350 SER A C 1
ATOM 2906 O O . SER A 1 350 ? -2.321 6.017 23.458 1.00 94.06 350 SER A O 1
ATOM 2908 N N . ALA A 1 351 ? -1.192 6.362 25.381 1.00 94.25 351 ALA A N 1
ATOM 2909 C CA . ALA A 1 351 ? -1.953 5.434 26.208 1.00 94.25 351 ALA A CA 1
ATOM 2910 C C . ALA A 1 351 ? -3.454 5.765 26.234 1.00 94.25 351 ALA A C 1
ATOM 2912 O O . ALA A 1 351 ? -4.292 4.867 26.260 1.00 94.25 351 ALA A O 1
ATOM 2913 N N . ASP A 1 352 ? -3.794 7.056 26.237 1.00 94.50 352 ASP A N 1
ATOM 2914 C CA . ASP A 1 352 ? -5.178 7.525 26.321 1.00 94.50 352 ASP A CA 1
ATOM 2915 C C . ASP A 1 352 ? -5.946 7.241 25.014 1.00 94.50 352 ASP A C 1
ATOM 2917 O O . ASP A 1 352 ? -7.060 6.728 25.073 1.00 94.50 352 ASP A O 1
ATOM 2921 N N . LYS A 1 353 ? -5.324 7.423 23.837 1.00 93.50 353 LYS A N 1
ATOM 2922 C CA . LYS A 1 353 ? -5.931 7.030 22.548 1.00 93.50 353 LYS A CA 1
ATOM 2923 C C . LYS A 1 353 ? -6.124 5.516 22.431 1.00 93.50 353 LYS A C 1
ATOM 2925 O O . LYS A 1 353 ? -7.136 5.057 21.902 1.00 93.50 353 LYS A O 1
ATOM 2930 N N . PHE A 1 354 ? -5.165 4.732 22.927 1.00 94.38 354 PHE A N 1
ATOM 2931 C CA . PHE A 1 354 ? -5.315 3.278 22.964 1.00 94.38 354 PHE A CA 1
ATOM 2932 C C . PHE A 1 354 ? -6.467 2.851 23.888 1.00 94.38 354 PHE A C 1
ATOM 2934 O O . PHE A 1 354 ? -7.272 2.003 23.509 1.00 94.38 354 PHE A O 1
ATOM 2941 N N . LEU A 1 355 ? -6.600 3.474 25.066 1.00 94.50 355 LEU A N 1
ATOM 2942 C CA . LEU A 1 355 ? -7.733 3.241 25.968 1.00 94.50 355 LEU A CA 1
ATOM 2943 C C . LEU A 1 355 ? -9.077 3.579 25.318 1.00 94.50 355 LEU A C 1
ATOM 2945 O O . LEU A 1 355 ? -9.998 2.780 25.429 1.00 94.50 355 LEU A O 1
ATOM 2949 N N . GLU A 1 356 ? -9.190 4.712 24.622 1.00 92.44 356 GLU A N 1
ATOM 2950 C CA . GLU A 1 356 ? -10.416 5.088 23.901 1.00 92.44 356 GLU A CA 1
ATOM 2951 C C . GLU A 1 356 ? -10.816 4.020 22.868 1.00 92.44 356 GLU A C 1
ATOM 2953 O O . GLU A 1 356 ? -11.984 3.637 22.782 1.00 92.44 356 GLU A O 1
ATOM 2958 N N . SER A 1 357 ? -9.838 3.472 22.140 1.00 91.12 357 SER A N 1
ATOM 2959 C CA . SER A 1 357 ? -10.055 2.368 21.198 1.00 91.12 357 SER A CA 1
ATOM 2960 C C . SER A 1 357 ? -10.518 1.078 21.891 1.00 91.12 357 SER A C 1
ATOM 2962 O O . SER A 1 357 ? -11.476 0.439 21.447 1.00 91.12 357 SER A O 1
ATOM 2964 N N . LEU A 1 358 ? -9.901 0.713 23.023 1.00 92.19 358 LEU A N 1
ATOM 2965 C CA . LEU A 1 358 ? -10.335 -0.432 23.835 1.00 92.19 358 LEU A CA 1
ATOM 2966 C C . LEU A 1 358 ? -11.762 -0.254 24.359 1.00 92.19 358 LEU A C 1
ATOM 2968 O O . LEU A 1 358 ? -12.561 -1.190 24.324 1.00 92.19 358 LEU A O 1
ATOM 2972 N N . GLU A 1 359 ? -12.092 0.943 24.844 1.00 92.06 359 GLU A N 1
ATOM 2973 C CA . GLU A 1 359 ? -13.432 1.271 25.319 1.00 92.06 359 GLU A CA 1
ATOM 2974 C C . GLU A 1 359 ? -14.457 1.111 24.200 1.00 92.06 359 GLU A C 1
ATOM 2976 O O . GLU A 1 359 ? -15.487 0.476 24.417 1.00 92.06 359 GLU A O 1
ATOM 2981 N N . GLN A 1 360 ? -14.165 1.596 22.992 1.00 89.25 360 GLN A N 1
ATOM 2982 C CA . GLN A 1 360 ? -15.039 1.401 21.839 1.00 89.25 360 GLN A CA 1
ATOM 2983 C C . GLN A 1 360 ? -15.252 -0.091 21.527 1.00 89.25 360 GLN A C 1
ATOM 2985 O O . GLN A 1 360 ? -16.398 -0.529 21.403 1.00 89.25 360 GLN A O 1
ATOM 2990 N N . ALA A 1 361 ? -14.183 -0.890 21.480 1.00 88.25 361 ALA A N 1
ATOM 2991 C CA . ALA A 1 361 ? -14.286 -2.330 21.233 1.00 88.25 361 ALA A CA 1
ATOM 2992 C C . ALA A 1 361 ? -15.134 -3.045 22.305 1.00 88.25 361 ALA A C 1
ATOM 2994 O O . ALA A 1 361 ? -15.940 -3.926 22.003 1.00 88.25 361 ALA A O 1
ATOM 2995 N N . PHE A 1 362 ? -14.999 -2.647 23.572 1.00 91.12 362 PHE A N 1
ATOM 2996 C CA . PHE A 1 362 ? -15.789 -3.207 24.670 1.00 91.12 362 PHE A CA 1
ATOM 2997 C C . PHE A 1 362 ? -17.256 -2.777 24.622 1.00 91.12 362 PHE A C 1
ATOM 2999 O O . PHE A 1 362 ? -18.132 -3.568 24.974 1.00 91.12 362 PHE A O 1
ATOM 3006 N N . GLN A 1 363 ? -17.543 -1.553 24.178 1.00 88.31 363 GLN A N 1
ATOM 3007 C CA . GLN A 1 363 ? -18.911 -1.090 23.945 1.00 88.31 363 GLN A CA 1
ATOM 3008 C C . GLN A 1 363 ? -19.592 -1.899 22.835 1.00 88.31 363 GLN A C 1
ATOM 3010 O O . GLN A 1 363 ? -20.742 -2.302 22.995 1.00 88.31 363 GLN A O 1
ATOM 3015 N N . GLU A 1 364 ? -18.890 -2.168 21.733 1.00 87.69 364 GLU A N 1
ATOM 3016 C CA . GLU A 1 364 ? -19.390 -3.006 20.636 1.00 87.69 364 GLU A CA 1
ATOM 3017 C C . GLU A 1 364 ? -19.687 -4.430 21.122 1.00 87.69 364 GLU A C 1
ATOM 3019 O O . GLU A 1 364 ? -20.815 -4.907 20.979 1.00 87.69 364 GLU A O 1
ATOM 3024 N N . ALA A 1 365 ? -18.740 -5.054 21.829 1.00 87.88 365 ALA A N 1
ATOM 3025 C CA . ALA A 1 365 ? -18.924 -6.371 22.438 1.00 87.88 365 ALA A CA 1
ATOM 3026 C C . ALA A 1 365 ? -20.124 -6.424 23.403 1.00 87.88 365 ALA A C 1
ATOM 3028 O O . ALA A 1 365 ? -20.890 -7.389 23.418 1.00 87.88 365 ALA A O 1
ATOM 3029 N N . ALA A 1 366 ? -20.320 -5.370 24.203 1.00 87.44 366 ALA A N 1
ATOM 3030 C CA . ALA A 1 366 ? -21.438 -5.276 25.136 1.00 87.44 366 ALA A CA 1
ATOM 3031 C C . ALA A 1 366 ? -22.804 -5.236 24.432 1.00 87.44 366 ALA A C 1
ATOM 3033 O O . ALA A 1 366 ? -23.782 -5.763 24.973 1.00 87.44 366 ALA A O 1
ATOM 3034 N N . ILE A 1 367 ? -22.883 -4.604 23.256 1.00 87.19 367 ILE A N 1
ATOM 3035 C CA . ILE A 1 367 ? -24.096 -4.568 22.432 1.00 87.19 367 ILE A CA 1
ATOM 3036 C C . ILE A 1 367 ? -24.298 -5.895 21.700 1.00 87.19 367 ILE A C 1
ATOM 3038 O O . ILE A 1 367 ? -25.431 -6.352 21.606 1.00 87.19 367 ILE A O 1
ATOM 3042 N N . GLU A 1 368 ? -23.242 -6.558 21.230 1.00 87.75 368 GLU A N 1
ATOM 3043 C CA . GLU A 1 368 ? -23.373 -7.866 20.570 1.00 87.75 368 GLU A CA 1
ATOM 3044 C C . GLU A 1 368 ? -23.895 -8.954 21.520 1.00 87.75 368 GLU A C 1
ATOM 3046 O O . GLU A 1 368 ? -24.775 -9.734 21.153 1.00 87.75 368 GLU A O 1
ATOM 3051 N N . GLU A 1 369 ? -23.421 -8.980 22.768 1.00 87.50 369 GLU A N 1
ATOM 3052 C CA . GLU A 1 369 ? -23.887 -9.942 23.779 1.00 87.50 369 GLU A CA 1
ATOM 3053 C C . GLU A 1 369 ? -25.279 -9.576 24.345 1.00 87.50 369 GLU A C 1
ATOM 3055 O O . GLU A 1 369 ? -25.994 -10.431 24.881 1.00 87.50 369 GLU A O 1
ATOM 3060 N N . ASN A 1 370 ? -25.721 -8.327 24.166 1.00 86.62 370 ASN A N 1
ATOM 3061 C CA . ASN A 1 370 ? -27.063 -7.857 24.508 1.00 86.62 370 ASN A CA 1
ATOM 3062 C C . ASN A 1 370 ? -27.713 -7.092 23.337 1.00 86.62 370 ASN A C 1
ATOM 3064 O O . ASN A 1 370 ? -27.878 -5.870 23.409 1.00 86.62 370 ASN A O 1
ATOM 3068 N N . PRO A 1 371 ? -28.089 -7.798 22.257 1.00 88.62 371 PRO A N 1
ATOM 3069 C CA . PRO A 1 371 ? -28.446 -7.166 20.997 1.00 88.62 371 PRO A CA 1
ATOM 3070 C C . PRO A 1 371 ? -29.732 -6.350 21.098 1.00 88.62 371 PRO A C 1
ATOM 3072 O O . PRO A 1 371 ? -30.629 -6.634 21.901 1.00 88.62 371 PRO A O 1
ATOM 3075 N N . VAL A 1 372 ? -29.834 -5.353 20.222 1.00 90.44 372 VAL A N 1
ATOM 3076 C CA . VAL A 1 372 ? -31.064 -4.596 19.987 1.00 90.44 372 VAL A CA 1
ATOM 3077 C C . VAL A 1 372 ? -32.124 -5.531 19.398 1.00 90.44 372 VAL A C 1
ATOM 3079 O O . VAL A 1 372 ? -31.881 -6.198 18.397 1.00 90.44 372 VAL A O 1
ATOM 3082 N N . ILE A 1 373 ? -33.301 -5.574 20.022 1.00 93.44 373 ILE A N 1
ATOM 3083 C CA . ILE A 1 373 ? -34.448 -6.391 19.595 1.00 93.44 373 ILE A CA 1
ATOM 3084 C C . ILE A 1 373 ? -35.600 -5.560 19.025 1.00 93.44 373 ILE A C 1
ATOM 3086 O O . ILE A 1 373 ? -36.494 -6.120 18.400 1.00 93.44 373 ILE A O 1
ATOM 3090 N N . ASP A 1 374 ? -35.606 -4.251 19.275 1.00 92.88 374 ASP A N 1
ATOM 3091 C CA . ASP A 1 374 ? -36.618 -3.328 18.762 1.00 92.88 374 ASP A CA 1
ATOM 3092 C C . ASP A 1 374 ? -36.055 -1.903 18.714 1.00 92.88 374 ASP A C 1
ATOM 3094 O O . ASP A 1 374 ? -35.178 -1.553 19.509 1.00 92.88 374 ASP A O 1
ATOM 3098 N N . THR A 1 375 ? -36.556 -1.074 17.805 1.00 94.69 375 THR A N 1
ATOM 3099 C CA . THR A 1 375 ? -36.099 0.308 17.619 1.00 94.69 375 THR A CA 1
ATOM 3100 C C . THR A 1 375 ? -37.258 1.238 17.314 1.00 94.69 375 THR A C 1
ATOM 3102 O O . THR A 1 375 ? -38.141 0.916 16.527 1.00 94.69 375 THR A O 1
ATOM 3105 N N . TYR A 1 376 ? -37.196 2.438 17.874 1.00 93.25 376 TYR A N 1
ATOM 3106 C CA . TYR A 1 376 ? -38.100 3.539 17.608 1.00 93.25 376 TYR A CA 1
ATOM 3107 C C . TYR A 1 376 ? -37.285 4.785 17.265 1.00 93.25 376 TYR A C 1
ATOM 3109 O O . TYR A 1 376 ? -36.608 5.361 18.123 1.00 93.25 376 TYR A O 1
ATOM 3117 N N . ASP A 1 377 ? -37.353 5.197 16.003 1.00 92.44 377 ASP A N 1
ATOM 3118 C CA . ASP A 1 377 ? -36.808 6.474 15.556 1.00 92.44 377 ASP A CA 1
ATOM 3119 C C . ASP A 1 377 ? -37.770 7.588 15.958 1.00 92.44 377 ASP A C 1
ATOM 3121 O O . ASP A 1 377 ? -38.933 7.607 15.551 1.00 92.44 377 ASP A O 1
ATOM 3125 N N . VAL A 1 378 ? -37.295 8.507 16.801 1.00 87.25 378 VAL A N 1
ATOM 3126 C CA . VAL A 1 378 ? -38.097 9.645 17.239 1.00 87.25 378 VAL A CA 1
ATOM 3127 C C . VAL A 1 378 ? -38.293 10.551 16.032 1.00 87.25 378 VAL A C 1
ATOM 3129 O O . VAL A 1 378 ? -37.306 11.046 15.491 1.00 87.25 378 VAL A O 1
ATOM 3132 N N . PRO A 1 379 ? -39.534 10.820 15.604 1.00 85.62 379 PRO A N 1
ATOM 3133 C CA . PRO A 1 379 ? -39.757 11.808 14.569 1.00 85.62 379 PRO A CA 1
ATOM 3134 C C . PRO A 1 379 ? -39.432 13.188 15.143 1.00 85.62 379 PRO A C 1
ATOM 3136 O O . PRO A 1 379 ? -40.062 13.645 16.098 1.00 85.62 379 PRO A O 1
ATOM 3139 N N . PHE A 1 380 ? -38.450 13.860 14.556 1.00 78.56 380 PHE A N 1
ATOM 3140 C CA . PHE A 1 380 ? -38.146 15.259 14.827 1.00 78.56 380 PHE A CA 1
ATOM 3141 C C . PHE A 1 380 ? -38.155 16.040 13.507 1.00 78.56 380 PHE A C 1
ATOM 3143 O O . PHE A 1 380 ? -37.887 15.496 12.437 1.00 78.56 380 PHE A O 1
ATOM 3150 N N . GLY A 1 381 ? -38.551 17.313 13.576 1.00 74.31 381 GLY A N 1
ATOM 3151 C CA . GLY A 1 381 ? -38.450 18.233 12.442 1.00 74.31 381 GLY A CA 1
ATOM 3152 C C . GLY A 1 381 ? -37.013 18.719 12.252 1.00 74.31 381 GLY A C 1
ATOM 3153 O O . GLY A 1 381 ? -36.076 18.132 12.774 1.00 74.31 381 GLY A O 1
ATOM 3154 N N . HIS A 1 382 ? -36.813 19.838 11.562 1.00 79.62 382 HIS A N 1
ATOM 3155 C CA . HIS A 1 382 ? -35.492 20.464 11.528 1.00 79.62 382 HIS A CA 1
ATOM 3156 C C . HIS A 1 382 ? -35.130 20.997 12.926 1.00 79.62 382 HIS A C 1
ATOM 3158 O O . HIS A 1 382 ? -35.714 21.978 13.388 1.00 79.62 382 HIS A O 1
ATOM 3164 N N . VAL A 1 383 ? -34.214 20.310 13.615 1.00 78.50 383 VAL A N 1
ATOM 3165 C CA . VAL A 1 383 ? -33.667 20.721 14.913 1.00 78.50 383 VAL A CA 1
ATOM 3166 C C . VAL A 1 383 ? -32.218 21.131 14.686 1.00 78.50 383 VAL A C 1
ATOM 3168 O O . VAL A 1 383 ? -31.339 20.277 14.581 1.00 78.50 383 VAL A O 1
ATOM 3171 N N . GLU A 1 384 ? -31.998 22.440 14.589 1.00 83.88 384 GLU A N 1
ATOM 3172 C CA . GLU A 1 384 ? -30.686 23.063 14.416 1.00 83.88 384 GLU A CA 1
ATOM 3173 C C . GLU A 1 384 ? -30.382 23.956 15.624 1.00 83.88 384 GLU A C 1
ATOM 3175 O O . GLU A 1 384 ? -31.215 24.768 16.037 1.00 83.88 384 GLU A O 1
ATOM 3180 N N . ILE A 1 385 ? -29.195 23.799 16.210 1.00 79.19 385 ILE A N 1
ATOM 3181 C CA . ILE A 1 385 ? -28.690 24.672 17.272 1.00 79.19 385 ILE A CA 1
ATOM 3182 C C . ILE A 1 385 ? -27.252 25.055 16.927 1.00 79.19 385 ILE A C 1
ATOM 3184 O O . ILE A 1 385 ? -26.362 24.211 16.939 1.00 79.19 385 ILE A O 1
ATOM 3188 N N . HIS A 1 386 ? -27.011 26.340 16.656 1.00 82.50 386 HIS A N 1
ATOM 3189 C CA . HIS A 1 386 ? -25.677 26.876 16.350 1.00 82.50 386 HIS A CA 1
ATOM 3190 C C . HIS A 1 386 ? -24.964 26.152 15.188 1.00 82.50 386 HIS A C 1
ATOM 3192 O O . HIS A 1 386 ? -23.766 25.893 15.266 1.00 82.50 386 HIS A O 1
ATOM 3198 N N . GLY A 1 387 ? -25.689 25.813 14.119 1.00 80.12 387 GLY A N 1
ATOM 3199 C CA . GLY A 1 387 ? -25.157 25.098 12.956 1.00 80.12 387 GLY A CA 1
ATOM 3200 C C . GLY A 1 387 ? -25.117 23.574 13.094 1.00 80.12 387 GLY A C 1
ATOM 3201 O O . GLY A 1 387 ? -24.895 22.895 12.092 1.00 80.12 387 GLY A O 1
ATOM 3202 N N . TRP A 1 388 ? -25.380 23.033 14.288 1.00 84.50 388 TRP A N 1
ATOM 3203 C CA . TRP A 1 388 ? -25.474 21.593 14.523 1.00 84.50 388 TRP A CA 1
ATOM 3204 C C . TRP A 1 388 ? -26.896 21.107 14.286 1.00 84.50 388 TRP A C 1
ATOM 3206 O O . TRP A 1 388 ? -27.823 21.512 14.988 1.00 84.50 388 TRP A O 1
ATOM 3216 N N . ASN A 1 389 ? -27.051 20.209 13.322 1.00 87.62 389 ASN A N 1
ATOM 3217 C CA . ASN A 1 389 ? -28.301 19.538 13.013 1.00 87.62 389 ASN A CA 1
ATOM 3218 C C . ASN A 1 389 ? -28.380 18.227 13.783 1.00 87.62 389 ASN A C 1
ATOM 3220 O O . ASN A 1 389 ? -27.438 17.437 13.773 1.00 87.62 389 ASN A O 1
ATOM 3224 N N . LEU A 1 390 ? -29.518 17.975 14.424 1.00 87.94 390 LEU A N 1
ATOM 3225 C CA . LEU A 1 390 ? -29.845 16.634 14.890 1.00 87.94 390 LEU A CA 1
ATOM 3226 C C . LEU A 1 390 ? -30.090 15.744 13.664 1.00 87.94 390 LEU A C 1
ATOM 3228 O O . LEU A 1 390 ? -30.912 16.077 12.814 1.00 87.94 390 LEU A O 1
ATOM 3232 N N . GLU A 1 391 ? -29.380 14.626 13.577 1.00 87.31 391 GLU A N 1
ATOM 3233 C CA . GLU A 1 391 ? -29.437 13.695 12.442 1.00 87.31 391 GLU A CA 1
ATOM 3234 C C . GLU A 1 391 ? -30.124 12.387 12.826 1.00 87.31 391 GLU A C 1
ATOM 3236 O O . GLU A 1 391 ? -30.887 11.827 12.041 1.00 87.31 391 GLU A O 1
ATOM 3241 N N . ILE A 1 392 ? -29.891 11.910 14.053 1.00 90.06 392 ILE A N 1
ATOM 3242 C CA . ILE A 1 392 ? -30.520 10.699 14.583 1.00 90.06 392 ILE A CA 1
ATOM 3243 C C . ILE A 1 392 ? -30.929 10.939 16.028 1.00 90.06 392 ILE A C 1
ATOM 3245 O O . ILE A 1 392 ? -30.132 11.390 16.849 1.00 90.06 392 ILE A O 1
ATOM 3249 N N . TYR A 1 393 ? -32.157 10.546 16.355 1.00 91.44 393 TYR A N 1
ATOM 3250 C CA . TYR A 1 393 ? -32.595 10.351 17.728 1.00 91.44 393 TYR A CA 1
ATOM 3251 C C . TYR A 1 393 ? -33.397 9.054 17.809 1.00 91.44 393 TYR A C 1
ATOM 3253 O O . TYR A 1 393 ? -34.555 8.999 17.404 1.00 91.44 393 TYR A O 1
ATOM 3261 N N . ARG A 1 394 ? -32.760 7.988 18.295 1.00 93.00 394 ARG A N 1
ATOM 3262 C CA . ARG A 1 394 ? -33.294 6.622 18.258 1.00 93.00 394 ARG A CA 1
ATOM 3263 C C . ARG A 1 394 ? -33.345 6.016 19.648 1.00 93.00 394 ARG A C 1
ATOM 3265 O O . ARG A 1 394 ? -32.324 5.945 20.326 1.00 93.00 394 ARG A O 1
ATOM 3272 N N . PHE A 1 395 ? -34.501 5.489 20.025 1.00 93.19 395 PHE A N 1
ATOM 3273 C CA . PHE A 1 395 ? -34.644 4.577 21.156 1.00 93.19 395 PHE A CA 1
ATOM 3274 C C . PHE A 1 395 ? -34.520 3.143 20.653 1.00 93.19 395 PHE A C 1
ATOM 3276 O O . PHE A 1 395 ? -35.142 2.769 19.670 1.00 93.19 395 PHE A O 1
ATOM 3283 N N . SER A 1 396 ? -33.724 2.326 21.322 1.00 92.62 396 SER A N 1
ATOM 3284 C CA . SER A 1 396 ? -33.504 0.921 20.988 1.00 92.62 396 SER A CA 1
ATOM 3285 C C . SER A 1 396 ? -33.742 0.088 22.237 1.00 92.62 396 SER A C 1
ATOM 3287 O O . SER A 1 396 ? -33.183 0.388 23.288 1.00 92.62 396 SER A O 1
ATOM 3289 N N . LYS A 1 397 ? -34.565 -0.950 22.150 1.00 90.50 397 LYS A N 1
ATOM 3290 C CA . LYS A 1 397 ? -34.766 -1.911 23.233 1.00 90.50 397 LYS A CA 1
ATOM 3291 C C . LYS A 1 397 ? -33.752 -3.036 23.087 1.00 90.50 397 LYS A C 1
ATOM 3293 O O . LYS A 1 397 ? -33.655 -3.640 22.023 1.00 90.50 397 LYS A O 1
ATOM 3298 N N . LEU A 1 398 ? -33.021 -3.329 24.151 1.00 90.12 398 LEU A N 1
ATOM 3299 C CA . LEU A 1 398 ? -32.053 -4.419 24.209 1.00 90.12 398 LEU A CA 1
ATOM 3300 C C . LEU A 1 398 ? -32.717 -5.711 24.700 1.00 90.12 398 LEU A C 1
ATOM 3302 O O . LEU A 1 398 ? -33.767 -5.688 25.350 1.00 90.12 398 LEU A O 1
ATOM 3306 N N . LYS A 1 399 ? -32.099 -6.856 24.401 1.00 87.56 399 LYS A N 1
ATOM 3307 C CA . LYS A 1 399 ? -32.593 -8.192 24.770 1.00 87.56 399 LYS A CA 1
ATOM 3308 C C . LYS A 1 399 ? -32.808 -8.367 26.279 1.00 87.56 399 LYS A C 1
ATOM 3310 O O . LYS A 1 399 ? -33.757 -9.038 26.678 1.00 87.56 399 LYS A O 1
ATOM 3315 N N . THR A 1 400 ? -31.973 -7.756 27.118 1.00 83.00 400 THR A N 1
ATOM 3316 C CA . THR A 1 400 ? -32.126 -7.745 28.588 1.00 83.00 400 THR A CA 1
ATOM 3317 C C . THR A 1 400 ? -33.319 -6.920 29.077 1.00 83.00 400 THR A C 1
ATOM 3319 O O . THR A 1 400 ? -33.711 -7.046 30.236 1.00 83.00 400 THR A O 1
ATOM 3322 N N . GLY A 1 401 ? -33.911 -6.088 28.215 1.00 82.31 401 GLY A N 1
ATOM 3323 C CA . GLY A 1 401 ? -34.993 -5.160 28.545 1.00 82.31 401 GLY A CA 1
ATOM 3324 C C . GLY A 1 401 ? -34.540 -3.722 28.815 1.00 82.31 401 GLY A C 1
ATOM 3325 O O . GLY A 1 401 ? -35.400 -2.856 28.971 1.00 82.31 401 GLY A O 1
ATOM 3326 N N . ASP A 1 402 ? -33.230 -3.457 28.849 1.00 84.19 402 ASP A N 1
ATOM 3327 C CA . ASP A 1 402 ? -32.665 -2.104 28.900 1.00 84.19 402 ASP A CA 1
ATOM 3328 C C . ASP A 1 402 ? -32.974 -1.316 27.618 1.00 84.19 402 ASP A C 1
ATOM 3330 O O . ASP A 1 402 ? -33.182 -1.896 26.550 1.00 84.19 402 ASP A O 1
ATOM 3334 N N . TYR A 1 403 ? -32.985 0.015 27.708 1.00 86.94 403 TYR A N 1
ATOM 3335 C CA . TYR A 1 403 ? -33.129 0.891 26.547 1.00 86.94 403 TYR A CA 1
ATOM 3336 C C . TYR A 1 403 ? -31.818 1.619 26.264 1.00 86.94 403 TYR A C 1
ATOM 3338 O O . TYR A 1 403 ? -31.237 2.233 27.154 1.00 86.94 403 TYR A O 1
ATOM 3346 N N . MET A 1 404 ? -31.375 1.584 25.014 1.00 89.75 404 MET A N 1
ATOM 3347 C CA . MET A 1 404 ? -30.284 2.393 24.488 1.00 89.75 404 MET A CA 1
ATOM 3348 C C . MET A 1 404 ? -30.865 3.556 23.692 1.00 89.75 404 MET A C 1
ATOM 3350 O O . MET A 1 404 ? -31.707 3.366 22.820 1.00 89.75 404 MET A O 1
ATOM 3354 N N . VAL A 1 405 ? -30.394 4.760 23.964 1.00 90.44 405 VAL A N 1
ATOM 3355 C CA . VAL A 1 405 ? -30.782 5.977 23.264 1.00 90.44 405 VAL A CA 1
ATOM 3356 C C . VAL A 1 405 ? -29.580 6.483 22.487 1.00 90.44 405 VAL A C 1
ATOM 3358 O O . VAL A 1 405 ? -28.585 6.878 23.090 1.00 90.44 405 VAL A O 1
ATOM 3361 N N . THR A 1 406 ? -29.669 6.476 21.163 1.00 90.94 406 THR A N 1
ATOM 3362 C CA . THR A 1 406 ? -28.626 6.991 20.272 1.00 90.94 406 THR A CA 1
ATOM 3363 C C . THR A 1 406 ? -29.017 8.377 19.790 1.00 90.94 406 THR A C 1
ATOM 3365 O O . THR A 1 406 ? -30.102 8.561 19.237 1.00 90.94 406 THR A O 1
ATOM 3368 N N . VAL A 1 407 ? -28.120 9.337 19.988 1.00 89.12 407 VAL A N 1
ATOM 3369 C CA . VAL A 1 407 ? -28.252 10.709 19.502 1.00 89.12 407 VAL A CA 1
ATOM 3370 C C . VAL A 1 407 ? -27.055 11.007 18.611 1.00 89.12 407 VAL A C 1
ATOM 3372 O O . VAL A 1 407 ? -25.916 10.932 19.073 1.00 89.12 407 VAL A O 1
ATOM 3375 N N . GLN A 1 408 ? -27.310 11.340 17.351 1.00 90.12 408 GLN A N 1
ATOM 3376 C CA . GLN A 1 408 ? -26.299 11.803 16.406 1.00 90.12 408 GLN A CA 1
ATOM 3377 C C . GLN A 1 408 ? -26.635 13.225 15.985 1.00 90.12 408 GLN A C 1
ATOM 3379 O O . GLN A 1 408 ? -27.777 13.508 15.620 1.00 90.12 408 GLN A O 1
ATOM 3384 N N . ALA A 1 409 ? -25.642 14.102 16.035 1.00 87.44 409 ALA A N 1
ATOM 3385 C CA . ALA A 1 409 ? -25.749 15.458 15.528 1.00 87.44 409 ALA A CA 1
ATOM 3386 C C . ALA A 1 409 ? -24.457 15.850 14.812 1.00 87.44 409 ALA A C 1
ATOM 3388 O O . ALA A 1 409 ? -23.381 15.371 15.177 1.00 87.44 409 ALA A O 1
ATOM 3389 N N . GLY A 1 410 ? -24.558 16.739 13.833 1.00 85.88 410 GLY A N 1
ATOM 3390 C CA . GLY A 1 410 ? -23.409 17.211 13.071 1.00 85.88 410 GLY A CA 1
ATOM 3391 C C . GLY A 1 410 ? -23.669 18.516 12.336 1.00 85.88 410 GLY A C 1
ATOM 3392 O O . GLY A 1 410 ? -24.803 18.982 12.213 1.00 85.88 410 GLY A O 1
ATOM 3393 N N . ASP A 1 411 ? -22.591 19.120 11.862 1.00 81.88 411 ASP A N 1
ATOM 3394 C CA . ASP A 1 411 ? -22.592 20.211 10.899 1.00 81.88 411 ASP A CA 1
ATOM 3395 C C . ASP A 1 411 ? -21.966 19.745 9.567 1.00 81.88 411 ASP A C 1
ATOM 3397 O O . ASP A 1 411 ? -21.755 18.557 9.331 1.00 81.88 411 ASP A O 1
ATOM 3401 N N . ARG A 1 412 ? -21.690 20.673 8.642 1.00 67.94 412 ARG A N 1
ATOM 3402 C CA . ARG A 1 412 ? -21.110 20.331 7.327 1.00 67.94 412 ARG A CA 1
ATOM 3403 C C . ARG A 1 412 ? -19.661 19.824 7.386 1.00 67.94 412 ARG A C 1
ATOM 3405 O O . ARG A 1 412 ? -19.137 19.435 6.347 1.00 67.94 412 ARG A O 1
ATOM 3412 N N . VAL A 1 413 ? -19.001 19.899 8.540 1.00 68.06 413 VAL A N 1
ATOM 3413 C CA . VAL A 1 413 ? -17.557 19.669 8.701 1.00 68.06 413 VAL A CA 1
ATOM 3414 C C . VAL A 1 413 ? -17.265 18.613 9.770 1.00 68.06 413 VAL A C 1
ATOM 3416 O O . VAL A 1 413 ? -16.276 17.894 9.665 1.00 68.06 413 VAL A O 1
ATOM 3419 N N . THR A 1 414 ? -18.108 18.495 10.795 1.00 69.00 414 THR A N 1
ATOM 3420 C CA . THR A 1 414 ? -17.899 17.640 11.965 1.00 69.00 414 THR A CA 1
ATOM 3421 C C . THR A 1 414 ? -19.209 17.031 12.454 1.00 69.00 414 THR A C 1
ATOM 3423 O O . THR A 1 414 ? -20.275 17.621 12.319 1.00 69.00 414 THR A O 1
ATOM 3426 N N . GLY A 1 415 ? -19.138 15.844 13.053 1.00 78.88 415 GLY A N 1
ATOM 3427 C CA . GLY A 1 415 ? -20.297 15.159 13.618 1.00 78.88 415 GLY A CA 1
ATOM 3428 C C . GLY A 1 415 ? -19.927 14.365 14.860 1.00 78.88 415 GLY A C 1
ATOM 3429 O O . GLY A 1 415 ? -18.762 14.040 15.088 1.00 78.88 415 GLY A O 1
ATOM 3430 N N . GLY A 1 416 ? -20.925 14.068 15.686 1.00 80.50 416 GLY A N 1
ATOM 3431 C CA . GLY A 1 416 ? -20.759 13.320 16.921 1.00 80.50 416 GLY A CA 1
ATOM 3432 C C . GLY A 1 416 ? -21.946 12.407 17.189 1.00 80.50 416 GLY A C 1
ATOM 3433 O O . GLY A 1 416 ? -23.101 12.786 17.005 1.00 80.50 416 GLY A O 1
ATOM 3434 N N . THR A 1 417 ? -21.652 11.202 17.671 1.00 83.69 417 THR A N 1
ATOM 3435 C CA . THR A 1 417 ? -22.662 10.252 18.147 1.00 83.69 417 THR A CA 1
ATOM 3436 C C . THR A 1 417 ? -22.469 10.015 19.636 1.00 83.69 417 THR A C 1
ATOM 3438 O O . THR A 1 417 ? -2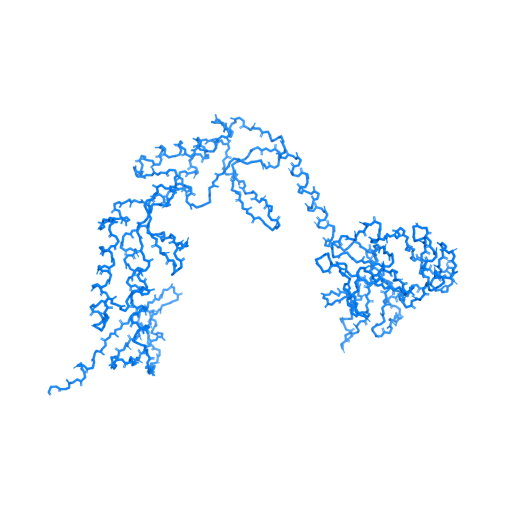1.354 9.784 20.099 1.00 83.69 417 THR A O 1
ATOM 3441 N N . ARG A 1 418 ? -23.561 10.042 20.401 1.00 81.94 418 ARG A N 1
ATOM 3442 C CA . ARG A 1 418 ? -23.589 9.600 21.798 1.00 81.94 418 ARG A CA 1
ATOM 3443 C C . ARG A 1 418 ? -24.662 8.547 22.009 1.00 81.94 418 ARG A C 1
ATOM 3445 O O . ARG A 1 418 ? -25.735 8.603 21.409 1.00 81.94 418 ARG A O 1
ATOM 3452 N N . ARG A 1 419 ? -24.369 7.604 22.901 1.00 83.69 419 ARG A N 1
ATOM 3453 C CA . ARG A 1 419 ? -25.302 6.578 23.366 1.00 83.69 419 ARG A CA 1
ATOM 3454 C C . ARG A 1 419 ? -25.538 6.766 24.860 1.00 83.69 419 ARG A C 1
ATOM 3456 O O . ARG A 1 419 ? -24.592 6.987 25.609 1.00 83.69 419 ARG A O 1
ATOM 3463 N N . PHE A 1 420 ? -26.792 6.678 25.278 1.00 83.50 420 PHE A N 1
ATOM 3464 C CA . PHE A 1 420 ? -27.204 6.693 26.678 1.00 83.50 420 PHE A CA 1
ATOM 3465 C C . PHE A 1 420 ? -27.968 5.414 26.983 1.00 83.50 420 PHE A C 1
ATOM 3467 O O . PHE A 1 420 ? -28.712 4.928 26.134 1.00 83.50 420 PHE A O 1
ATOM 3474 N N . PHE A 1 421 ? -27.841 4.896 28.199 1.00 81.81 421 PHE A N 1
ATOM 3475 C CA . PHE A 1 421 ? -28.539 3.680 28.604 1.00 81.81 421 PHE A CA 1
ATOM 3476 C C . PHE A 1 421 ? -29.501 3.961 29.748 1.00 81.81 421 PHE A C 1
ATOM 3478 O O . PHE A 1 421 ? -29.146 4.569 30.758 1.00 81.81 421 PHE A O 1
ATOM 3485 N N . ILE A 1 422 ? -30.740 3.513 29.575 1.00 78.25 422 ILE A N 1
ATOM 3486 C CA . ILE A 1 422 ? -31.826 3.666 30.531 1.00 78.25 422 ILE A CA 1
ATOM 3487 C C . ILE A 1 422 ? -32.236 2.268 30.982 1.00 78.25 422 ILE A C 1
ATOM 3489 O O . ILE A 1 422 ? -32.841 1.498 30.234 1.00 78.25 422 ILE A O 1
ATOM 3493 N N . THR A 1 423 ? -31.901 1.942 32.228 1.00 74.31 423 THR A N 1
ATOM 3494 C CA . THR A 1 423 ? -32.275 0.662 32.838 1.00 74.31 423 THR A CA 1
ATOM 3495 C C . THR A 1 423 ? -33.784 0.593 33.101 1.00 74.31 423 THR A C 1
ATOM 3497 O O . THR A 1 423 ? -34.375 1.632 33.414 1.00 74.31 423 THR A O 1
ATOM 3500 N N . PRO A 1 424 ? -34.418 -0.598 33.097 1.00 71.06 424 PRO A N 1
ATOM 3501 C CA . PRO A 1 424 ? -35.847 -0.759 33.389 1.00 71.06 424 PRO A CA 1
ATOM 3502 C C . PRO A 1 424 ? -36.286 -0.127 34.715 1.00 71.06 424 PRO A C 1
ATOM 3504 O O . PRO A 1 424 ? -37.406 0.364 34.837 1.00 71.06 424 PRO A O 1
ATOM 3507 N N . ASP A 1 425 ? -35.390 -0.097 35.705 1.00 71.38 425 ASP A N 1
ATOM 3508 C CA . ASP A 1 425 ? -35.643 0.496 37.019 1.00 71.38 425 ASP A CA 1
ATOM 3509 C C . ASP A 1 425 ? -35.932 2.002 36.963 1.00 71.38 425 ASP A C 1
ATOM 3511 O O . ASP A 1 425 ? -36.654 2.510 37.816 1.00 71.38 425 ASP A O 1
ATOM 3515 N N . CYS A 1 426 ? -35.453 2.711 35.936 1.00 68.62 426 CYS A N 1
ATOM 3516 C CA . CYS A 1 426 ? -35.761 4.126 35.721 1.00 68.62 426 CYS A CA 1
ATOM 3517 C C . CYS A 1 426 ? -37.241 4.369 35.385 1.00 68.62 426 CYS A C 1
ATOM 3519 O O . CYS A 1 426 ? -37.726 5.485 35.553 1.00 68.62 426 CYS A O 1
ATOM 3521 N N . PHE A 1 427 ? -37.958 3.335 34.932 1.00 70.62 427 PHE A N 1
ATOM 3522 C CA . PHE A 1 427 ? -39.383 3.394 34.599 1.00 70.62 427 PHE A CA 1
ATOM 3523 C C . PHE A 1 427 ? -40.282 2.860 35.720 1.00 70.62 427 PHE A C 1
ATOM 3525 O O . PHE A 1 427 ? -41.507 2.896 35.597 1.00 70.62 427 PHE A O 1
ATOM 3532 N N . LYS A 1 428 ? -39.705 2.371 36.827 1.00 67.25 428 LYS A N 1
ATOM 3533 C CA . LYS A 1 428 ? -40.480 1.973 38.005 1.00 67.25 428 LYS A CA 1
ATOM 3534 C C . LYS A 1 428 ? -40.930 3.236 38.740 1.00 67.25 428 LYS A C 1
ATOM 3536 O O . LYS A 1 428 ? -40.138 3.905 39.399 1.00 67.25 428 LYS A O 1
ATOM 3541 N N . THR A 1 429 ? -42.209 3.577 38.614 1.00 53.41 429 THR A N 1
ATOM 3542 C CA . THR A 1 429 ? -42.851 4.623 39.421 1.00 53.41 429 THR A CA 1
ATOM 3543 C C . THR A 1 429 ? -42.787 4.251 40.904 1.00 53.41 429 THR A C 1
ATOM 3545 O O . THR A 1 429 ? -43.109 3.115 41.256 1.00 53.41 429 THR A O 1
ATOM 3548 N N . LYS A 1 430 ? -42.350 5.196 41.749 1.00 46.94 430 LYS A N 1
ATOM 3549 C CA . LYS A 1 430 ? -42.395 5.074 43.215 1.00 46.94 430 LYS A CA 1
ATOM 3550 C C . LYS A 1 430 ? -43.818 4.987 43.743 1.00 46.94 430 LYS A C 1
ATOM 3552 O O . LYS A 1 430 ? -44.682 5.703 43.187 1.00 46.94 430 LYS A O 1
#

pLDDT: mean 83.83, std 10.57, range [46.94, 97.25]

Secondary structure (DSSP, 8-state):
---S-TTT-EEEEE-PEEGGGT-PPPTT-EEEEEETTS-EEEEEEE--TTSSS-EEE-SSS-EEEGGGEEEEEE---B-THHHHS--SEEEES---TTPPEEEE---B-GGGT--PPTT-EEEEEETTSBEEEEEEETTTTEEE-SSSS-EEGGGEEEEEE----HHHHHHHHHHHHHHHHHHHTTSPBP-TTTTTT-S-HHHHHHHHHHHHHHH-TT--HHHHTSSS--EEEEETTEEEEEEEEE-GGGPEEEEE--S-SSHHHHHHHHHHHTHHHHHTT-HHHHTTT-S-HHHHHHHHHHHHHHH-TT--GGGGGGT--EEEEEETTEEEEEEE-TTSS-EEEE--SSHHHHHHHHHHHHHHHHHHHS-EEEEEEPP----EETTEEEEEEEEEEETTS-EEEEEEEE-SS-EEEEEEEE-GGGG---

Foldseek 3Di:
DQQEDQQLAKEKFWDWDFLVPPPDPPAQFKKWFQFPVGFIAIFGWDADPVNPFTWGHAFDPDIHGSVRTGIIGGQFDFQCVSVPDHDRYDYHDDDDPPIDMDMDHRKDAVVVVDDDDAQFWKWFQFPNRGIFIFGAHPVVQWGRGDPDPTHHSNGTGIMDGRGDDPVNVVVVVVVVVVVVFVVLQPAAAEDCFAQVPHQFVVSLLVLLQVVLCVVQVPDDSCLLPVPFRWHFGGGRNHTFGWGWDQDPPRDTDTDGDDPDDGSVVVSVVSNVSSVVSRLLQRCCFAQVVHQFVVSLLVVLCVVLCVQLVPQDPVLCPQPPQWHFDQDPNGTFIWGDDPPPDDIDTDSGSGSVVVSVVSNVSSNVSSCVVWDFPDKDWDDDDFDDDPQKTWDTWMWTQTNVRKIKTWTKIDHPPDIDIDIGIGGPVNVDDD